Protein AF-A0A815ULE3-F1 (afdb_monomer_lite)

Secondary structure (DSSP, 8-state):
-----EEE-TTT--EEE---BPPPSS-TTTTTPEEP-----GGG--SEEE-GGGSPPPPB-TTSS-HHHHHHHHHHHHHHHHHHS----B-HHHHHHHHHHHHHHHH---TTTTT--B-HHHHHHHHHHT---BGGGS---GGGTTSPPPHHHHHHHGGG-EEEEEEPPS-HHHHHHHHHTT--EEEEEE--GGGG--TTSB-PPPPTTPPPPSSEEEEEEEEEEGGGTEEEEE-SB-TTSTBTTEEEEEHHHHH-TTTEEEEEEEEEETTEE----GGGGS---TTS------HHHHHHHHH----PPP------SSHHHHHHHHHHHHHHHHHHHHS-PPPPP------PPP--------------PPP---THHHHHHHHHHHHHHHHHHHHHHHHHHHHHHHHTTSS-HHHHHHHHHHHHHHHHHHHHHHHHHHHHS---S-----------HHHHHHHHHTSPPPP-

Sequence (472 aa):
MTLGGLLINRRTKRQYRLDGCRRSRKNPLLNLARPFLSLITNSQLPNIIDLRSFLSPIEEQYTAGSCVGNALASILEYFYFYTTGQIKIFSRLFIYYNARMMEDKISQRNATEIDSGADIQYAIISLIEYGCCEEQDWPFYEHLINIQPNYKAYKNGQLYCLNEFSRLSNNINQLRQCLIQGYPFIMAIKIFSSFGSNHHGYISMPKKYEKSSQYRHAIVCVGYIHSKRIFIIRNSHGIDWGDHGYGYLPYEYVTDKILTKDLWAIKSIKNMRIISNEEHIRWNDFSILSKSWSQQDMIDDQSQCDIEYSNDEQEESELTNEHRQYQRCYSQEFERERSASPIQLEENHFIQPSFINHHSTAHIPSQITFMNAPLTLWSRITHICALNFCSQIEQHYNEFTNISLIFSSQKHHRFIIVFIIIIGIHVMIVCLLALYILCKSPVPYRHRIQLDYIIDPQLAKQAALKLAPEPV

InterPro domains:
  IPR000668 Peptidase C1A, papain C-terminal [PF00112] (46-248)
  IPR000668 Peptidase C1A, papain C-terminal [SM00645] (45-255)
  IPR038765 Papain-like cysteine peptidase superfamily [SSF54001] (27-259)

pLDDT: mean 70.48, std 26.5, range [22.45, 98.75]

Radius of gyration: 31.22 Å; chains: 1; bounding box: 76×69×96 Å

Structure (mmCIF, N/CA/C/O backbone):
data_AF-A0A815ULE3-F1
#
_entry.id   AF-A0A815ULE3-F1
#
loop_
_atom_site.group_PDB
_atom_site.id
_atom_site.type_symbol
_atom_site.label_atom_id
_atom_site.label_alt_id
_atom_site.label_comp_id
_atom_site.label_asym_id
_atom_site.label_entity_id
_atom_site.label_seq_id
_atom_site.pdbx_PDB_ins_code
_atom_site.Cartn_x
_atom_site.Cartn_y
_atom_site.Cartn_z
_atom_site.occupancy
_atom_site.B_iso_or_equiv
_atom_site.auth_seq_id
_atom_site.auth_comp_id
_atom_site.auth_asym_id
_atom_site.auth_atom_id
_atom_site.pdbx_PDB_model_num
ATOM 1 N N . MET A 1 1 ? 18.037 -14.808 17.653 1.00 24.70 1 MET A N 1
ATOM 2 C CA . MET A 1 1 ? 18.242 -13.396 17.226 1.00 24.70 1 MET A CA 1
ATOM 3 C C . MET A 1 1 ? 17.571 -13.226 15.871 1.00 24.70 1 MET A 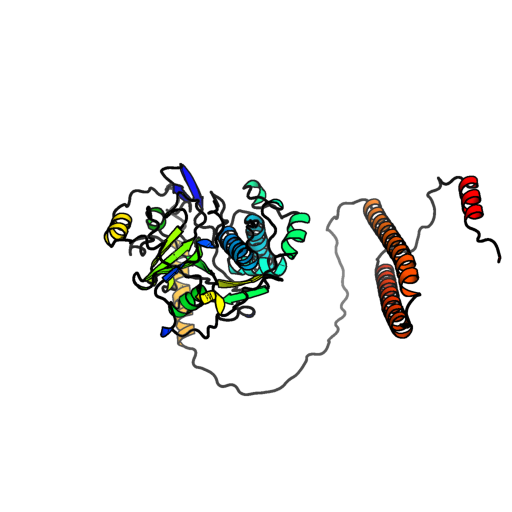C 1
ATOM 5 O O . MET A 1 1 ? 17.423 -14.219 15.184 1.00 24.70 1 MET A O 1
ATOM 9 N N . THR A 1 2 ? 17.097 -12.034 15.495 1.00 29.41 2 THR A N 1
ATOM 10 C CA . TH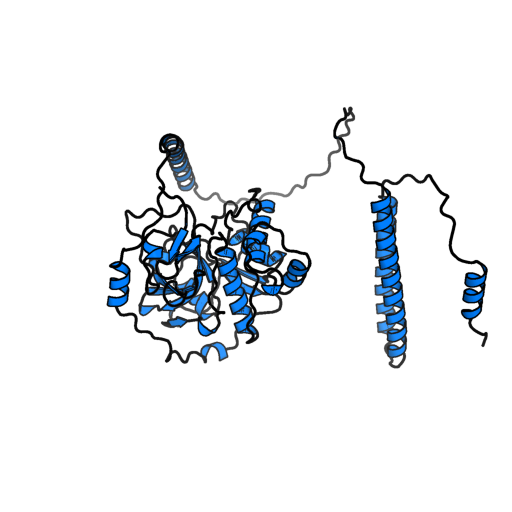R A 1 2 ? 16.353 -11.813 14.236 1.00 29.41 2 THR A CA 1
ATOM 11 C C . THR A 1 2 ? 17.193 -12.145 12.995 1.00 29.41 2 THR A C 1
ATOM 13 O O . THR A 1 2 ? 17.894 -11.275 12.489 1.00 29.41 2 THR A O 1
ATOM 16 N N . LEU A 1 3 ? 17.076 -13.378 12.505 1.00 32.91 3 LEU A N 1
ATOM 17 C CA . LEU A 1 3 ? 17.608 -13.898 11.242 1.00 32.91 3 LEU A CA 1
ATOM 18 C C . LEU A 1 3 ? 16.556 -14.892 10.711 1.00 32.91 3 LEU A C 1
ATOM 20 O O . LEU A 1 3 ? 16.443 -15.993 11.215 1.00 32.91 3 LEU A O 1
ATOM 24 N N . GLY A 1 4 ? 15.668 -14.561 9.781 1.00 51.88 4 GLY A N 1
ATOM 25 C CA . GLY A 1 4 ? 15.532 -13.326 9.039 1.00 51.88 4 GLY A CA 1
ATOM 26 C C . GLY A 1 4 ? 14.118 -13.187 8.500 1.00 51.88 4 GLY A C 1
ATOM 27 O O . GLY A 1 4 ? 13.751 -13.890 7.573 1.00 51.88 4 GLY A O 1
ATOM 28 N N . GLY A 1 5 ? 13.345 -12.268 9.088 1.00 69.12 5 GLY A N 1
ATOM 29 C CA . GLY A 1 5 ? 12.210 -11.573 8.462 1.00 69.12 5 GLY A CA 1
ATOM 30 C C . GLY A 1 5 ? 11.092 -12.395 7.810 1.00 69.12 5 GLY A C 1
ATOM 31 O O . GLY A 1 5 ? 10.196 -11.779 7.251 1.00 69.12 5 GLY A O 1
ATOM 32 N N . LEU A 1 6 ? 11.102 -13.725 7.853 1.00 81.75 6 LEU A N 1
ATOM 33 C CA . LEU A 1 6 ? 10.191 -14.578 7.100 1.00 81.75 6 LEU A CA 1
ATOM 34 C C . LEU A 1 6 ? 9.038 -15.073 7.977 1.00 81.75 6 LEU A C 1
ATOM 36 O O . LEU A 1 6 ? 9.222 -15.472 9.126 1.00 81.75 6 LEU A O 1
ATOM 40 N N . LEU A 1 7 ? 7.842 -15.077 7.401 1.00 81.50 7 LEU A N 1
ATOM 41 C CA . LEU A 1 7 ? 6.657 -15.757 7.900 1.00 81.50 7 LEU A CA 1
ATOM 42 C C . LEU A 1 7 ? 6.446 -17.027 7.087 1.00 81.50 7 LEU A C 1
ATOM 44 O O . LEU A 1 7 ? 6.363 -16.961 5.863 1.00 81.50 7 LEU A O 1
ATOM 48 N N . ILE A 1 8 ? 6.301 -18.168 7.755 1.00 82.62 8 ILE A N 1
ATOM 49 C CA . ILE A 1 8 ? 6.025 -19.444 7.091 1.00 82.62 8 ILE A CA 1
ATOM 50 C C . ILE A 1 8 ? 4.569 -19.826 7.340 1.00 82.62 8 ILE A C 1
ATOM 52 O O . ILE A 1 8 ? 4.158 -20.046 8.480 1.00 82.62 8 ILE A O 1
ATOM 56 N N . ASN A 1 9 ? 3.783 -19.954 6.272 1.00 79.62 9 ASN A N 1
ATOM 57 C CA . ASN A 1 9 ? 2.446 -20.522 6.371 1.00 79.62 9 ASN A CA 1
ATOM 58 C C . ASN A 1 9 ? 2.569 -22.037 6.602 1.00 79.62 9 ASN A C 1
ATOM 60 O O . ASN A 1 9 ? 3.029 -22.780 5.735 1.00 79.62 9 ASN A O 1
ATOM 64 N N . ARG A 1 10 ? 2.154 -22.522 7.777 1.00 74.56 10 ARG A N 1
ATOM 65 C CA . ARG A 1 10 ? 2.308 -23.938 8.158 1.00 74.56 10 ARG A CA 1
ATOM 66 C C . ARG A 1 10 ? 1.556 -24.906 7.242 1.00 74.56 10 ARG A C 1
ATOM 68 O O . ARG A 1 10 ? 2.038 -26.029 7.058 1.00 74.56 10 ARG A O 1
ATOM 75 N N . ARG A 1 11 ? 0.415 -24.478 6.685 1.00 77.31 11 ARG A N 1
ATOM 76 C CA . ARG A 1 11 ? -0.468 -25.287 5.833 1.00 77.31 11 ARG A CA 1
ATOM 77 C C . ARG A 1 11 ? 0.059 -25.372 4.406 1.00 77.31 11 ARG A C 1
ATOM 79 O O . ARG A 1 11 ? 0.158 -26.467 3.867 1.00 77.31 11 ARG A O 1
ATOM 86 N N . THR A 1 12 ? 0.416 -24.237 3.812 1.00 81.44 12 THR A N 1
ATOM 87 C CA . THR A 1 12 ? 0.853 -24.178 2.406 1.00 81.44 12 THR A CA 1
ATOM 88 C C . THR A 1 12 ? 2.362 -24.307 2.232 1.00 81.44 12 THR A C 1
ATOM 90 O O . THR A 1 12 ? 2.833 -24.475 1.112 1.00 81.44 12 THR A O 1
ATOM 93 N N . LYS A 1 13 ? 3.127 -24.211 3.328 1.00 83.75 13 LYS A N 1
ATOM 94 C CA . LYS A 1 13 ? 4.598 -24.126 3.362 1.00 83.75 13 LYS A CA 1
ATOM 95 C C . LYS A 1 13 ? 5.181 -22.908 2.635 1.00 83.75 13 LYS A C 1
ATOM 97 O O . LYS A 1 13 ? 6.399 -22.808 2.512 1.00 83.75 13 LYS A O 1
ATOM 102 N N . ARG A 1 14 ? 4.340 -21.963 2.197 1.00 84.56 14 ARG A N 1
ATOM 103 C CA . ARG A 1 14 ? 4.787 -20.715 1.569 1.00 84.56 14 ARG A CA 1
ATOM 104 C C . ARG A 1 14 ? 5.495 -19.821 2.579 1.00 84.56 14 ARG A C 1
ATOM 106 O O . ARG A 1 14 ? 5.128 -19.791 3.755 1.00 84.56 14 ARG A O 1
ATOM 113 N N . GLN A 1 15 ? 6.494 -19.093 2.096 1.00 88.44 15 GLN A N 1
ATOM 114 C CA . GLN A 1 15 ? 7.307 -18.180 2.889 1.00 88.44 15 GLN A CA 1
ATOM 115 C C . GLN A 1 15 ? 7.084 -16.744 2.421 1.00 88.44 15 GLN A C 1
ATOM 117 O O . GLN A 1 15 ? 7.054 -16.483 1.218 1.00 88.44 15 GLN A O 1
ATOM 122 N N . TYR A 1 16 ? 6.948 -15.823 3.373 1.00 87.69 16 TYR A N 1
ATOM 123 C CA . TYR A 1 16 ? 6.676 -14.415 3.110 1.00 87.69 16 TYR A CA 1
ATOM 124 C C . TYR A 1 16 ? 7.647 -13.509 3.843 1.00 87.69 16 TYR A C 1
ATOM 126 O O . TYR A 1 16 ? 7.794 -13.613 5.058 1.00 87.69 16 TYR A O 1
ATOM 134 N N . ARG A 1 17 ? 8.281 -12.585 3.125 1.00 89.50 17 ARG A N 1
ATOM 135 C CA . ARG A 1 17 ? 9.225 -11.634 3.714 1.00 89.50 17 ARG A CA 1
ATOM 136 C C . ARG A 1 17 ? 8.508 -10.421 4.312 1.00 89.50 17 ARG A C 1
ATOM 138 O O . ARG A 1 17 ? 7.791 -9.704 3.624 1.00 89.50 17 ARG A O 1
ATOM 145 N N . LEU A 1 18 ? 8.725 -10.163 5.595 1.00 84.06 18 LEU A N 1
ATOM 146 C CA . LEU A 1 18 ? 8.002 -9.158 6.375 1.00 84.06 18 LEU A CA 1
ATOM 147 C C . LEU A 1 18 ? 8.763 -7.831 6.552 1.00 84.06 18 LEU A C 1
ATOM 149 O O . LEU A 1 18 ? 8.196 -6.847 7.018 1.00 84.06 18 LEU A O 1
ATOM 153 N N . ASP A 1 19 ? 10.053 -7.786 6.221 1.00 81.44 19 ASP A N 1
ATOM 154 C CA . ASP A 1 19 ? 10.955 -6.647 6.440 1.00 81.44 19 ASP A CA 1
ATOM 155 C C . ASP A 1 19 ? 11.118 -5.722 5.217 1.00 81.44 19 ASP A C 1
ATOM 157 O O . ASP A 1 19 ? 12.027 -4.895 5.163 1.00 81.44 19 ASP A O 1
ATOM 161 N N . GLY A 1 20 ? 10.214 -5.822 4.240 1.00 89.69 20 GLY A N 1
ATOM 162 C CA . GLY A 1 20 ? 10.299 -5.092 2.972 1.00 89.69 20 GLY A CA 1
ATOM 163 C C . GLY A 1 20 ? 10.022 -3.582 3.040 1.00 89.69 20 GLY A C 1
ATOM 164 O O . GLY A 1 20 ? 10.324 -2.877 2.080 1.00 89.69 20 GLY A O 1
ATOM 165 N N . CYS A 1 21 ? 9.462 -3.042 4.133 1.00 93.94 21 CYS A N 1
ATOM 166 C CA . CYS A 1 21 ? 9.186 -1.605 4.243 1.00 93.94 21 CYS A CA 1
ATOM 167 C C . CYS A 1 21 ? 10.289 -0.893 5.033 1.00 93.94 21 CYS A C 1
ATOM 169 O O . CYS A 1 21 ? 10.423 -1.021 6.258 1.00 93.94 21 CYS A O 1
ATOM 171 N N . ARG A 1 22 ? 11.061 -0.073 4.321 1.00 90.81 22 ARG A N 1
ATOM 172 C CA . ARG A 1 22 ? 12.138 0.751 4.874 1.00 90.81 22 ARG A CA 1
ATOM 173 C C . ARG A 1 22 ? 11.581 2.039 5.473 1.00 90.81 22 ARG A C 1
ATOM 175 O O . ARG A 1 22 ? 10.521 2.527 5.094 1.00 90.81 22 ARG A O 1
ATOM 182 N N . ARG A 1 23 ? 12.333 2.609 6.417 1.00 84.25 23 ARG A N 1
ATOM 183 C CA . ARG A 1 23 ? 12.036 3.913 7.023 1.00 84.25 23 ARG A CA 1
ATOM 184 C C . ARG A 1 23 ? 12.634 5.049 6.194 1.00 84.25 23 ARG A C 1
ATOM 186 O O . ARG A 1 23 ? 13.826 5.014 5.883 1.00 84.25 23 ARG A O 1
ATOM 193 N N . SER A 1 24 ? 11.863 6.118 6.026 1.00 78.50 24 SER A N 1
ATOM 194 C CA . SER A 1 24 ? 12.341 7.355 5.412 1.00 78.50 24 SER A CA 1
ATOM 195 C C . SER A 1 24 ? 13.402 8.065 6.239 1.00 78.50 24 SER A C 1
ATOM 197 O O . SER A 1 24 ? 13.211 8.356 7.421 1.00 78.50 24 SER A O 1
ATOM 199 N N . ARG A 1 25 ? 14.540 8.356 5.594 1.00 71.12 25 ARG A N 1
ATOM 200 C CA . ARG A 1 25 ? 15.659 9.118 6.177 1.00 71.12 25 ARG A CA 1
ATOM 201 C C . ARG A 1 25 ? 15.590 10.616 5.865 1.00 71.12 25 ARG A C 1
ATOM 203 O O . ARG A 1 25 ? 15.849 11.413 6.754 1.00 71.12 25 ARG A O 1
ATOM 210 N N . LYS A 1 26 ? 15.218 10.998 4.635 1.00 75.75 26 LYS A N 1
ATOM 211 C CA . LYS A 1 26 ? 15.182 12.406 4.179 1.00 75.75 26 LYS A CA 1
ATOM 212 C C . LYS A 1 26 ? 13.778 13.022 4.086 1.00 75.75 26 LYS A C 1
ATOM 214 O O . LYS A 1 26 ? 13.674 14.197 3.767 1.00 75.75 26 LYS A O 1
ATOM 219 N N . ASN A 1 27 ? 12.715 12.253 4.360 1.00 80.81 27 ASN A N 1
ATOM 220 C CA . ASN A 1 27 ? 11.310 12.677 4.212 1.00 80.81 27 ASN A CA 1
ATOM 221 C C . ASN A 1 27 ? 11.057 13.462 2.908 1.00 80.81 27 ASN A C 1
ATOM 223 O O . ASN A 1 27 ? 10.644 14.622 2.959 1.00 80.81 27 ASN A O 1
ATOM 227 N N . PRO A 1 28 ? 11.333 12.868 1.735 1.00 82.56 28 PRO A N 1
ATOM 228 C CA . PRO A 1 28 ? 11.373 13.597 0.465 1.00 82.56 28 PRO A CA 1
ATOM 229 C C . PRO A 1 28 ? 10.021 14.216 0.069 1.00 82.56 28 PRO A C 1
ATOM 231 O O . PRO A 1 28 ? 9.979 15.134 -0.744 1.00 82.56 28 PRO A O 1
ATOM 234 N N . LEU A 1 29 ? 8.917 13.761 0.669 1.00 86.81 29 LEU A N 1
ATOM 235 C CA . LEU A 1 29 ? 7.585 14.313 0.436 1.00 86.81 29 LEU A CA 1
ATOM 236 C C . LEU A 1 29 ? 7.209 15.470 1.367 1.00 86.81 29 LEU A C 1
ATOM 238 O O . LEU A 1 29 ? 6.123 16.019 1.203 1.00 86.81 29 LEU A O 1
ATOM 242 N N . LEU A 1 30 ? 8.058 15.865 2.325 1.00 80.00 30 LEU A N 1
ATOM 243 C CA . LEU A 1 30 ? 7.709 16.866 3.345 1.00 80.00 30 LEU A CA 1
ATOM 244 C C . LEU A 1 30 ? 7.192 18.187 2.746 1.00 80.00 30 LEU A C 1
ATOM 246 O O . LEU A 1 30 ? 6.250 18.761 3.284 1.00 80.00 30 LEU A O 1
ATOM 250 N N . ASN A 1 31 ? 7.759 18.622 1.616 1.00 78.06 31 ASN A N 1
ATOM 251 C CA . ASN A 1 31 ? 7.400 19.882 0.953 1.00 78.06 31 ASN A CA 1
ATOM 252 C C . ASN A 1 31 ? 6.355 19.725 -0.165 1.00 78.06 31 ASN A C 1
ATOM 254 O O . ASN A 1 31 ? 5.806 20.721 -0.630 1.00 78.06 31 ASN A O 1
ATOM 258 N N . LEU A 1 32 ? 6.090 18.494 -0.610 1.00 82.50 32 LEU A N 1
ATOM 259 C CA . LEU A 1 32 ? 5.148 18.209 -1.698 1.00 82.50 32 LEU A CA 1
ATOM 260 C C . LEU A 1 32 ? 3.773 17.791 -1.163 1.00 82.50 32 LEU A C 1
ATOM 262 O O . LEU A 1 32 ? 2.737 18.104 -1.747 1.00 82.50 32 LEU A O 1
ATOM 266 N N . ALA A 1 33 ? 3.761 17.085 -0.036 1.00 87.19 33 ALA A N 1
ATOM 267 C CA . ALA A 1 33 ? 2.566 16.513 0.548 1.00 87.19 33 ALA A CA 1
ATOM 268 C C . ALA A 1 33 ? 1.670 17.561 1.207 1.00 87.19 33 ALA A C 1
ATOM 270 O O . ALA A 1 33 ? 2.101 18.339 2.059 1.00 87.19 33 ALA A O 1
ATOM 271 N N . ARG A 1 34 ? 0.374 17.498 0.898 1.00 90.31 34 ARG A N 1
ATOM 272 C CA . ARG A 1 34 ? -0.663 18.215 1.647 1.00 90.31 34 ARG A CA 1
ATOM 273 C C . ARG A 1 34 ? -1.299 17.293 2.694 1.00 90.31 34 ARG A C 1
ATOM 275 O O . ARG A 1 34 ? -1.372 16.080 2.467 1.00 90.31 34 ARG A O 1
ATOM 282 N N . PRO A 1 35 ? -1.736 17.829 3.849 1.00 91.94 35 PRO A N 1
ATOM 283 C CA . PRO A 1 35 ? -2.526 17.053 4.794 1.00 91.94 35 PRO A CA 1
ATOM 284 C C . PRO A 1 35 ? -3.858 16.656 4.155 1.00 91.94 35 PRO A C 1
ATOM 286 O O . PRO A 1 35 ? -4.421 17.404 3.356 1.00 91.94 35 PRO A O 1
ATOM 289 N N . PHE A 1 36 ? -4.381 15.493 4.529 1.00 93.44 36 PHE A N 1
ATOM 290 C CA . PHE A 1 36 ? -5.726 15.103 4.128 1.00 93.44 36 PHE A CA 1
ATOM 291 C C . PHE A 1 36 ? -6.766 15.988 4.828 1.00 93.44 36 PHE A C 1
ATOM 293 O O . PHE A 1 36 ? -6.796 16.063 6.059 1.00 93.44 36 PHE A O 1
ATOM 300 N N . LEU A 1 37 ? -7.625 16.640 4.048 1.00 91.06 37 LEU A N 1
ATOM 301 C CA . LEU A 1 37 ? -8.704 17.490 4.546 1.00 91.06 37 LEU A CA 1
ATOM 302 C C . LEU A 1 37 ? -10.053 16.890 4.156 1.00 91.06 37 LEU A C 1
ATOM 304 O O . LEU A 1 37 ? -10.236 16.442 3.024 1.00 91.06 37 LEU A O 1
ATOM 308 N N . SER A 1 38 ? -10.996 16.914 5.095 1.00 89.25 38 SER A N 1
ATOM 309 C CA . SER A 1 38 ? -12.364 16.446 4.899 1.00 89.25 38 SER A CA 1
ATOM 310 C C . SER A 1 38 ? -13.349 17.454 5.469 1.00 89.25 38 SER A C 1
ATOM 312 O O . SER A 1 38 ? -13.115 18.010 6.541 1.00 89.25 38 SER A O 1
ATOM 314 N N . LEU A 1 39 ? -14.457 17.660 4.758 1.00 88.88 39 LEU A N 1
ATOM 315 C CA . LEU A 1 39 ? -15.607 18.422 5.252 1.00 88.88 39 LEU A CA 1
ATOM 316 C C . LEU A 1 39 ? -16.596 17.536 6.028 1.00 88.88 39 LEU A C 1
ATOM 318 O O . LEU A 1 39 ? -17.530 18.050 6.636 1.00 88.88 39 LEU A O 1
ATOM 322 N N . ILE A 1 40 ? -16.401 16.211 6.014 1.00 89.62 40 ILE A N 1
ATOM 323 C CA . ILE A 1 40 ? -17.275 15.258 6.699 1.00 89.62 40 ILE A CA 1
ATOM 324 C C . ILE A 1 40 ? -17.021 15.350 8.199 1.00 89.62 40 ILE A C 1
ATOM 326 O O . ILE A 1 40 ? -15.912 15.123 8.678 1.00 89.62 40 ILE A O 1
ATOM 330 N N . THR A 1 41 ? -18.059 15.659 8.959 1.00 91.62 41 THR A N 1
ATOM 331 C CA . THR A 1 41 ? -17.988 15.769 10.418 1.00 91.62 41 THR A CA 1
ATOM 332 C C . THR A 1 41 ? -18.091 14.400 11.097 1.00 91.62 41 THR A C 1
ATOM 334 O O . THR A 1 41 ? -18.560 13.426 10.510 1.00 91.62 41 THR A O 1
ATOM 337 N N . ASN A 1 42 ? -17.677 14.307 12.365 1.00 88.62 42 ASN A N 1
ATOM 338 C CA . ASN A 1 42 ? -17.676 13.036 13.102 1.00 88.62 42 ASN A CA 1
ATOM 339 C C . ASN A 1 42 ? -19.072 12.407 13.242 1.00 88.62 42 ASN A C 1
ATOM 341 O O . ASN A 1 42 ? -19.175 11.184 13.279 1.00 88.62 42 ASN A O 1
ATOM 345 N N . SER A 1 43 ? -20.129 13.222 13.314 1.00 89.81 43 SER A N 1
ATOM 346 C CA . SER A 1 43 ? -21.519 12.754 13.407 1.00 89.81 43 SER A CA 1
ATOM 347 C C . SER A 1 43 ? -22.032 12.137 12.105 1.00 89.81 43 SER A C 1
ATOM 349 O O . SER A 1 43 ? -22.993 11.378 12.137 1.00 89.81 43 SER A O 1
ATOM 351 N N . GLN A 1 44 ? -21.390 12.433 10.971 1.00 90.31 44 GLN A N 1
ATOM 352 C CA . GLN A 1 44 ? -21.726 11.873 9.660 1.00 90.31 44 GLN A CA 1
ATOM 353 C C . GLN A 1 44 ? -20.972 10.570 9.362 1.00 90.31 44 GLN A C 1
ATOM 355 O O . GLN A 1 44 ? -21.225 9.934 8.341 1.00 90.31 44 GLN A O 1
ATOM 360 N N . LEU A 1 45 ? -20.026 10.167 10.218 1.00 91.88 45 LEU A N 1
ATOM 361 C CA . LEU A 1 45 ? -19.254 8.951 9.997 1.00 91.88 45 LEU A CA 1
ATOM 362 C C . LEU A 1 45 ? -20.091 7.719 10.371 1.00 91.88 45 LEU A C 1
ATOM 364 O O . LEU A 1 45 ? -20.460 7.579 11.542 1.00 91.88 45 LEU A O 1
ATOM 368 N N . PRO A 1 46 ? -20.341 6.786 9.434 1.00 94.06 46 PRO A N 1
ATOM 369 C CA . PRO A 1 46 ? -21.066 5.567 9.737 1.00 94.06 46 PRO A CA 1
ATOM 370 C C . PRO A 1 46 ? -20.262 4.684 10.694 1.00 94.06 46 PRO A C 1
ATOM 372 O O . PRO A 1 46 ? -19.070 4.893 10.958 1.00 94.06 46 PRO A O 1
ATOM 375 N N . ASN A 1 47 ? -20.934 3.668 11.232 1.00 94.44 47 ASN A N 1
ATOM 376 C CA . ASN A 1 47 ? -20.282 2.694 12.096 1.00 94.44 47 ASN A CA 1
ATOM 377 C C . ASN A 1 47 ? -19.369 1.740 11.306 1.00 94.44 47 ASN A C 1
ATOM 379 O O . ASN A 1 47 ? -18.401 1.231 11.863 1.00 94.44 47 ASN A O 1
ATOM 383 N N . ILE A 1 48 ? -19.661 1.491 10.027 1.00 96.19 48 ILE A N 1
ATOM 384 C CA . ILE A 1 48 ? -18.925 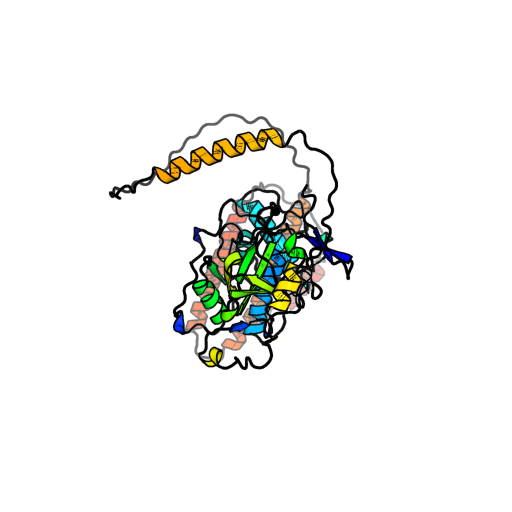0.547 9.181 1.00 96.19 48 ILE A CA 1
ATOM 385 C C . ILE A 1 48 ? -18.666 1.190 7.818 1.00 96.19 48 ILE A C 1
ATOM 387 O O . ILE A 1 48 ? -19.560 1.809 7.246 1.00 96.19 48 ILE A O 1
ATOM 391 N N . ILE A 1 49 ? -17.443 1.026 7.317 1.00 96.50 49 ILE A N 1
ATOM 392 C CA . ILE A 1 49 ? -17.077 1.219 5.911 1.00 96.50 49 ILE A CA 1
ATOM 393 C C . ILE A 1 49 ? -16.275 -0.002 5.486 1.00 96.50 49 ILE A C 1
ATOM 395 O O . ILE A 1 49 ? -15.368 -0.417 6.206 1.00 96.50 49 ILE A O 1
ATOM 399 N N . ASP A 1 50 ? -16.584 -0.544 4.316 1.00 95.94 50 ASP A N 1
ATOM 400 C CA . ASP A 1 50 ? -15.896 -1.699 3.755 1.00 95.94 50 ASP A CA 1
ATOM 401 C C . ASP A 1 50 ? -15.743 -1.524 2.242 1.00 95.94 50 ASP A C 1
ATOM 403 O O . ASP A 1 50 ? -16.729 -1.518 1.511 1.00 95.94 50 ASP A O 1
ATOM 407 N N . LEU A 1 51 ? -14.506 -1.341 1.780 1.00 95.44 51 LEU A N 1
ATOM 408 C CA . LEU A 1 51 ? -14.178 -1.129 0.369 1.00 95.44 51 LEU A CA 1
ATOM 409 C C . LEU A 1 51 ? -13.765 -2.430 -0.341 1.00 95.44 51 LEU A C 1
ATOM 411 O O . LEU A 1 51 ? -13.301 -2.384 -1.480 1.00 95.44 51 LEU A O 1
ATOM 415 N N . ARG A 1 52 ? -13.892 -3.597 0.312 1.00 94.88 52 ARG A N 1
ATOM 416 C CA . ARG A 1 52 ? -13.361 -4.867 -0.213 1.00 94.88 52 ARG A CA 1
ATOM 417 C C . ARG A 1 52 ? -13.957 -5.297 -1.546 1.00 94.88 52 ARG A C 1
ATOM 419 O O . ARG A 1 52 ? -13.237 -5.876 -2.351 1.00 94.88 52 ARG A O 1
ATOM 426 N N . SER A 1 53 ? -15.222 -4.975 -1.802 1.00 90.19 53 SER A N 1
ATOM 427 C CA . SER A 1 53 ? -15.919 -5.295 -3.057 1.00 90.19 53 SER A CA 1
ATOM 428 C C . SER A 1 53 ? -15.306 -4.638 -4.298 1.00 90.19 53 SER A C 1
ATOM 430 O O . SER A 1 53 ? -15.605 -5.057 -5.412 1.00 90.19 53 SER A O 1
ATOM 432 N N . PHE A 1 54 ? -14.454 -3.627 -4.118 1.00 89.75 54 PHE A N 1
ATOM 433 C CA . PHE A 1 54 ? -13.802 -2.891 -5.201 1.00 89.75 54 PHE A CA 1
ATOM 434 C C . PHE A 1 54 ? -12.318 -3.246 -5.371 1.00 89.75 54 PHE A C 1
ATOM 436 O O . PHE A 1 54 ? -11.617 -2.599 -6.146 1.00 89.75 54 PHE A O 1
ATOM 443 N N . LEU A 1 55 ? -11.809 -4.222 -4.614 1.00 90.50 55 LEU A N 1
ATOM 444 C CA . LEU A 1 55 ? -10.408 -4.631 -4.670 1.00 90.50 55 LEU A CA 1
ATOM 445 C C . LEU A 1 55 ? -10.221 -5.827 -5.603 1.00 90.50 55 LEU A C 1
ATOM 447 O O . LEU A 1 55 ? -11.068 -6.714 -5.691 1.00 90.50 55 LEU A O 1
ATOM 451 N N . SER A 1 56 ? -9.060 -5.868 -6.249 1.00 91.38 56 SER A N 1
ATOM 452 C CA . SER A 1 56 ? -8.571 -7.017 -7.010 1.00 91.38 56 SER A CA 1
ATOM 453 C C . SER A 1 56 ? -8.379 -8.262 -6.119 1.00 91.38 56 SER A C 1
ATOM 455 O O . SER A 1 56 ? -8.341 -8.158 -4.884 1.00 91.38 56 SER A O 1
ATOM 457 N N . PRO A 1 57 ? -8.217 -9.464 -6.703 1.00 92.81 57 PRO A N 1
ATOM 458 C CA . PRO A 1 57 ? -7.792 -10.658 -5.965 1.00 92.81 57 PRO A CA 1
ATOM 459 C C . PRO A 1 57 ? -6.519 -10.423 -5.139 1.00 92.81 57 PRO A C 1
ATOM 461 O O . PRO A 1 57 ? -5.706 -9.577 -5.494 1.00 92.81 57 PRO A O 1
ATOM 464 N N . ILE A 1 58 ? -6.357 -11.120 -4.011 1.00 94.81 58 ILE A N 1
ATOM 465 C CA . ILE A 1 58 ? -5.195 -10.938 -3.123 1.00 94.81 58 ILE A CA 1
ATOM 466 C C . ILE A 1 58 ? -3.913 -11.412 -3.806 1.00 94.81 58 ILE A C 1
ATOM 468 O O . ILE A 1 58 ? -3.840 -12.536 -4.295 1.00 94.81 58 ILE A O 1
ATOM 472 N N . GLU A 1 59 ? -2.896 -10.558 -3.751 1.00 93.75 59 GLU A N 1
ATOM 473 C CA . GLU A 1 59 ? -1.572 -10.823 -4.301 1.00 93.75 59 GLU A CA 1
ATOM 474 C C . GLU A 1 59 ? -0.669 -11.591 -3.328 1.00 93.75 59 GLU A C 1
ATOM 476 O O . GLU A 1 59 ? -0.857 -11.581 -2.106 1.00 93.75 59 GLU A O 1
ATOM 481 N N . GLU A 1 60 ? 0.366 -12.217 -3.888 1.00 93.75 60 GLU A N 1
ATOM 482 C CA . GLU A 1 60 ? 1.425 -12.897 -3.140 1.00 93.75 60 GLU A CA 1
ATOM 483 C C . GLU A 1 60 ? 2.786 -12.274 -3.445 1.00 93.75 60 GLU A C 1
ATOM 485 O O . GLU A 1 60 ? 3.249 -12.311 -4.586 1.00 93.75 60 GLU A O 1
ATOM 490 N N . GLN A 1 61 ? 3.435 -11.710 -2.421 1.00 93.19 61 GLN A N 1
ATOM 491 C CA . GLN A 1 61 ? 4.791 -11.159 -2.539 1.00 93.19 61 GLN A CA 1
ATOM 492 C C . GLN A 1 61 ? 5.899 -12.210 -2.369 1.00 93.19 61 GLN A C 1
ATOM 494 O O . GLN A 1 61 ? 7.053 -11.935 -2.696 1.00 93.19 61 GLN A O 1
ATOM 499 N N . TYR A 1 62 ? 5.562 -13.379 -1.812 1.00 92.44 62 TYR A N 1
ATOM 500 C CA . TYR A 1 62 ? 6.509 -14.438 -1.455 1.00 92.44 62 TYR A CA 1
ATOM 501 C C . TYR A 1 62 ? 7.711 -13.901 -0.649 1.00 92.44 62 TYR A C 1
ATOM 503 O O . TYR A 1 62 ? 7.557 -13.081 0.262 1.00 92.44 62 TYR A O 1
ATOM 511 N N . THR A 1 63 ? 8.921 -14.349 -0.965 1.00 92.75 63 THR A N 1
ATOM 512 C CA . THR A 1 63 ? 10.160 -13.993 -0.263 1.00 92.75 63 THR A CA 1
ATOM 513 C C . THR A 1 63 ? 10.734 -12.636 -0.688 1.00 92.75 63 THR A C 1
ATOM 515 O O . THR A 1 63 ? 11.697 -12.172 -0.080 1.00 92.75 63 THR A O 1
ATOM 518 N N . ALA A 1 64 ? 10.136 -11.954 -1.671 1.00 94.31 64 ALA A N 1
ATOM 519 C CA . ALA A 1 64 ? 10.581 -10.632 -2.098 1.00 94.31 64 ALA A CA 1
ATOM 520 C C . ALA A 1 64 ? 10.226 -9.561 -1.055 1.00 94.31 64 ALA A C 1
ATOM 522 O O . ALA A 1 64 ? 9.097 -9.515 -0.560 1.00 94.31 64 ALA A O 1
ATOM 523 N N . GLY A 1 65 ? 11.133 -8.615 -0.798 1.00 95.06 65 GLY A N 1
ATOM 524 C CA . GLY A 1 65 ? 10.933 -7.446 0.075 1.00 95.06 65 GLY A CA 1
ATOM 525 C C . GLY A 1 65 ? 9.975 -6.384 -0.488 1.00 95.06 65 GLY A C 1
ATOM 526 O O . GLY A 1 65 ? 10.140 -5.193 -0.245 1.00 95.06 65 GLY A O 1
ATOM 527 N N . SER A 1 66 ? 8.975 -6.791 -1.267 1.00 97.00 66 SER A N 1
ATOM 528 C CA . SER A 1 66 ? 8.194 -5.934 -2.163 1.00 97.00 66 SER A CA 1
ATOM 529 C C . SER A 1 66 ? 6.850 -5.459 -1.591 1.00 97.00 66 SER A C 1
ATOM 531 O O . SER A 1 66 ? 6.001 -4.982 -2.349 1.00 97.00 66 SER A O 1
ATOM 533 N N . CYS A 1 67 ? 6.627 -5.547 -0.274 1.00 97.31 67 CYS A N 1
ATOM 534 C CA . CYS A 1 67 ? 5.340 -5.211 0.356 1.00 97.31 67 CYS A CA 1
ATOM 535 C C . CYS A 1 67 ? 4.830 -3.799 0.002 1.00 97.31 67 CYS A C 1
ATOM 537 O O . CYS A 1 67 ? 3.641 -3.613 -0.246 1.00 97.31 67 CYS A O 1
ATOM 539 N N . VAL A 1 68 ? 5.725 -2.812 -0.130 1.00 98.25 68 VAL A N 1
ATOM 540 C CA . VAL A 1 68 ? 5.370 -1.449 -0.575 1.00 98.25 68 VAL A CA 1
ATOM 541 C C . VAL A 1 68 ? 4.828 -1.435 -2.009 1.00 98.25 68 VAL A C 1
ATOM 543 O O . VAL A 1 68 ? 3.823 -0.776 -2.276 1.00 98.25 68 VAL A O 1
ATOM 546 N N . GLY A 1 69 ? 5.468 -2.171 -2.924 1.00 98.25 69 GLY A N 1
ATOM 547 C CA . GLY A 1 69 ? 5.019 -2.293 -4.313 1.00 98.25 69 GLY A CA 1
ATOM 548 C C . GLY A 1 69 ? 3.661 -2.987 -4.415 1.00 98.25 69 GLY A C 1
ATOM 549 O O . GLY A 1 69 ? 2.785 -2.502 -5.124 1.00 98.25 69 GLY A O 1
ATOM 550 N N . ASN A 1 70 ? 3.453 -4.056 -3.640 1.00 98.44 70 ASN A N 1
ATOM 551 C CA . ASN A 1 70 ? 2.175 -4.774 -3.566 1.00 98.44 70 ASN A CA 1
ATOM 552 C C . ASN A 1 70 ? 1.043 -3.878 -3.040 1.00 98.44 70 ASN A C 1
ATOM 554 O O . ASN A 1 70 ? -0.027 -3.805 -3.643 1.00 98.44 70 ASN A O 1
ATOM 558 N N . ALA A 1 71 ? 1.285 -3.169 -1.935 1.00 98.44 71 ALA A N 1
ATOM 559 C CA . ALA A 1 71 ? 0.287 -2.304 -1.315 1.00 98.44 71 ALA A CA 1
ATOM 560 C C . ALA A 1 71 ? -0.129 -1.145 -2.238 1.00 98.44 71 ALA A C 1
ATOM 562 O O . ALA A 1 71 ? -1.319 -0.865 -2.385 1.00 98.44 71 ALA A O 1
ATOM 563 N N . LEU A 1 72 ? 0.833 -0.489 -2.897 1.00 98.50 72 LEU A N 1
ATOM 564 C CA . LEU A 1 72 ? 0.526 0.592 -3.835 1.00 98.50 72 LEU A CA 1
ATOM 565 C C . LEU A 1 72 ? -0.144 0.082 -5.113 1.00 98.50 72 LEU A C 1
ATOM 567 O O . LEU A 1 72 ? -1.097 0.720 -5.552 1.00 98.50 72 LEU A O 1
ATOM 571 N N . ALA A 1 73 ? 0.274 -1.063 -5.667 1.00 98.00 73 ALA A N 1
ATOM 572 C CA . ALA A 1 73 ? -0.425 -1.684 -6.793 1.00 98.00 73 ALA A CA 1
ATOM 573 C C . ALA A 1 73 ? -1.898 -1.937 -6.438 1.00 98.00 73 ALA A C 1
ATOM 575 O O . ALA A 1 73 ? -2.767 -1.406 -7.116 1.00 98.00 73 ALA A O 1
ATOM 576 N N . SER A 1 74 ? -2.188 -2.582 -5.298 1.00 97.25 74 SER A N 1
ATOM 577 C CA . SER A 1 74 ? -3.571 -2.822 -4.840 1.00 97.25 74 SER A CA 1
ATOM 578 C C . SER A 1 74 ? -4.423 -1.546 -4.765 1.00 97.25 74 SER A C 1
ATOM 580 O O . SER A 1 74 ? -5.608 -1.570 -5.093 1.00 97.25 74 SER A O 1
ATOM 582 N N . ILE A 1 75 ? -3.842 -0.417 -4.344 1.00 97.12 75 ILE A N 1
ATOM 583 C CA . ILE A 1 75 ? -4.551 0.870 -4.317 1.00 97.12 75 ILE A CA 1
ATOM 584 C C . ILE A 1 75 ? -4.826 1.379 -5.741 1.00 97.12 75 ILE A C 1
ATOM 586 O O . ILE A 1 75 ? -5.929 1.845 -6.019 1.00 97.12 75 ILE A O 1
ATOM 590 N N . LEU A 1 76 ? -3.855 1.292 -6.652 1.00 95.81 76 LEU A N 1
ATOM 591 C CA . LEU A 1 76 ? -4.034 1.698 -8.051 1.00 95.81 76 LEU A CA 1
ATOM 592 C C . LEU A 1 76 ? -5.093 0.848 -8.767 1.00 95.81 76 LEU A C 1
ATOM 594 O O . LEU A 1 76 ? -5.918 1.389 -9.500 1.00 95.81 76 LEU A O 1
ATOM 598 N N . GLU A 1 77 ? -5.101 -0.459 -8.514 1.00 95.38 77 GLU A N 1
ATOM 599 C CA . GLU A 1 77 ? -6.087 -1.406 -9.046 1.00 95.38 77 GLU A CA 1
ATOM 600 C C . GLU A 1 77 ? -7.491 -1.072 -8.540 1.00 95.38 77 GLU A C 1
ATOM 602 O O . GLU A 1 77 ? -8.425 -1.006 -9.339 1.00 95.38 77 GLU A O 1
ATOM 607 N N . TYR A 1 78 ? -7.625 -0.757 -7.244 1.00 94.12 78 TYR A N 1
ATOM 608 C CA . TYR A 1 78 ? -8.868 -0.237 -6.672 1.00 94.12 78 TYR A CA 1
ATOM 609 C C . TYR A 1 78 ? -9.342 1.019 -7.404 1.00 94.12 78 TYR A C 1
ATOM 611 O O . TYR A 1 78 ? -10.495 1.081 -7.812 1.00 94.12 78 TYR A O 1
ATOM 619 N N . PHE A 1 79 ? -8.475 2.017 -7.610 1.00 90.50 79 PHE A N 1
ATOM 620 C CA . PHE A 1 79 ? -8.880 3.247 -8.301 1.00 90.50 79 PHE A CA 1
ATOM 621 C C . PHE A 1 79 ? -9.323 2.980 -9.730 1.00 90.50 79 PHE A C 1
ATOM 623 O O . PHE A 1 79 ? -10.324 3.542 -10.178 1.00 90.50 79 PHE A O 1
ATOM 630 N N . TYR A 1 80 ? -8.593 2.130 -10.446 1.00 90.12 80 TYR A N 1
ATOM 631 C CA . TYR A 1 80 ? -8.940 1.783 -11.813 1.00 90.12 80 TYR A CA 1
ATOM 632 C C . TYR A 1 80 ? -10.299 1.079 -11.863 1.00 90.12 80 TYR A C 1
ATOM 634 O O . TYR A 1 80 ? -11.180 1.515 -12.603 1.00 90.12 80 TYR A O 1
ATOM 642 N N . PHE A 1 81 ? -10.519 0.068 -11.020 1.00 89.94 81 PHE A N 1
ATOM 643 C CA . PHE A 1 81 ? -11.795 -0.642 -10.952 1.00 89.94 81 PHE A CA 1
ATOM 644 C C . PHE A 1 81 ? -12.942 0.273 -10.524 1.00 89.94 81 PHE A C 1
ATOM 646 O O . PHE A 1 81 ? -13.975 0.318 -11.185 1.00 89.94 81 PHE A O 1
ATOM 653 N N . TYR A 1 82 ? -12.744 1.063 -9.472 1.00 86.00 82 TYR A N 1
ATOM 654 C CA . TYR A 1 82 ? -13.755 1.978 -8.951 1.00 86.00 82 TYR A CA 1
ATOM 655 C C . TYR A 1 82 ? -14.195 3.018 -9.991 1.00 86.00 82 TYR A C 1
ATOM 657 O O . TYR A 1 82 ? -15.361 3.398 -10.039 1.00 86.00 82 TYR A O 1
ATOM 665 N N . THR A 1 83 ? -13.271 3.489 -10.833 1.00 84.06 83 THR A N 1
ATOM 666 C CA . THR A 1 83 ? -13.561 4.530 -11.834 1.00 84.06 83 THR A CA 1
ATOM 667 C C . THR A 1 83 ? -14.059 3.982 -13.169 1.00 84.06 83 THR A C 1
ATOM 669 O O . THR A 1 83 ? -14.823 4.664 -13.847 1.00 84.06 83 THR A O 1
ATOM 672 N N . THR A 1 84 ? -13.642 2.777 -13.565 1.00 85.75 84 THR A N 1
ATOM 673 C CA . THR A 1 84 ? -13.904 2.233 -14.913 1.00 85.75 84 THR A CA 1
ATOM 674 C C . THR A 1 84 ? -14.840 1.023 -14.918 1.00 85.75 84 THR A C 1
ATOM 676 O O . THR A 1 84 ? -15.343 0.646 -15.974 1.00 85.75 84 THR A O 1
ATOM 679 N N . GLY A 1 85 ? -15.043 0.377 -13.766 1.00 85.69 85 GLY A N 1
ATOM 680 C CA . GLY A 1 85 ? -15.701 -0.926 -13.645 1.00 85.69 85 GLY A CA 1
ATOM 681 C C . GLY A 1 85 ? -14.883 -2.101 -14.195 1.00 85.69 85 GLY A C 1
ATOM 682 O O . GLY A 1 85 ? -15.374 -3.228 -14.215 1.00 85.69 85 GLY A O 1
ATOM 683 N N . GLN A 1 86 ? -13.652 -1.869 -14.661 1.00 87.56 86 GLN A N 1
ATOM 684 C CA . GLN A 1 86 ? -12.795 -2.889 -15.263 1.00 87.56 86 GLN A CA 1
ATOM 685 C C . GLN A 1 86 ? -11.664 -3.279 -14.320 1.00 87.56 86 GLN A C 1
ATOM 687 O O . GLN A 1 86 ? -11.078 -2.439 -13.643 1.00 87.56 86 GLN A O 1
ATOM 692 N N . ILE A 1 87 ? -11.324 -4.566 -14.292 1.00 88.88 87 ILE A N 1
ATOM 693 C CA . ILE A 1 87 ? -10.163 -5.044 -13.542 1.00 88.88 87 ILE A CA 1
ATOM 694 C C . ILE A 1 87 ? -8.909 -4.778 -14.373 1.00 88.88 87 ILE A C 1
ATOM 696 O O . ILE A 1 87 ? -8.829 -5.143 -15.546 1.00 88.88 87 ILE A O 1
ATOM 700 N N . LYS A 1 88 ? -7.910 -4.175 -13.737 1.00 92.50 88 LYS A N 1
ATOM 701 C CA . LYS A 1 88 ? -6.555 -4.036 -14.265 1.00 92.50 88 LYS A CA 1
ATOM 702 C C . LYS A 1 88 ? -5.582 -4.409 -13.165 1.00 92.50 88 LYS A C 1
ATOM 704 O O . LYS A 1 88 ? -5.807 -4.008 -12.032 1.00 92.50 88 LYS A O 1
ATOM 709 N N . ILE A 1 89 ? -4.550 -5.172 -13.518 1.00 96.19 89 ILE A N 1
ATOM 710 C CA . ILE A 1 89 ? -3.505 -5.618 -12.594 1.00 96.19 89 ILE A CA 1
ATOM 711 C C . ILE A 1 89 ? -2.228 -4.841 -12.902 1.00 96.19 89 ILE A C 1
ATOM 713 O O . ILE A 1 89 ? -1.777 -4.793 -14.054 1.00 96.19 89 ILE A O 1
ATOM 717 N N . PHE A 1 90 ? -1.674 -4.198 -11.881 1.00 97.56 90 PHE A N 1
ATOM 718 C CA . PHE A 1 90 ? -0.542 -3.290 -12.011 1.00 97.56 90 PHE A CA 1
ATOM 719 C C . PHE A 1 90 ? 0.754 -3.946 -11.549 1.00 97.56 90 PHE A C 1
ATOM 721 O O . PHE A 1 90 ? 0.794 -4.633 -10.535 1.00 97.56 90 PHE A O 1
ATOM 728 N N . SER A 1 91 ? 1.839 -3.668 -12.271 1.00 98.44 91 SER A N 1
ATOM 729 C CA . SER A 1 91 ? 3.141 -4.273 -12.026 1.00 98.44 91 SER A CA 1
ATOM 730 C C . SER A 1 91 ? 3.714 -3.867 -10.666 1.00 98.44 91 SER A C 1
ATOM 732 O O . SER A 1 91 ? 4.296 -2.784 -10.498 1.00 98.44 91 SER A O 1
ATOM 734 N N . ARG A 1 92 ? 3.706 -4.808 -9.727 1.00 98.12 92 ARG A N 1
ATOM 735 C CA . ARG A 1 92 ? 4.267 -4.622 -8.379 1.00 98.12 92 ARG A CA 1
ATOM 736 C C . ARG A 1 92 ? 5.782 -4.422 -8.401 1.00 98.12 92 ARG A C 1
ATOM 738 O O . ARG A 1 92 ? 6.304 -3.583 -7.662 1.00 98.12 92 ARG A O 1
ATOM 745 N N . LEU A 1 93 ? 6.495 -5.146 -9.273 1.00 98.31 93 LEU A N 1
ATOM 746 C CA . LEU A 1 93 ? 7.953 -5.024 -9.405 1.00 98.31 93 LEU A CA 1
ATOM 747 C C . LEU A 1 93 ? 8.378 -3.701 -10.045 1.00 98.31 93 LEU A C 1
ATOM 749 O O . LEU A 1 93 ? 9.393 -3.142 -9.645 1.00 98.31 93 LEU A O 1
ATOM 753 N N . PHE A 1 94 ? 7.590 -3.156 -10.972 1.00 98.75 94 PHE A N 1
ATOM 754 C CA . PHE A 1 94 ? 7.830 -1.821 -11.532 1.00 98.75 94 PHE A CA 1
ATOM 755 C C . PHE A 1 94 ? 7.785 -0.741 -10.447 1.00 98.75 94 PHE A C 1
ATOM 757 O O . PHE A 1 94 ? 8.712 0.065 -10.353 1.00 98.75 94 PHE A O 1
ATOM 764 N N . ILE A 1 95 ? 6.760 -0.744 -9.583 1.00 98.69 95 ILE A N 1
ATOM 765 C CA . ILE A 1 95 ? 6.699 0.183 -8.439 1.00 98.69 95 ILE A CA 1
ATOM 766 C C . ILE A 1 95 ? 7.907 -0.047 -7.527 1.00 98.69 95 ILE A C 1
ATOM 768 O O . ILE A 1 95 ? 8.604 0.900 -7.158 1.00 98.69 95 ILE A O 1
ATOM 772 N N . TYR A 1 96 ? 8.180 -1.311 -7.194 1.00 98.56 96 TYR A N 1
ATOM 773 C CA . TYR A 1 96 ? 9.220 -1.691 -6.245 1.00 98.56 96 TYR A CA 1
ATOM 774 C C . TYR A 1 96 ? 10.639 -1.318 -6.700 1.00 98.56 96 TYR A C 1
ATOM 776 O O . TYR A 1 96 ? 11.412 -0.750 -5.926 1.00 98.56 96 TYR A O 1
ATOM 784 N N . TYR A 1 97 ? 10.990 -1.605 -7.954 1.00 98.56 97 TYR A N 1
ATOM 785 C CA . TYR A 1 97 ? 12.275 -1.228 -8.536 1.00 98.56 97 TYR A CA 1
ATOM 786 C C . TYR A 1 97 ? 12.419 0.293 -8.588 1.00 98.56 97 TYR A C 1
ATOM 788 O O . TYR A 1 97 ? 13.404 0.843 -8.096 1.00 98.56 97 TYR A O 1
ATOM 796 N N . ASN A 1 98 ? 11.415 0.996 -9.125 1.00 98.62 98 ASN A N 1
ATOM 797 C CA . ASN A 1 98 ? 11.512 2.443 -9.283 1.00 98.62 98 ASN A CA 1
ATOM 798 C C . ASN A 1 98 ? 11.543 3.179 -7.935 1.00 98.62 98 ASN A C 1
ATOM 800 O O . ASN A 1 98 ? 12.210 4.203 -7.831 1.00 98.62 98 ASN A O 1
ATOM 804 N N . ALA A 1 99 ? 10.901 2.653 -6.887 1.00 97.75 99 ALA A N 1
ATOM 805 C CA . ALA A 1 99 ? 11.030 3.187 -5.531 1.00 97.75 99 ALA A CA 1
ATOM 806 C C . ALA A 1 99 ? 12.487 3.145 -5.037 1.00 97.75 99 ALA A C 1
ATOM 808 O O . ALA A 1 99 ? 13.006 4.145 -4.541 1.00 97.75 99 ALA A O 1
ATOM 809 N N . ARG A 1 100 ? 13.173 2.010 -5.219 1.00 97.38 100 ARG A N 1
ATOM 810 C CA . ARG A 1 100 ? 14.587 1.846 -4.840 1.00 97.38 100 ARG A CA 1
ATOM 811 C C . ARG A 1 100 ? 15.510 2.697 -5.710 1.00 97.38 100 ARG A C 1
ATOM 813 O O . ARG A 1 100 ? 16.410 3.343 -5.185 1.00 97.38 100 ARG A O 1
ATOM 820 N N . MET A 1 101 ? 15.220 2.816 -7.005 1.00 97.12 101 MET A N 1
ATOM 821 C CA . MET A 1 101 ? 15.937 3.734 -7.895 1.00 97.12 101 MET A CA 1
ATOM 822 C C . MET A 1 101 ? 15.792 5.200 -7.446 1.00 97.12 101 MET A C 1
ATOM 824 O O . MET A 1 101 ? 16.759 5.960 -7.499 1.00 97.12 101 MET A O 1
ATOM 828 N N . MET A 1 102 ? 14.608 5.622 -6.987 1.00 95.62 102 MET A N 1
ATOM 829 C CA . MET A 1 102 ? 14.416 6.970 -6.438 1.00 95.62 102 MET A CA 1
ATOM 830 C C . MET A 1 102 ? 15.173 7.170 -5.120 1.00 95.62 102 MET A C 1
ATOM 832 O O . MET A 1 102 ? 15.741 8.243 -4.905 1.00 95.62 102 MET A O 1
ATOM 836 N N . GLU A 1 103 ? 15.235 6.146 -4.264 1.00 93.62 103 GLU A N 1
ATOM 837 C CA . GLU A 1 103 ? 16.072 6.171 -3.060 1.00 93.62 103 GLU A CA 1
ATOM 838 C C . GLU A 1 103 ? 17.558 6.342 -3.418 1.00 93.62 103 GLU A C 1
ATOM 840 O O . GLU A 1 103 ? 18.242 7.154 -2.792 1.00 93.62 103 GLU A O 1
ATOM 845 N N . ASP A 1 104 ? 18.041 5.669 -4.463 1.00 93.88 104 ASP A N 1
ATOM 846 C CA . ASP A 1 104 ? 19.424 5.794 -4.940 1.00 93.88 104 ASP A CA 1
ATOM 847 C C . ASP A 1 104 ? 19.728 7.194 -5.459 1.00 93.88 104 ASP A C 1
ATOM 849 O O . ASP A 1 104 ? 20.701 7.815 -5.030 1.00 93.88 104 ASP A O 1
ATOM 853 N N . LYS A 1 105 ? 18.843 7.747 -6.292 1.00 92.31 105 LYS A N 1
ATOM 854 C CA . LYS A 1 105 ? 19.000 9.101 -6.839 1.00 92.31 105 LYS A CA 1
ATOM 855 C C . LYS A 1 105 ? 18.982 10.188 -5.758 1.00 92.31 105 LYS A C 1
ATOM 857 O O . LYS A 1 105 ? 19.759 11.135 -5.832 1.00 92.31 105 LYS A O 1
ATOM 862 N N . ILE A 1 106 ? 18.099 10.082 -4.762 1.00 88.50 106 ILE A N 1
ATOM 863 C CA . ILE A 1 106 ? 17.854 11.157 -3.779 1.00 88.50 106 ILE A CA 1
ATOM 864 C C . ILE A 1 106 ? 18.704 10.989 -2.507 1.00 88.50 106 ILE A C 1
ATOM 866 O O . ILE A 1 106 ? 19.098 11.970 -1.862 1.00 88.50 106 ILE A O 1
ATOM 870 N N . SER A 1 107 ? 18.974 9.748 -2.104 1.00 85.19 107 SER A N 1
ATOM 871 C CA . SER A 1 107 ? 19.623 9.412 -0.831 1.00 85.19 107 SER A CA 1
ATOM 872 C C . SER A 1 107 ? 20.882 8.558 -0.939 1.00 85.19 107 SER A C 1
ATOM 874 O O . SER A 1 107 ? 21.514 8.390 0.100 1.00 85.19 107 SER A O 1
ATOM 876 N N . GLN A 1 108 ? 21.272 8.089 -2.133 1.00 81.31 108 GLN A N 1
ATOM 877 C CA . GLN A 1 108 ? 22.544 7.395 -2.394 1.00 81.31 108 GLN A CA 1
ATOM 878 C C . GLN A 1 108 ? 22.752 6.160 -1.498 1.00 81.31 108 GLN A C 1
ATOM 880 O O . GLN A 1 108 ? 23.650 6.131 -0.658 1.00 81.31 108 GLN A O 1
ATOM 885 N N . ARG A 1 109 ? 21.877 5.150 -1.620 1.00 79.81 109 ARG A N 1
ATOM 886 C CA . ARG A 1 109 ? 21.875 3.964 -0.737 1.00 79.81 109 ARG A CA 1
ATOM 887 C C . ARG A 1 109 ? 22.050 2.622 -1.443 1.00 79.81 109 ARG A C 1
ATOM 889 O O . ARG A 1 109 ? 21.914 1.602 -0.767 1.00 79.81 109 ARG A O 1
ATOM 896 N N . ASN A 1 110 ? 22.327 2.624 -2.744 1.00 88.94 110 ASN A N 1
ATOM 897 C CA . ASN A 1 110 ? 22.471 1.431 -3.581 1.00 88.94 110 ASN A CA 1
ATOM 898 C C . ASN A 1 110 ? 21.355 0.385 -3.358 1.00 88.94 110 ASN A C 1
ATOM 900 O O . ASN A 1 110 ? 21.569 -0.824 -3.347 1.00 88.94 110 ASN A O 1
ATOM 904 N N . ALA A 1 111 ? 20.133 0.856 -3.129 1.00 92.12 111 ALA A N 1
ATOM 905 C CA . ALA A 1 111 ? 18.945 0.074 -2.857 1.00 92.12 111 ALA A CA 1
ATOM 906 C C . ALA A 1 111 ? 18.582 -0.860 -4.019 1.00 92.12 111 ALA A C 1
ATOM 908 O O . ALA A 1 111 ? 17.958 -1.892 -3.778 1.00 92.12 111 ALA A O 1
ATOM 909 N N . THR A 1 112 ? 18.959 -0.525 -5.255 1.00 95.06 112 THR A N 1
ATOM 910 C CA . THR A 1 112 ? 18.717 -1.363 -6.441 1.00 95.06 112 THR A CA 1
ATOM 911 C C . THR A 1 112 ? 19.688 -2.539 -6.598 1.00 95.06 112 THR A C 1
ATOM 913 O O . THR A 1 112 ? 19.370 -3.464 -7.341 1.00 95.06 112 THR A O 1
ATOM 916 N N . GLU A 1 113 ? 20.820 -2.561 -5.884 1.00 92.94 113 GLU A N 1
ATOM 917 C CA . GLU A 1 113 ? 21.827 -3.634 -6.001 1.00 92.94 113 GLU A CA 1
ATOM 918 C C . GLU A 1 113 ? 21.367 -4.954 -5.362 1.00 92.94 113 GLU A C 1
ATOM 920 O O . GLU A 1 113 ? 21.774 -6.035 -5.788 1.00 92.94 113 GLU A O 1
ATOM 925 N N . ILE A 1 114 ? 20.497 -4.876 -4.353 1.00 92.19 114 ILE A N 1
ATOM 926 C CA . ILE A 1 114 ? 19.968 -6.026 -3.612 1.00 92.19 114 ILE A CA 1
ATOM 927 C C . ILE A 1 114 ? 18.463 -5.872 -3.369 1.00 92.19 114 ILE A C 1
ATOM 929 O O . ILE A 1 114 ? 17.909 -4.774 -3.462 1.00 92.19 114 ILE A O 1
ATOM 933 N N . ASP A 1 115 ? 17.798 -6.958 -2.966 1.00 93.81 115 ASP A N 1
ATOM 934 C CA . ASP A 1 115 ? 16.421 -6.906 -2.463 1.00 93.81 115 ASP A CA 1
ATOM 935 C C . ASP A 1 115 ? 16.380 -6.219 -1.080 1.00 93.81 115 ASP A C 1
ATOM 937 O O . ASP A 1 115 ? 16.343 -6.859 -0.029 1.00 93.81 115 ASP A O 1
ATOM 941 N N . SER A 1 116 ? 16.485 -4.889 -1.071 1.00 92.38 116 SER A N 1
ATOM 942 C CA . SER A 1 116 ? 16.709 -4.073 0.133 1.00 92.38 116 SER A CA 1
ATOM 943 C C . SER A 1 116 ? 15.432 -3.620 0.849 1.00 92.38 116 SER A C 1
ATOM 945 O O . SER A 1 116 ? 15.515 -2.924 1.868 1.00 92.38 116 SER A O 1
ATOM 947 N N . GLY A 1 117 ? 14.261 -3.982 0.322 1.00 94.69 117 GLY A N 1
ATOM 948 C CA . GLY A 1 117 ? 12.993 -3.346 0.658 1.00 94.69 117 GLY A CA 1
ATOM 949 C C . GLY A 1 117 ? 12.835 -1.982 -0.020 1.00 94.69 117 GLY A C 1
ATOM 950 O O . GLY A 1 117 ? 13.735 -1.481 -0.690 1.00 94.69 117 GLY A O 1
ATOM 951 N N . ALA A 1 118 ? 11.685 -1.344 0.159 1.00 95.62 118 ALA A N 1
ATOM 952 C CA . ALA A 1 118 ? 11.407 -0.017 -0.380 1.00 95.62 118 ALA A CA 1
ATOM 953 C C . ALA A 1 118 ? 10.798 0.903 0.675 1.00 95.62 118 ALA A C 1
ATOM 955 O O . ALA A 1 118 ? 10.236 0.473 1.679 1.00 95.62 118 ALA A O 1
ATOM 956 N N . ASP A 1 119 ? 10.922 2.199 0.431 1.00 95.19 119 ASP A N 1
ATOM 957 C CA . ASP A 1 119 ? 10.297 3.255 1.214 1.00 95.19 119 ASP A CA 1
ATOM 958 C C . ASP A 1 119 ? 9.005 3.711 0.524 1.00 95.19 119 ASP A C 1
ATOM 960 O O . ASP A 1 119 ? 9.008 3.986 -0.680 1.00 95.19 119 ASP A O 1
ATOM 964 N N . ILE A 1 120 ? 7.916 3.843 1.285 1.00 97.25 120 ILE A N 1
ATOM 965 C CA . ILE A 1 120 ? 6.621 4.304 0.766 1.00 97.25 120 ILE A CA 1
ATOM 966 C C . ILE A 1 120 ? 6.735 5.686 0.108 1.00 97.25 120 ILE A C 1
ATOM 968 O O . ILE A 1 120 ? 6.138 5.913 -0.940 1.00 97.25 120 ILE A O 1
ATOM 972 N N . GLN A 1 121 ? 7.510 6.613 0.676 1.00 96.38 121 GLN A N 1
ATOM 973 C CA . GLN A 1 121 ? 7.644 7.964 0.131 1.00 96.38 121 GLN A CA 1
ATOM 974 C C . GLN A 1 121 ? 8.381 7.963 -1.212 1.00 96.38 121 GLN A C 1
ATOM 976 O O . GLN A 1 121 ? 7.951 8.648 -2.138 1.00 96.38 121 GLN A O 1
ATOM 981 N N . TYR A 1 122 ? 9.453 7.174 -1.356 1.00 96.81 122 TYR A N 1
ATOM 982 C CA . TYR A 1 122 ? 10.138 7.038 -2.648 1.00 96.81 122 TYR A CA 1
ATOM 983 C C . TYR A 1 122 ? 9.286 6.301 -3.679 1.00 96.81 122 TYR A C 1
ATOM 985 O O . TYR A 1 122 ? 9.349 6.640 -4.857 1.00 96.81 122 TYR A O 1
ATOM 993 N N . ALA A 1 123 ? 8.454 5.353 -3.245 1.00 97.81 123 ALA A N 1
ATOM 994 C CA . ALA A 1 123 ? 7.490 4.696 -4.118 1.00 97.81 123 ALA A CA 1
ATOM 995 C C . ALA A 1 123 ? 6.384 5.653 -4.595 1.00 97.81 123 ALA A C 1
ATOM 997 O O . ALA A 1 123 ? 6.015 5.647 -5.761 1.00 97.81 123 ALA A O 1
ATOM 998 N N . ILE A 1 124 ? 5.888 6.544 -3.735 1.00 97.56 124 ILE A N 1
ATOM 999 C CA . ILE A 1 124 ? 4.955 7.601 -4.151 1.00 97.56 124 ILE A CA 1
ATOM 1000 C C . ILE A 1 124 ? 5.623 8.536 -5.167 1.00 97.56 124 ILE A C 1
ATOM 1002 O O . ILE A 1 124 ? 5.018 8.858 -6.184 1.00 97.56 124 ILE A O 1
ATOM 1006 N N . ILE A 1 125 ? 6.879 8.936 -4.941 1.00 96.31 125 ILE A N 1
ATOM 1007 C CA . ILE A 1 125 ? 7.624 9.774 -5.896 1.00 96.31 125 ILE A CA 1
ATOM 1008 C C . ILE A 1 125 ? 7.818 9.050 -7.230 1.00 96.31 125 ILE A C 1
ATOM 1010 O O . ILE A 1 125 ? 7.638 9.662 -8.281 1.00 96.31 125 ILE A O 1
ATOM 1014 N N . SER A 1 126 ? 8.142 7.755 -7.212 1.00 97.50 126 SER A N 1
ATOM 1015 C CA . SER A 1 126 ? 8.292 6.991 -8.449 1.00 97.50 126 SER A CA 1
ATOM 1016 C C . SER A 1 126 ? 6.979 6.864 -9.219 1.00 97.50 126 SER A C 1
ATOM 1018 O O . SER A 1 126 ? 7.006 6.924 -10.444 1.00 97.50 126 SER A O 1
ATOM 1020 N N . LEU A 1 127 ? 5.835 6.772 -8.536 1.00 98.00 127 LEU A N 1
ATOM 1021 C CA . LEU A 1 127 ? 4.520 6.799 -9.181 1.00 98.00 127 LEU A CA 1
ATOM 1022 C C . LEU A 1 127 ? 4.185 8.163 -9.800 1.00 98.00 127 LEU A C 1
ATOM 1024 O O . LEU A 1 127 ? 3.466 8.212 -10.795 1.00 98.00 127 LEU A O 1
ATOM 1028 N N . ILE A 1 128 ? 4.677 9.271 -9.240 1.00 96.25 128 ILE A N 1
ATOM 1029 C CA . ILE A 1 128 ? 4.512 10.606 -9.846 1.00 96.25 128 ILE A CA 1
ATOM 1030 C C . ILE A 1 128 ? 5.340 10.693 -11.133 1.00 96.25 128 ILE A C 1
ATOM 1032 O O . ILE A 1 128 ? 4.831 11.107 -12.171 1.00 96.25 128 ILE A O 1
ATOM 1036 N N . GLU A 1 129 ? 6.603 10.271 -11.063 1.00 96.50 129 GLU A N 1
ATOM 1037 C CA . GLU A 1 129 ? 7.577 10.415 -12.150 1.00 96.50 129 GLU A CA 1
ATOM 1038 C C . GLU A 1 129 ? 7.352 9.409 -13.295 1.00 96.50 129 GLU A C 1
ATOM 1040 O O . GLU A 1 129 ? 7.382 9.760 -14.475 1.00 96.50 129 GLU A O 1
ATOM 1045 N N . TYR A 1 130 ? 7.123 8.140 -12.955 1.00 97.81 130 TYR A N 1
ATOM 1046 C CA . TYR A 1 130 ? 7.099 7.021 -13.904 1.00 97.81 130 TYR A CA 1
ATOM 1047 C C . TYR A 1 130 ? 5.735 6.337 -14.023 1.00 97.81 130 TYR A C 1
ATOM 1049 O O . TYR A 1 130 ? 5.544 5.538 -14.941 1.00 97.81 130 TYR A O 1
ATOM 1057 N N . GLY A 1 131 ? 4.807 6.626 -13.107 1.00 97.25 131 GLY A N 1
ATOM 1058 C CA . GLY A 1 131 ? 3.543 5.908 -12.983 1.00 97.25 131 GLY A CA 1
ATOM 1059 C C . GLY A 1 131 ? 3.731 4.440 -12.637 1.00 97.25 131 GLY A C 1
ATOM 1060 O O . GLY A 1 131 ? 4.669 4.069 -11.931 1.00 97.25 131 GLY A O 1
ATOM 1061 N N . CYS A 1 132 ? 2.815 3.601 -13.108 1.00 97.31 132 CYS A N 1
ATOM 1062 C CA . CYS A 1 132 ? 2.879 2.160 -12.917 1.00 97.31 132 CYS A CA 1
ATOM 1063 C C . CYS A 1 132 ? 2.398 1.454 -14.175 1.00 97.31 132 CYS A C 1
ATOM 1065 O O . CYS A 1 132 ? 1.304 1.739 -14.653 1.00 97.31 132 CYS A O 1
ATOM 1067 N N . CYS A 1 133 ? 3.214 0.561 -14.729 1.00 97.94 133 CYS A N 1
ATOM 1068 C CA . CYS A 1 133 ? 2.793 -0.215 -15.884 1.00 97.94 133 CYS A CA 1
ATOM 1069 C C . CYS A 1 133 ? 1.871 -1.368 -15.482 1.00 97.94 133 CYS A C 1
ATOM 1071 O O . CYS A 1 133 ? 1.789 -1.750 -14.316 1.00 97.94 133 CYS A O 1
ATOM 1073 N N . GLU A 1 134 ? 1.210 -1.969 -16.458 1.00 97.62 134 GLU A N 1
ATOM 1074 C CA . GLU A 1 134 ? 0.468 -3.211 -16.263 1.00 97.62 134 GLU A CA 1
ATOM 1075 C C . GLU A 1 134 ? 1.417 -4.373 -15.937 1.00 97.62 134 GLU A C 1
ATOM 1077 O O . GLU A 1 134 ? 2.549 -4.427 -16.423 1.00 97.62 134 GLU A O 1
ATOM 1082 N N . GLU A 1 135 ? 0.953 -5.323 -15.123 1.00 97.56 135 GLU A N 1
ATOM 1083 C CA . GLU A 1 135 ? 1.739 -6.490 -14.683 1.00 97.56 135 GLU A CA 1
ATOM 1084 C C . GLU A 1 135 ? 2.245 -7.329 -15.873 1.00 97.56 135 GLU A C 1
ATOM 1086 O O . GLU A 1 135 ? 3.361 -7.834 -15.850 1.00 97.56 135 GLU A O 1
ATOM 1091 N N . GLN A 1 136 ? 1.492 -7.390 -16.975 1.00 96.75 136 GLN A N 1
ATOM 1092 C CA . GLN A 1 136 ? 1.916 -8.075 -18.205 1.00 96.75 136 GLN A CA 1
ATOM 1093 C C . GLN A 1 136 ? 3.149 -7.457 -18.890 1.00 96.75 136 GLN A C 1
ATOM 1095 O O . GLN A 1 136 ? 3.851 -8.148 -19.628 1.00 96.75 136 GLN A O 1
ATOM 1100 N N . ASP A 1 137 ? 3.415 -6.163 -18.679 1.00 97.69 137 ASP A N 1
ATOM 1101 C CA . ASP A 1 137 ? 4.577 -5.481 -19.260 1.00 97.69 137 ASP A CA 1
ATOM 1102 C C . ASP A 1 137 ? 5.828 -5.613 -18.377 1.00 97.69 137 ASP A C 1
ATOM 1104 O O . ASP A 1 137 ? 6.950 -5.481 -18.880 1.00 97.69 137 ASP A O 1
ATOM 1108 N N . TRP A 1 138 ? 5.644 -5.896 -17.083 1.00 98.31 138 TRP A N 1
ATOM 1109 C CA . TRP A 1 138 ? 6.721 -6.188 -16.140 1.00 98.31 138 TRP A CA 1
ATOM 1110 C C . TRP A 1 138 ? 6.257 -7.168 -15.039 1.00 98.31 138 TRP A C 1
ATOM 1112 O O . TRP A 1 138 ? 5.847 -6.743 -13.959 1.00 98.31 138 TRP A O 1
ATOM 1122 N N . PRO A 1 139 ? 6.290 -8.483 -15.312 1.00 97.50 139 PRO A N 1
ATOM 1123 C CA . PRO A 1 139 ? 5.679 -9.493 -14.448 1.00 97.50 139 PRO A CA 1
ATOM 1124 C C . PRO A 1 139 ? 6.462 -9.738 -13.156 1.00 97.50 139 PRO A C 1
ATOM 1126 O O . PRO A 1 139 ? 7.682 -9.565 -13.099 1.00 97.50 139 PRO A O 1
ATOM 1129 N N . PHE A 1 140 ? 5.767 -10.215 -12.123 1.00 97.00 140 PHE A N 1
ATOM 1130 C CA . PHE A 1 140 ? 6.351 -10.599 -10.843 1.00 97.00 140 PHE A CA 1
ATOM 1131 C C . PHE A 1 140 ? 7.141 -11.905 -10.943 1.00 97.00 140 PHE A C 1
ATOM 1133 O O . PHE A 1 140 ? 6.665 -12.989 -10.606 1.00 97.00 140 PHE A O 1
ATOM 1140 N N . TYR A 1 141 ? 8.389 -11.786 -11.383 1.00 96.25 141 TYR A N 1
ATOM 1141 C CA . TYR A 1 141 ? 9.379 -12.849 -11.302 1.00 96.25 141 TYR A CA 1
ATOM 1142 C C . TYR A 1 141 ? 10.542 -12.419 -10.414 1.00 96.25 141 TYR A C 1
ATOM 1144 O O . TYR A 1 141 ? 11.102 -11.341 -10.600 1.00 96.25 141 TYR A O 1
ATOM 1152 N N . GLU A 1 142 ? 10.948 -13.271 -9.470 1.00 91.88 142 GLU A N 1
ATOM 1153 C CA . GLU A 1 142 ? 11.982 -12.928 -8.481 1.00 91.88 142 GLU A CA 1
ATOM 1154 C C . GLU A 1 142 ? 13.309 -12.496 -9.127 1.00 91.88 142 GLU A C 1
ATOM 1156 O O . GLU A 1 142 ? 13.939 -11.536 -8.687 1.00 91.88 142 GLU A O 1
ATOM 1161 N N . HIS A 1 143 ? 13.699 -13.124 -10.240 1.00 94.62 143 HIS A N 1
ATOM 1162 C CA . HIS A 1 143 ? 14.914 -12.758 -10.975 1.00 94.62 143 HIS A CA 1
ATOM 1163 C C . HIS A 1 143 ? 14.859 -11.355 -11.614 1.00 94.62 143 HIS A C 1
ATOM 1165 O O . HIS A 1 143 ? 15.895 -10.835 -12.020 1.00 94.62 143 HIS A O 1
ATOM 1171 N N . LEU A 1 144 ? 13.680 -10.726 -11.698 1.00 97.25 144 LEU A N 1
ATOM 1172 C CA . LEU A 1 144 ? 13.502 -9.357 -12.190 1.00 97.25 144 LEU A CA 1
ATOM 1173 C C . LEU A 1 144 ? 13.556 -8.305 -11.079 1.00 97.25 144 LEU A C 1
ATOM 1175 O O . LEU A 1 144 ? 13.560 -7.117 -11.392 1.00 97.25 144 LEU A O 1
ATOM 1179 N N . ILE A 1 145 ? 13.620 -8.701 -9.800 1.00 96.75 145 ILE A N 1
ATOM 1180 C CA . ILE A 1 145 ? 13.573 -7.765 -8.669 1.00 96.75 145 ILE A CA 1
ATOM 1181 C C . ILE A 1 145 ? 14.627 -6.665 -8.827 1.00 96.75 145 ILE A C 1
ATOM 1183 O O . ILE A 1 145 ? 14.291 -5.492 -8.723 1.00 96.75 145 ILE A O 1
ATOM 1187 N N . ASN A 1 146 ? 15.881 -7.004 -9.118 1.00 96.81 146 ASN A N 1
ATOM 1188 C CA . ASN A 1 146 ? 16.969 -6.020 -9.234 1.00 96.81 146 ASN A CA 1
ATOM 1189 C C . ASN A 1 146 ? 17.229 -5.562 -10.677 1.00 96.81 146 ASN A C 1
ATOM 1191 O O . ASN A 1 146 ? 18.204 -4.861 -10.938 1.00 96.81 146 ASN A O 1
ATOM 1195 N N . ILE A 1 147 ? 16.368 -5.943 -11.622 1.00 97.94 147 ILE A N 1
ATOM 1196 C CA . ILE A 1 147 ? 16.524 -5.600 -13.033 1.00 97.94 147 ILE A CA 1
ATOM 1197 C C . ILE A 1 147 ? 15.670 -4.379 -13.353 1.00 97.94 147 ILE A C 1
ATOM 1199 O O . ILE A 1 147 ? 14.490 -4.318 -13.010 1.00 97.94 147 ILE A O 1
ATOM 1203 N N . GLN A 1 148 ? 16.270 -3.407 -14.040 1.00 98.25 148 GLN A N 1
ATOM 1204 C CA . GLN A 1 148 ? 15.545 -2.230 -14.493 1.00 98.25 148 GLN A CA 1
ATOM 1205 C C . GLN A 1 148 ? 14.434 -2.624 -15.480 1.00 98.25 148 GLN A C 1
ATOM 1207 O O . GLN A 1 148 ? 14.724 -3.329 -16.453 1.00 98.25 148 GLN A O 1
ATOM 1212 N N . PRO A 1 149 ? 13.194 -2.130 -15.293 1.00 98.56 149 PRO A N 1
ATOM 1213 C CA . PRO A 1 149 ? 12.132 -2.316 -16.264 1.00 98.56 149 PRO A CA 1
ATOM 1214 C C . PRO A 1 149 ? 12.524 -1.859 -17.665 1.00 98.56 149 PRO A C 1
ATOM 1216 O O . PRO A 1 149 ? 13.221 -0.862 -17.857 1.00 98.56 149 PRO A O 1
ATOM 1219 N N . ASN A 1 150 ? 12.055 -2.586 -18.673 1.00 98.19 150 ASN A N 1
ATOM 1220 C CA . ASN A 1 150 ? 12.345 -2.244 -20.060 1.00 98.19 150 ASN A CA 1
ATOM 1221 C C . ASN A 1 150 ? 11.587 -0.975 -20.511 1.00 98.19 150 ASN A C 1
ATOM 1223 O O . ASN A 1 150 ? 10.655 -0.491 -19.864 1.00 98.19 150 ASN A O 1
ATOM 1227 N N . TYR A 1 151 ? 11.966 -0.441 -21.675 1.00 97.88 151 TYR A N 1
ATOM 1228 C CA . TYR A 1 151 ? 11.349 0.764 -22.241 1.00 97.88 151 TYR A CA 1
ATOM 1229 C C . TYR A 1 151 ? 9.825 0.644 -22.431 1.00 97.88 151 TYR A C 1
ATOM 1231 O O . TYR A 1 151 ? 9.102 1.616 -22.212 1.00 97.88 151 TYR A O 1
ATOM 1239 N N . LYS A 1 152 ? 9.322 -0.541 -22.808 1.00 97.88 152 LYS A N 1
ATOM 1240 C CA . LYS A 1 152 ? 7.883 -0.781 -22.998 1.00 97.88 152 LYS A CA 1
ATOM 1241 C C . LYS A 1 152 ? 7.124 -0.584 -21.682 1.00 97.88 152 LYS A C 1
ATOM 1243 O O . LYS A 1 152 ? 6.119 0.123 -21.681 1.00 97.88 152 LYS A O 1
ATOM 1248 N N . ALA A 1 153 ? 7.649 -1.123 -20.580 1.00 98.50 153 ALA A N 1
ATOM 1249 C CA . ALA A 1 153 ? 7.088 -0.942 -19.246 1.00 98.50 153 ALA A CA 1
ATOM 1250 C C . ALA A 1 153 ? 7.046 0.543 -18.854 1.00 98.50 153 ALA A C 1
ATOM 1252 O O . ALA A 1 153 ? 5.990 1.048 -18.492 1.00 98.50 153 ALA A O 1
ATOM 1253 N N . TYR A 1 154 ? 8.141 1.293 -19.026 1.00 98.62 154 TYR A N 1
ATOM 1254 C CA . TYR A 1 154 ? 8.130 2.735 -18.738 1.00 98.62 154 TYR A CA 1
ATOM 1255 C C . TYR A 1 154 ? 7.137 3.516 -19.605 1.00 98.62 154 TYR A C 1
ATOM 1257 O O . TYR A 1 154 ? 6.447 4.400 -19.101 1.00 98.62 154 TYR A O 1
ATOM 1265 N N . LYS A 1 155 ? 7.022 3.182 -20.896 1.00 97.94 155 LYS A N 1
ATOM 1266 C CA . LYS A 1 155 ? 6.055 3.820 -21.796 1.00 97.94 155 LYS A CA 1
ATOM 1267 C C . LYS A 1 155 ? 4.610 3.548 -21.365 1.00 97.94 155 LYS A C 1
ATOM 1269 O O . LYS A 1 155 ? 3.800 4.470 -21.393 1.00 97.94 155 LYS A O 1
ATOM 1274 N N . ASN A 1 156 ? 4.292 2.315 -20.965 1.00 97.31 156 ASN A N 1
ATOM 1275 C CA . ASN A 1 156 ? 2.977 1.966 -20.426 1.00 97.31 156 ASN A CA 1
ATOM 1276 C C . ASN A 1 156 ? 2.724 2.661 -19.072 1.00 97.31 156 ASN A C 1
ATOM 1278 O O . ASN A 1 156 ? 1.652 3.223 -18.871 1.00 97.31 156 ASN A O 1
ATOM 1282 N N . GLY A 1 157 ? 3.731 2.725 -18.194 1.00 97.25 157 GLY A N 1
ATOM 1283 C CA . GLY A 1 157 ? 3.624 3.347 -16.871 1.00 97.25 157 GLY A CA 1
ATOM 1284 C C . GLY A 1 157 ? 3.195 4.814 -16.896 1.00 97.25 157 GLY A C 1
ATOM 1285 O O . GLY A 1 157 ? 2.376 5.224 -16.075 1.00 97.25 157 GLY A O 1
ATOM 1286 N N . GLN A 1 158 ? 3.632 5.576 -17.905 1.00 96.56 158 GLN A N 1
ATOM 1287 C CA . GLN A 1 158 ? 3.251 6.984 -18.101 1.00 96.56 158 GLN A CA 1
ATOM 1288 C C . GLN A 1 158 ? 1.740 7.218 -18.292 1.00 96.56 158 GLN A C 1
ATOM 1290 O O . GLN A 1 158 ? 1.261 8.349 -18.158 1.00 96.56 158 GLN A O 1
ATOM 1295 N N . LEU A 1 159 ? 0.970 6.172 -18.606 1.00 94.25 159 LEU A N 1
ATOM 1296 C CA . LEU A 1 159 ? -0.490 6.248 -18.698 1.00 94.25 159 LEU A CA 1
ATOM 1297 C C . LEU A 1 159 ? -1.156 6.338 -17.317 1.00 94.25 159 LEU A C 1
ATOM 1299 O O . LEU A 1 159 ? -2.267 6.855 -17.216 1.00 94.25 159 LEU A O 1
ATOM 1303 N N . TYR A 1 160 ? -0.471 5.890 -16.263 1.00 95.12 160 TYR A N 1
ATOM 1304 C CA . TYR A 1 160 ? -1.025 5.697 -14.922 1.00 95.12 160 TYR A CA 1
ATOM 1305 C C . TYR A 1 160 ? -0.202 6.427 -13.846 1.00 95.12 160 TYR A C 1
ATOM 1307 O O . TYR A 1 160 ? 0.023 5.911 -12.750 1.00 95.12 160 TYR A O 1
ATOM 1315 N N . CYS A 1 161 ? 0.272 7.639 -14.154 1.00 95.75 161 CYS A N 1
ATOM 1316 C CA . CYS A 1 161 ? 0.994 8.476 -13.192 1.00 95.75 161 CYS A CA 1
ATOM 1317 C C . CYS A 1 161 ? 0.103 8.920 -12.031 1.00 95.75 161 CYS A C 1
ATOM 1319 O O . CYS A 1 161 ? -1.059 9.288 -12.221 1.00 95.75 161 CYS A O 1
ATOM 1321 N N . LEU A 1 162 ? 0.672 8.956 -10.830 1.00 94.62 162 LEU A N 1
ATOM 1322 C CA . LEU A 1 162 ? 0.020 9.518 -9.656 1.00 94.62 162 LEU A CA 1
ATOM 1323 C C . LEU A 1 162 ? -0.155 11.031 -9.826 1.00 94.62 162 LEU A C 1
ATOM 1325 O O . LEU A 1 162 ? 0.806 11.743 -10.107 1.00 94.62 162 LEU A O 1
ATOM 1329 N N . ASN A 1 163 ? -1.380 11.521 -9.631 1.00 90.38 163 ASN A N 1
ATOM 1330 C CA . ASN A 1 163 ? -1.705 12.939 -9.773 1.00 90.38 163 ASN A CA 1
ATOM 1331 C C . ASN A 1 163 ? -1.925 13.624 -8.417 1.00 90.38 163 ASN A C 1
ATOM 1333 O O . ASN A 1 163 ? -1.434 14.726 -8.193 1.00 90.38 163 ASN A O 1
ATOM 1337 N N . GLU A 1 164 ? -2.663 12.991 -7.503 1.00 91.81 164 GLU A N 1
ATOM 1338 C CA . GLU A 1 164 ? -2.950 13.572 -6.190 1.00 91.81 164 GLU A CA 1
ATOM 1339 C C . GLU A 1 164 ? -2.807 12.530 -5.086 1.00 91.81 164 GLU A C 1
ATOM 1341 O O . GLU A 1 164 ? -3.290 11.402 -5.199 1.00 91.81 164 GLU A O 1
ATOM 1346 N N . PHE A 1 165 ? -2.178 12.941 -3.991 1.00 94.88 165 PHE A N 1
ATOM 1347 C CA . PHE A 1 165 ? -2.003 12.158 -2.779 1.00 94.88 165 PHE A CA 1
ATOM 1348 C C . PHE A 1 165 ? -2.040 13.085 -1.563 1.00 94.88 165 PHE A C 1
ATOM 1350 O O . PHE A 1 165 ? -1.937 14.310 -1.672 1.00 94.88 165 PHE A O 1
ATOM 1357 N N . SER A 1 166 ? -2.217 12.520 -0.377 1.00 95.69 166 SER A N 1
ATOM 1358 C CA . SER A 1 166 ? -2.259 13.287 0.863 1.00 95.69 166 SER A CA 1
ATOM 1359 C C . SER A 1 166 ? -1.646 12.511 2.010 1.00 95.69 166 SER A C 1
ATOM 1361 O O . SER A 1 166 ? -1.798 11.293 2.121 1.00 95.69 166 SER A O 1
ATOM 1363 N N . ARG A 1 167 ? -0.972 13.240 2.896 1.00 96.12 167 ARG A N 1
ATOM 1364 C CA . ARG A 1 167 ? -0.463 12.682 4.141 1.00 96.12 167 ARG A CA 1
ATOM 1365 C C . ARG A 1 167 ? -1.602 12.564 5.143 1.00 96.12 167 ARG A C 1
ATOM 1367 O O . ARG A 1 167 ? -2.341 13.527 5.367 1.00 96.12 167 ARG A O 1
ATOM 1374 N N . LEU A 1 168 ? -1.698 11.408 5.782 1.00 96.94 168 LEU A N 1
ATOM 1375 C CA . LEU A 1 168 ? -2.619 11.171 6.883 1.00 96.94 168 LEU A CA 1
ATOM 1376 C C . LEU A 1 168 ? -1.873 11.265 8.216 1.00 96.94 168 LEU A C 1
ATOM 1378 O O . LEU A 1 168 ? -0.691 10.935 8.330 1.00 96.94 168 LEU A O 1
ATOM 1382 N N . SER A 1 169 ? -2.580 11.724 9.241 1.00 96.25 169 SER A N 1
ATOM 1383 C CA . SER A 1 169 ? -2.158 11.596 10.631 1.00 96.25 169 SER A CA 1
ATOM 1384 C C . SER A 1 169 ? -2.742 10.319 11.231 1.00 96.25 169 SER A C 1
ATOM 1386 O O . SER A 1 169 ? -3.745 9.794 10.753 1.00 96.25 169 SER A O 1
ATOM 1388 N N . ASN A 1 170 ? -2.169 9.849 12.335 1.00 97.12 170 ASN A N 1
ATOM 1389 C CA . ASN A 1 170 ? -2.702 8.729 13.115 1.00 97.12 170 ASN A CA 1
ATOM 1390 C C . ASN A 1 170 ? -3.994 9.102 13.892 1.00 97.12 170 ASN A C 1
ATOM 1392 O O . ASN A 1 170 ? -4.236 8.589 14.981 1.00 97.12 170 ASN A O 1
ATOM 1396 N N . ASN A 1 171 ? -4.804 10.039 13.388 1.00 97.31 171 ASN A N 1
ATOM 1397 C CA . ASN A 1 171 ? -6.073 10.442 13.985 1.00 97.31 171 ASN A CA 1
ATOM 1398 C C . ASN A 1 171 ? -7.208 9.568 13.439 1.00 97.31 171 ASN A C 1
ATOM 1400 O O . ASN A 1 171 ? -7.506 9.607 12.248 1.00 97.31 171 ASN A O 1
ATOM 1404 N N . ILE A 1 172 ? -7.885 8.828 14.319 1.00 97.50 172 ILE A N 1
ATOM 1405 C CA . ILE A 1 172 ? -8.953 7.884 13.947 1.00 97.50 172 ILE A CA 1
ATOM 1406 C C . ILE A 1 172 ? -10.026 8.535 13.066 1.00 97.50 172 ILE A C 1
ATOM 1408 O O . ILE A 1 172 ? -10.446 7.938 12.079 1.00 97.50 172 ILE A O 1
ATOM 1412 N N . ASN A 1 173 ? -10.467 9.750 13.396 1.00 96.56 173 ASN A N 1
ATOM 1413 C CA . ASN A 1 173 ? -11.534 10.406 12.645 1.00 96.56 173 ASN A CA 1
ATOM 1414 C C . ASN A 1 173 ? -11.063 10.812 11.248 1.00 96.56 173 ASN A C 1
ATOM 1416 O O . ASN A 1 173 ? -11.786 10.561 10.292 1.00 96.56 173 ASN A O 1
ATOM 1420 N N . GLN A 1 174 ? -9.835 11.323 11.107 1.00 97.19 174 GLN A N 1
ATOM 1421 C CA . GLN A 1 174 ? -9.261 11.621 9.790 1.00 97.19 174 GLN A CA 1
ATOM 1422 C C . GLN A 1 174 ? -9.128 10.361 8.925 1.00 97.19 174 GLN A C 1
ATOM 1424 O O . GLN A 1 174 ? -9.443 10.384 7.738 1.00 97.19 174 GLN A O 1
ATOM 1429 N N . LEU A 1 175 ? -8.705 9.240 9.513 1.00 98.25 175 LEU A N 1
ATOM 1430 C CA . LEU A 1 175 ? -8.596 7.966 8.797 1.00 98.25 175 LEU A CA 1
ATOM 1431 C C . LEU A 1 175 ? -9.972 7.426 8.373 1.00 98.25 175 LEU A C 1
ATOM 1433 O O . LEU A 1 175 ? -10.131 6.938 7.256 1.00 98.25 175 LEU A O 1
ATOM 1437 N N . ARG A 1 176 ? -10.993 7.561 9.227 1.00 97.94 176 ARG A N 1
ATOM 1438 C CA . ARG A 1 176 ? -12.382 7.204 8.892 1.00 97.94 176 ARG A CA 1
ATOM 1439 C C . ARG A 1 176 ? -12.969 8.111 7.809 1.00 97.94 176 ARG A C 1
ATOM 1441 O O . ARG A 1 176 ? -13.638 7.602 6.915 1.00 97.94 176 ARG A O 1
ATOM 1448 N N . GLN A 1 177 ? -12.697 9.417 7.872 1.00 96.75 177 GLN A N 1
ATOM 1449 C CA . GLN A 1 177 ? -13.057 10.406 6.847 1.00 96.75 177 GLN A CA 1
ATOM 1450 C C . GLN A 1 177 ? -12.414 10.068 5.493 1.00 96.75 177 GLN A C 1
ATOM 1452 O O . GLN A 1 177 ? -13.072 10.138 4.462 1.00 96.75 177 GLN A O 1
ATOM 1457 N N . CYS A 1 178 ? -11.152 9.633 5.495 1.00 96.69 178 CYS A N 1
ATOM 1458 C CA . CYS A 1 178 ? -10.464 9.168 4.292 1.00 96.69 178 CYS A CA 1
ATOM 1459 C C . CYS A 1 178 ? -11.204 7.993 3.632 1.00 96.69 178 CYS A C 1
ATOM 1461 O O . CYS A 1 178 ? -11.494 8.030 2.438 1.00 96.69 178 CYS A O 1
ATOM 1463 N N . LEU A 1 179 ? -11.585 6.991 4.428 1.00 96.88 179 LEU A N 1
ATOM 1464 C CA . LEU A 1 179 ? -12.231 5.773 3.932 1.00 96.88 179 LEU A CA 1
ATOM 1465 C C . LEU A 1 179 ? -13.672 5.995 3.457 1.00 96.88 179 LEU A C 1
ATOM 1467 O O . LEU A 1 179 ? -14.039 5.467 2.414 1.00 96.88 179 LEU A O 1
ATOM 1471 N N . ILE A 1 180 ? -14.486 6.788 4.167 1.00 94.69 180 ILE A N 1
ATOM 1472 C CA . ILE A 1 180 ? -15.853 7.115 3.705 1.00 94.69 180 ILE A CA 1
ATOM 1473 C C . ILE A 1 180 ? -15.838 7.917 2.396 1.00 94.69 180 ILE A C 1
ATOM 1475 O O . ILE A 1 180 ? -16.756 7.797 1.594 1.00 94.69 180 ILE A O 1
ATOM 1479 N N . GLN A 1 181 ? -14.782 8.696 2.143 1.00 92.88 181 GLN A N 1
ATOM 1480 C CA . GLN A 1 181 ? -14.583 9.380 0.862 1.00 92.88 181 GLN A CA 1
ATOM 1481 C C . GLN A 1 181 ? -14.061 8.448 -0.246 1.00 92.88 181 GLN A C 1
ATOM 1483 O O . GLN A 1 181 ? -13.745 8.920 -1.335 1.00 92.88 181 GLN A O 1
ATOM 1488 N N . GLY A 1 182 ? -13.966 7.141 0.019 1.00 93.69 182 GLY A N 1
ATOM 1489 C CA . GLY A 1 182 ? -13.559 6.136 -0.956 1.00 93.69 182 GLY A CA 1
ATOM 1490 C C . GLY A 1 182 ? -12.052 6.056 -1.178 1.00 93.69 182 GLY A C 1
ATOM 1491 O O . GLY A 1 182 ? -11.635 5.509 -2.193 1.00 93.69 182 GLY A O 1
ATOM 1492 N N . TYR A 1 183 ? -11.229 6.588 -0.268 1.00 96.00 183 TYR A N 1
ATOM 1493 C CA . TYR A 1 183 ? -9.772 6.564 -0.395 1.00 96.00 183 TYR A CA 1
ATOM 1494 C C . TYR A 1 183 ? -9.155 5.504 0.536 1.00 96.00 183 TYR A C 1
ATOM 1496 O O . TYR A 1 183 ? -8.945 5.788 1.724 1.00 96.00 183 TYR A O 1
ATOM 1504 N N . PRO A 1 184 ? -8.837 4.290 0.040 1.00 97.38 184 PRO A N 1
ATOM 1505 C CA . PRO A 1 184 ? -7.967 3.377 0.766 1.00 97.38 184 PRO A CA 1
ATOM 1506 C C . PRO A 1 184 ? -6.571 3.993 0.893 1.00 97.38 184 PRO A C 1
ATOM 1508 O O . PRO A 1 184 ? -6.122 4.764 0.040 1.00 97.38 184 PRO A O 1
ATOM 1511 N N . PHE A 1 185 ? -5.873 3.664 1.975 1.00 98.25 185 PHE A N 1
ATOM 1512 C CA . PHE A 1 185 ? -4.578 4.271 2.272 1.00 98.25 185 PHE A CA 1
ATOM 1513 C C . PHE A 1 185 ? -3.539 3.232 2.662 1.00 98.25 185 PHE A C 1
ATOM 1515 O O . PHE A 1 185 ? -3.839 2.250 3.338 1.00 98.25 185 PHE A O 1
ATOM 1522 N N . ILE A 1 186 ? -2.297 3.471 2.254 1.00 98.56 186 ILE A N 1
ATOM 1523 C CA . ILE A 1 186 ? -1.151 2.654 2.649 1.00 98.56 186 ILE A CA 1
ATOM 1524 C C . ILE A 1 186 ? -0.627 3.125 4.008 1.00 98.56 186 ILE A C 1
ATOM 1526 O O . ILE A 1 186 ? -0.679 4.317 4.322 1.00 98.56 186 ILE A O 1
ATOM 1530 N N . MET A 1 187 ? -0.107 2.198 4.810 1.00 97.94 187 MET A N 1
ATOM 1531 C CA . MET A 1 187 ? 0.623 2.506 6.040 1.00 97.94 187 MET A CA 1
ATOM 1532 C C . MET A 1 187 ? 1.774 1.527 6.278 1.00 97.94 187 MET A C 1
ATOM 1534 O O . MET A 1 187 ? 1.714 0.374 5.848 1.00 97.94 187 MET A O 1
ATOM 1538 N N . ALA A 1 188 ? 2.791 1.972 7.019 1.00 96.88 188 ALA A N 1
ATOM 1539 C CA . ALA A 1 188 ? 3.897 1.139 7.476 1.00 96.88 188 ALA A CA 1
ATOM 1540 C C . ALA A 1 188 ? 3.733 0.764 8.956 1.00 96.88 188 ALA A C 1
ATOM 1542 O O . ALA A 1 188 ? 3.926 1.595 9.856 1.00 96.88 188 ALA A O 1
ATOM 1543 N N . ILE A 1 189 ? 3.462 -0.508 9.229 1.00 95.44 189 ILE A N 1
ATOM 1544 C CA . ILE A 1 189 ? 3.339 -1.035 10.589 1.00 95.44 189 ILE A CA 1
ATOM 1545 C C . ILE A 1 189 ? 4.640 -1.691 11.045 1.00 95.44 189 ILE A C 1
ATOM 1547 O O . ILE A 1 189 ? 5.357 -2.322 10.270 1.00 95.44 189 ILE A O 1
ATOM 1551 N N . LYS A 1 190 ? 4.966 -1.556 12.330 1.00 92.56 190 LYS A N 1
ATOM 1552 C CA . LYS A 1 190 ? 5.877 -2.497 12.979 1.00 92.56 190 LYS A CA 1
ATOM 1553 C C . LYS A 1 190 ? 5.199 -3.854 13.031 1.00 92.56 190 LYS A C 1
ATOM 1555 O O . LYS A 1 190 ? 3.987 -3.925 13.192 1.00 92.56 190 LYS A O 1
ATOM 1560 N N . ILE A 1 191 ? 5.997 -4.898 12.939 1.00 89.19 191 ILE A N 1
ATOM 1561 C CA . ILE A 1 191 ? 5.563 -6.284 13.053 1.00 89.19 191 ILE A CA 1
ATOM 1562 C C . ILE A 1 191 ? 6.248 -6.921 14.253 1.00 89.19 191 ILE A C 1
ATOM 1564 O O . ILE A 1 191 ? 7.364 -6.543 14.633 1.00 89.19 191 ILE A O 1
ATOM 1568 N N . PHE A 1 192 ? 5.563 -7.894 14.826 1.00 88.38 192 PHE A N 1
ATOM 1569 C CA . PHE A 1 192 ? 6.020 -8.667 15.963 1.00 88.38 192 PHE A CA 1
ATOM 1570 C C . PHE A 1 192 ? 5.722 -10.144 15.713 1.00 88.38 192 PHE A C 1
ATOM 1572 O O . PHE A 1 192 ? 5.052 -10.480 14.734 1.00 88.38 192 PHE A O 1
ATOM 1579 N N . SER A 1 193 ? 6.216 -11.021 16.583 1.00 81.25 193 SER A N 1
ATOM 1580 C CA . SER A 1 193 ? 5.996 -12.465 16.467 1.00 81.25 193 SER A CA 1
ATOM 1581 C C . SER A 1 193 ? 4.517 -12.888 16.399 1.00 81.25 193 SER A C 1
ATOM 1583 O O . SER A 1 193 ? 4.152 -13.840 15.719 1.00 81.25 193 SER A O 1
ATOM 1585 N N . SER A 1 194 ? 3.640 -12.134 17.048 1.00 82.25 194 SER A N 1
ATOM 1586 C CA . SER A 1 194 ? 2.193 -12.319 17.092 1.00 82.25 194 SER A CA 1
ATOM 1587 C C . SER A 1 194 ? 1.503 -11.997 15.768 1.00 82.25 194 SER A C 1
ATOM 1589 O O . SER A 1 194 ? 0.358 -12.392 15.568 1.00 82.25 194 SER A O 1
ATOM 1591 N N . PHE A 1 195 ? 2.188 -11.329 14.831 1.00 83.81 195 PHE A N 1
ATOM 1592 C CA . PHE A 1 195 ? 1.629 -11.013 13.515 1.00 83.81 195 PHE A CA 1
ATOM 1593 C C . PHE A 1 195 ? 1.350 -12.268 12.680 1.00 83.81 195 PHE A C 1
ATOM 1595 O O . PHE A 1 195 ? 0.475 -12.245 11.821 1.00 83.81 195 PHE A O 1
ATOM 1602 N N . GLY A 1 196 ? 2.095 -13.354 12.904 1.00 73.81 196 GLY A N 1
ATOM 1603 C CA . GLY A 1 196 ? 1.862 -14.620 12.211 1.00 73.81 196 GLY A CA 1
ATOM 1604 C C . GLY A 1 196 ? 0.684 -15.424 12.764 1.00 73.81 196 GLY A C 1
ATOM 1605 O O . GLY A 1 196 ? 0.141 -16.258 12.048 1.00 73.81 196 GLY A O 1
ATOM 1606 N N . SER A 1 197 ? 0.286 -15.184 14.015 1.00 71.88 197 SER A N 1
ATOM 1607 C CA . SER A 1 197 ? -0.665 -16.016 14.772 1.00 71.88 197 SER A CA 1
ATOM 1608 C C . SER A 1 197 ? -2.134 -15.614 14.566 1.00 71.88 197 SER A C 1
ATOM 1610 O O . SER A 1 197 ? -2.974 -15.864 15.420 1.00 71.88 197 SER A O 1
ATOM 1612 N N . ASN A 1 198 ? -2.455 -14.954 13.451 1.00 71.50 198 ASN A N 1
ATOM 1613 C CA . ASN A 1 198 ? -3.768 -14.366 13.186 1.00 71.50 198 ASN A CA 1
ATOM 1614 C C . ASN A 1 198 ? -4.613 -15.240 12.253 1.00 71.50 198 ASN A C 1
ATOM 1616 O O . ASN A 1 198 ? -4.900 -14.857 11.122 1.00 71.50 198 ASN A O 1
ATOM 1620 N N . HIS A 1 199 ? -5.024 -16.421 12.710 1.00 69.88 199 HIS A N 1
ATOM 1621 C CA . HIS A 1 199 ? -5.756 -17.382 11.876 1.00 69.88 199 HIS A CA 1
ATOM 1622 C C . HIS A 1 199 ? -7.054 -16.826 11.287 1.00 69.88 199 HIS A C 1
ATOM 1624 O O . HIS A 1 199 ? -7.399 -17.158 10.156 1.00 69.88 199 HIS A O 1
ATOM 1630 N N . HIS A 1 200 ? -7.722 -15.925 12.002 1.00 82.75 200 HIS A N 1
ATOM 1631 C CA . HIS A 1 200 ? -8.903 -15.222 11.515 1.00 82.75 200 HIS A CA 1
ATOM 1632 C C . HIS A 1 200 ? -8.574 -13.768 11.115 1.00 82.75 200 HIS A C 1
ATOM 1634 O O . HIS A 1 200 ? -9.437 -12.925 10.906 1.00 82.75 200 HIS A O 1
ATOM 1640 N N . GLY A 1 201 ? -7.297 -13.433 10.969 1.00 88.81 201 GLY A N 1
ATOM 1641 C CA . GLY A 1 201 ? -6.835 -12.119 10.539 1.00 88.81 201 GLY A CA 1
ATOM 1642 C C . GLY A 1 201 ? -6.836 -11.059 11.639 1.00 88.81 201 GLY A C 1
ATOM 1643 O O . GLY A 1 201 ? -6.413 -9.936 11.363 1.00 88.81 201 GLY A O 1
ATOM 1644 N N . TYR A 1 202 ? -7.250 -11.357 12.877 1.00 92.56 202 TYR A N 1
ATOM 1645 C CA . TYR A 1 202 ? -7.154 -10.378 13.960 1.00 92.56 202 TYR A CA 1
ATOM 1646 C C . TYR A 1 202 ? -5.697 -10.183 14.390 1.00 92.56 202 TYR A C 1
ATOM 1648 O O . TYR A 1 202 ? -5.012 -11.114 14.804 1.00 92.56 202 TYR A O 1
ATOM 1656 N N . ILE A 1 203 ? -5.208 -8.946 14.309 1.00 92.06 203 ILE A N 1
ATOM 1657 C CA . ILE A 1 203 ? -3.841 -8.598 14.698 1.00 92.06 203 ILE A CA 1
ATOM 1658 C C . ILE A 1 203 ? -3.877 -8.067 16.129 1.00 92.06 203 ILE A C 1
ATOM 1660 O O . ILE A 1 203 ? -4.378 -6.974 16.389 1.00 92.06 203 ILE A O 1
ATOM 1664 N N . SER A 1 204 ? -3.340 -8.839 17.071 1.00 90.44 204 SER A N 1
ATOM 1665 C CA . SER A 1 204 ? -3.280 -8.424 18.473 1.00 90.44 204 SER A CA 1
ATOM 1666 C C . SER A 1 204 ? -2.298 -7.265 18.696 1.00 90.44 204 SER A C 1
ATOM 1668 O O . SER A 1 204 ? -1.357 -7.041 17.932 1.00 90.44 204 SER A O 1
ATOM 1670 N N . MET A 1 205 ? -2.527 -6.496 19.765 1.00 92.38 205 MET A N 1
ATOM 1671 C CA . MET A 1 205 ? -1.537 -5.524 20.230 1.00 92.38 205 MET A CA 1
ATOM 1672 C C . MET A 1 205 ? -0.271 -6.260 20.689 1.00 92.38 205 MET A C 1
ATOM 1674 O O . MET A 1 205 ? -0.388 -7.305 21.337 1.00 92.38 205 MET A O 1
ATOM 1678 N N . PRO A 1 206 ? 0.929 -5.716 20.417 1.00 90.19 206 PRO A N 1
ATOM 1679 C CA . PRO A 1 206 ? 2.171 -6.377 20.787 1.00 90.19 206 PRO A CA 1
ATOM 1680 C C . PRO A 1 206 ? 2.286 -6.543 22.300 1.00 90.19 206 PRO A C 1
ATOM 1682 O O . PRO A 1 206 ? 1.941 -5.645 23.080 1.00 90.19 206 PRO A O 1
ATOM 1685 N N . LYS A 1 207 ? 2.814 -7.690 22.729 1.00 86.81 207 LYS A N 1
ATOM 1686 C CA . LYS A 1 207 ? 3.043 -7.961 24.154 1.00 86.81 207 LYS A CA 1
ATOM 1687 C C . LYS A 1 207 ? 4.273 -7.176 24.632 1.00 86.81 207 LYS A C 1
ATOM 1689 O O . LYS A 1 207 ? 5.212 -6.952 23.877 1.00 86.81 207 LYS A O 1
ATOM 1694 N N . LYS A 1 208 ? 4.318 -6.778 25.912 1.00 83.75 208 LYS A N 1
ATOM 1695 C CA . LYS A 1 208 ? 5.408 -5.929 26.460 1.00 83.75 208 LYS A CA 1
ATOM 1696 C C . LYS A 1 208 ? 6.821 -6.502 26.268 1.00 83.75 208 LYS A C 1
ATOM 1698 O O . LYS A 1 208 ? 7.772 -5.739 26.170 1.00 83.75 208 LYS A O 1
ATOM 1703 N N . TYR A 1 209 ? 6.953 -7.826 26.263 1.00 82.75 209 TYR A N 1
ATOM 1704 C CA . TYR A 1 209 ? 8.227 -8.539 26.116 1.00 82.75 209 TYR A CA 1
ATOM 1705 C C . TYR A 1 209 ? 8.567 -8.877 24.658 1.00 82.75 209 TYR A C 1
ATOM 1707 O O . TYR A 1 209 ? 9.607 -9.470 24.377 1.00 82.75 209 TYR A O 1
ATOM 1715 N N . GLU A 1 210 ? 7.677 -8.546 23.729 1.00 82.12 210 GLU A N 1
ATOM 1716 C CA . GLU A 1 210 ? 7.795 -8.950 22.344 1.00 82.12 210 GLU A CA 1
ATOM 1717 C C . GLU A 1 210 ? 8.798 -8.067 21.602 1.00 82.12 210 GLU A C 1
ATOM 1719 O O . GLU A 1 210 ? 8.708 -6.836 21.606 1.00 82.12 210 GLU A O 1
ATOM 1724 N N . LYS A 1 211 ? 9.774 -8.695 20.943 1.00 79.50 211 LYS A N 1
ATOM 1725 C CA . LYS A 1 211 ? 10.763 -7.967 20.148 1.00 79.50 211 LYS A CA 1
ATOM 1726 C C . LYS A 1 211 ? 10.150 -7.604 18.798 1.00 79.50 211 LYS A C 1
ATOM 1728 O O . LYS A 1 211 ? 9.750 -8.479 18.036 1.00 79.50 211 LYS A O 1
ATOM 1733 N N . SER A 1 212 ? 10.094 -6.309 18.494 1.00 76.88 212 SER A N 1
ATOM 1734 C CA . SER A 1 212 ? 9.699 -5.850 17.160 1.00 76.88 212 SER A CA 1
ATOM 1735 C C . SER A 1 212 ? 10.792 -6.154 16.141 1.00 76.88 212 SER A C 1
ATOM 1737 O O . SER A 1 212 ? 11.976 -6.028 16.465 1.00 76.88 212 SER A O 1
ATOM 1739 N N . SER A 1 213 ? 10.410 -6.409 14.889 1.00 73.81 213 SER A N 1
ATOM 1740 C CA . SER A 1 213 ? 11.363 -6.353 13.774 1.00 73.81 213 SER A CA 1
ATOM 1741 C C . SER A 1 213 ? 12.034 -4.973 13.696 1.00 73.81 213 SER A C 1
ATOM 1743 O O . SER A 1 213 ? 11.437 -3.949 14.047 1.00 73.81 213 SER A O 1
ATOM 1745 N N . GLN A 1 214 ? 13.285 -4.937 13.225 1.00 69.50 214 GLN A N 1
ATOM 1746 C CA . GLN A 1 214 ? 13.975 -3.681 12.902 1.00 69.50 214 GLN A CA 1
ATOM 1747 C C . GLN A 1 214 ? 13.294 -2.944 11.738 1.00 69.50 214 GLN A C 1
ATOM 1749 O O . GLN A 1 214 ? 13.361 -1.715 11.643 1.00 69.50 214 GLN A O 1
ATOM 1754 N N . TYR A 1 215 ? 12.608 -3.696 10.882 1.00 76.44 215 TYR A N 1
ATOM 1755 C CA . TYR A 1 215 ? 11.946 -3.217 9.681 1.00 76.44 215 TYR A CA 1
ATOM 1756 C C . TYR A 1 215 ? 10.428 -3.173 9.859 1.00 76.44 215 TYR A C 1
ATOM 1758 O O . TYR A 1 215 ? 9.869 -3.680 10.836 1.00 76.44 215 TYR A O 1
ATOM 1766 N N . ARG A 1 216 ? 9.756 -2.516 8.916 1.00 91.69 216 ARG A N 1
ATOM 1767 C CA . ARG A 1 216 ? 8.299 -2.393 8.894 1.00 91.69 216 ARG A CA 1
ATOM 1768 C C . ARG A 1 216 ? 7.717 -3.255 7.783 1.00 91.69 216 ARG A C 1
ATOM 1770 O O . ARG A 1 216 ? 8.422 -3.642 6.854 1.00 91.69 216 ARG A O 1
ATOM 1777 N N . HIS A 1 217 ? 6.409 -3.457 7.857 1.00 95.19 217 HIS A N 1
ATOM 1778 C CA . HIS A 1 217 ? 5.607 -4.053 6.798 1.00 95.19 217 HIS A CA 1
ATOM 1779 C C . HIS A 1 217 ? 4.600 -3.035 6.268 1.00 95.19 217 HIS A C 1
ATOM 1781 O O . HIS A 1 217 ? 4.031 -2.266 7.048 1.00 95.19 217 HIS A O 1
ATOM 1787 N N . ALA A 1 218 ? 4.397 -3.012 4.953 1.00 97.56 218 ALA A N 1
ATOM 1788 C CA . ALA A 1 218 ? 3.440 -2.121 4.312 1.00 97.56 218 ALA A CA 1
ATOM 1789 C C . ALA A 1 218 ? 2.131 -2.862 4.026 1.00 97.56 218 ALA A C 1
ATOM 1791 O O . ALA A 1 218 ? 2.140 -3.948 3.452 1.00 97.56 218 ALA A O 1
ATOM 1792 N N . ILE A 1 219 ? 1.012 -2.258 4.422 1.00 97.31 219 ILE A N 1
ATOM 1793 C CA . ILE A 1 219 ? -0.343 -2.803 4.257 1.00 97.31 219 ILE A CA 1
ATOM 1794 C C . ILE A 1 219 ? -1.303 -1.701 3.803 1.00 97.31 219 ILE A C 1
ATOM 1796 O O . ILE A 1 219 ? -1.014 -0.512 3.969 1.00 97.31 219 ILE A O 1
ATOM 1800 N N . VAL A 1 220 ? -2.459 -2.089 3.261 1.00 98.62 220 VAL A N 1
ATOM 1801 C CA . VAL A 1 220 ? -3.499 -1.149 2.813 1.00 98.62 220 VAL A CA 1
ATOM 1802 C C . VAL A 1 220 ? -4.681 -1.189 3.772 1.00 98.62 220 VAL A C 1
ATOM 1804 O O . VAL A 1 220 ? -5.205 -2.260 4.056 1.00 98.62 220 VAL A O 1
ATOM 1807 N N . CYS A 1 221 ? -5.141 -0.037 4.250 1.00 98.62 221 CYS A N 1
ATOM 1808 C CA . CYS A 1 221 ? -6.411 0.087 4.955 1.00 98.62 221 CYS A CA 1
ATOM 1809 C C . CYS A 1 221 ? -7.548 0.285 3.963 1.00 98.62 221 CYS A C 1
ATOM 1811 O O . CYS A 1 221 ? -7.489 1.187 3.126 1.00 98.62 221 CYS A O 1
ATOM 1813 N N . VAL A 1 222 ? -8.583 -0.538 4.083 1.00 98.44 222 VAL A N 1
ATOM 1814 C CA . VAL A 1 222 ? -9.691 -0.611 3.121 1.00 98.44 222 VAL A CA 1
ATOM 1815 C C . VAL A 1 222 ? -11.056 -0.519 3.795 1.00 98.44 222 VAL A C 1
ATOM 1817 O O . VAL A 1 222 ? -12.083 -0.703 3.157 1.00 98.44 222 VAL A O 1
ATOM 1820 N N . GLY A 1 223 ? -11.100 -0.239 5.093 1.00 98.25 223 GLY A N 1
ATOM 1821 C CA . GLY A 1 223 ? -12.357 -0.131 5.815 1.00 98.25 223 GLY A CA 1
ATOM 1822 C C . GLY A 1 223 ? -12.167 -0.045 7.318 1.00 98.25 223 GLY A C 1
ATOM 1823 O O . GLY A 1 223 ? -11.046 -0.034 7.828 1.00 98.25 223 GLY A O 1
ATOM 1824 N N . TYR A 1 224 ? -13.276 0.021 8.042 1.00 98.19 224 TYR A N 1
ATOM 1825 C CA . TYR A 1 224 ? -13.295 -0.011 9.496 1.00 98.19 224 TYR A CA 1
ATOM 1826 C C . TYR A 1 224 ? -14.623 -0.536 10.035 1.00 98.19 224 TYR A C 1
ATOM 1828 O O . TYR A 1 224 ? -15.671 -0.395 9.409 1.00 98.19 224 TYR A O 1
ATOM 1836 N N . ILE A 1 225 ? -14.571 -1.066 11.257 1.00 97.44 225 ILE A N 1
ATOM 1837 C CA . ILE A 1 225 ? -15.739 -1.419 12.067 1.00 97.44 225 ILE A CA 1
ATOM 1838 C C . ILE A 1 225 ? -15.604 -0.655 13.386 1.00 97.44 225 ILE A C 1
ATOM 1840 O O . ILE A 1 225 ? -14.864 -1.051 14.288 1.00 97.44 225 ILE A O 1
ATOM 1844 N N . HIS A 1 226 ? -16.285 0.486 13.481 1.00 96.12 226 HIS A N 1
ATOM 1845 C CA . HIS A 1 226 ? -16.091 1.463 14.549 1.00 96.12 226 HIS A CA 1
ATOM 1846 C C . HIS A 1 226 ? -16.536 0.937 15.915 1.00 96.12 226 HIS A C 1
ATOM 1848 O O . HIS A 1 226 ? -15.800 1.089 16.888 1.00 96.12 226 HIS A O 1
ATOM 1854 N N . SER A 1 227 ? -17.670 0.233 15.978 1.00 94.56 227 SER A N 1
ATOM 1855 C CA . SER A 1 227 ? -18.159 -0.412 17.205 1.00 94.56 227 SER A CA 1
ATOM 1856 C C . SER A 1 227 ? -17.175 -1.424 17.797 1.00 94.56 227 SER A C 1
ATOM 1858 O O . SER A 1 227 ? -17.199 -1.660 19.000 1.00 94.56 227 SER A O 1
ATOM 1860 N N . LYS A 1 228 ? -16.287 -1.992 16.971 1.00 95.06 228 LYS A N 1
ATOM 1861 C CA . LYS A 1 228 ? -15.221 -2.917 17.388 1.00 95.06 228 LYS A CA 1
ATOM 1862 C C . LYS A 1 228 ? -13.845 -2.255 17.473 1.00 95.06 228 LYS A C 1
ATOM 1864 O O . LYS A 1 228 ? -12.886 -2.917 17.842 1.00 95.06 228 LYS A O 1
ATOM 1869 N N . ARG A 1 229 ? -13.743 -0.962 17.140 1.00 97.44 229 ARG A N 1
ATOM 1870 C CA . ARG A 1 229 ? -12.495 -0.180 17.122 1.00 97.44 229 ARG A CA 1
ATOM 1871 C C . ARG A 1 229 ? -11.376 -0.832 16.300 1.00 97.44 229 ARG A C 1
ATOM 1873 O O . ARG A 1 229 ? -10.219 -0.832 16.707 1.00 97.44 229 ARG A O 1
ATOM 1880 N N . ILE A 1 230 ? -11.718 -1.366 15.131 1.00 97.94 230 ILE A N 1
ATOM 1881 C CA . ILE A 1 230 ? -10.769 -2.025 14.222 1.00 97.94 230 ILE A CA 1
ATOM 1882 C C . ILE A 1 230 ? -10.823 -1.415 12.823 1.00 97.94 230 ILE A C 1
ATOM 1884 O O . ILE A 1 230 ? -11.879 -0.999 12.338 1.00 97.94 230 ILE A O 1
ATOM 1888 N N . PHE A 1 231 ? -9.668 -1.383 12.171 1.00 98.56 231 PHE A N 1
ATOM 1889 C CA . PHE A 1 231 ? -9.519 -1.160 10.740 1.00 98.56 231 PHE A CA 1
ATOM 1890 C C . PHE A 1 231 ? -9.479 -2.497 10.004 1.00 98.56 231 PHE A C 1
ATOM 1892 O O . PHE A 1 231 ? -8.928 -3.471 10.512 1.00 98.56 231 PHE A O 1
ATOM 1899 N N . ILE A 1 232 ? -10.043 -2.527 8.800 1.00 98.44 232 ILE A N 1
ATOM 1900 C CA . ILE A 1 232 ? -9.945 -3.656 7.875 1.00 98.44 232 ILE A CA 1
ATOM 1901 C C . ILE A 1 232 ? -8.729 -3.391 6.996 1.00 98.44 232 ILE A C 1
ATOM 1903 O O . ILE A 1 232 ? -8.658 -2.353 6.330 1.00 98.44 232 ILE A O 1
ATOM 1907 N N . ILE A 1 233 ? -7.769 -4.308 7.008 1.00 98.12 233 ILE A N 1
ATOM 1908 C CA . ILE A 1 233 ? -6.529 -4.180 6.249 1.00 98.12 233 ILE A CA 1
ATOM 1909 C C . ILE A 1 233 ? -6.418 -5.291 5.217 1.00 98.12 233 ILE A C 1
ATOM 1911 O O . ILE A 1 233 ? -6.852 -6.416 5.441 1.00 98.12 233 ILE A O 1
ATOM 1915 N N . ARG A 1 234 ? -5.823 -4.961 4.080 1.00 98.00 234 ARG A N 1
ATOM 1916 C CA . ARG A 1 234 ? -5.455 -5.886 3.018 1.00 98.00 234 ARG A CA 1
ATOM 1917 C C . ARG A 1 234 ? -3.953 -6.124 3.072 1.00 98.00 234 ARG A C 1
ATOM 1919 O O . ARG A 1 234 ? -3.176 -5.165 3.132 1.00 98.00 234 ARG A O 1
ATOM 1926 N N . ASN A 1 235 ? -3.567 -7.393 3.047 1.00 96.00 235 ASN A N 1
ATOM 1927 C CA . ASN A 1 235 ? -2.177 -7.824 3.010 1.00 96.00 235 ASN A CA 1
ATOM 1928 C C . ASN A 1 235 ? -1.815 -8.396 1.622 1.00 96.00 235 ASN A C 1
ATOM 1930 O O . ASN A 1 235 ? -2.646 -8.415 0.717 1.00 96.00 235 ASN A O 1
ATOM 1934 N N . SER A 1 236 ? -0.567 -8.839 1.453 1.00 96.06 236 SER A N 1
ATOM 1935 C CA . SER A 1 236 ? -0.032 -9.412 0.205 1.00 96.06 236 SER A CA 1
ATOM 1936 C C . SER A 1 236 ? 0.621 -10.786 0.412 1.00 96.06 236 SER A C 1
ATOM 1938 O O . SER A 1 236 ? 1.621 -11.134 -0.214 1.00 96.06 236 SER A O 1
ATOM 1940 N N . HIS A 1 237 ? 0.068 -11.569 1.344 1.00 93.62 237 HIS A N 1
ATOM 1941 C CA . HIS A 1 237 ? 0.528 -12.924 1.681 1.00 93.62 237 HIS A CA 1
ATOM 1942 C C . HIS A 1 237 ? -0.450 -14.011 1.208 1.00 93.62 237 HIS A C 1
ATOM 1944 O O . HIS A 1 237 ? -0.533 -15.079 1.813 1.00 93.62 237 HIS A O 1
ATOM 1950 N N . GLY A 1 238 ? -1.211 -13.735 0.146 1.00 92.88 238 GLY A N 1
ATOM 1951 C CA . GLY A 1 238 ? -2.160 -14.694 -0.415 1.00 92.88 238 GLY A CA 1
ATOM 1952 C C . GLY A 1 238 ? -3.441 -14.852 0.397 1.00 92.88 238 GLY A C 1
ATOM 1953 O O . GLY A 1 238 ? -3.587 -14.333 1.505 1.00 92.88 238 GLY A O 1
ATOM 1954 N N . ILE A 1 239 ? -4.389 -15.586 -0.183 1.00 93.00 239 ILE A N 1
ATOM 1955 C CA . ILE A 1 239 ? -5.710 -15.822 0.415 1.00 93.00 239 ILE A CA 1
ATOM 1956 C C . ILE A 1 239 ? -5.657 -16.725 1.654 1.00 93.00 239 ILE A C 1
ATOM 1958 O O . ILE A 1 239 ? -6.580 -16.715 2.456 1.00 93.00 239 ILE A O 1
ATOM 1962 N N . ASP A 1 240 ? -4.585 -17.494 1.838 1.00 89.56 240 ASP A N 1
ATOM 1963 C CA . ASP A 1 240 ? -4.432 -18.395 2.987 1.00 89.56 240 ASP A CA 1
ATOM 1964 C C . ASP A 1 240 ? -3.935 -17.681 4.256 1.00 89.56 240 ASP A C 1
ATOM 1966 O O . ASP A 1 240 ? -3.766 -18.319 5.297 1.00 89.56 240 ASP A O 1
ATOM 1970 N N . TRP A 1 241 ? -3.634 -16.382 4.170 1.00 90.31 241 TRP A N 1
ATOM 1971 C CA . TRP A 1 241 ? -3.241 -15.562 5.311 1.00 90.31 241 TRP A CA 1
ATOM 1972 C C . TRP A 1 241 ? -4.446 -14.806 5.878 1.00 90.31 241 TRP A C 1
ATOM 1974 O O . TRP A 1 241 ? -5.189 -14.174 5.128 1.00 90.31 241 TRP A O 1
ATOM 1984 N N . GLY A 1 242 ? -4.603 -14.809 7.203 1.00 91.81 242 GLY A N 1
ATOM 1985 C CA . GLY A 1 242 ? -5.686 -14.094 7.875 1.00 91.81 242 GLY A CA 1
ATOM 1986 C C . GLY A 1 242 ? -7.080 -14.530 7.415 1.00 91.81 242 GLY A C 1
ATOM 1987 O O . GLY A 1 242 ? -7.336 -15.701 7.149 1.00 91.81 242 GLY A O 1
ATOM 1988 N N . ASP A 1 243 ? -7.985 -13.564 7.284 1.00 93.19 243 ASP A N 1
ATOM 1989 C CA . ASP A 1 243 ? -9.312 -13.767 6.706 1.00 93.19 243 ASP A CA 1
ATOM 1990 C C . ASP A 1 243 ? -9.261 -13.532 5.194 1.00 93.19 243 ASP A C 1
ATOM 1992 O O . ASP A 1 243 ? -9.499 -12.424 4.710 1.00 93.19 243 ASP A O 1
ATOM 1996 N N . HIS A 1 244 ? -8.911 -14.575 4.438 1.00 93.12 244 HIS A N 1
ATOM 1997 C CA . HIS A 1 244 ? -8.866 -14.540 2.972 1.00 93.12 244 HIS A CA 1
ATOM 1998 C C . HIS A 1 244 ? -7.939 -13.444 2.411 1.00 93.12 244 HIS A C 1
ATOM 2000 O O . HIS A 1 244 ? -8.285 -12.761 1.449 1.00 93.12 244 HIS A O 1
ATOM 2006 N N . GLY A 1 245 ? -6.775 -13.239 3.035 1.00 94.25 245 GLY A N 1
ATOM 2007 C CA . GLY A 1 245 ? -5.797 -12.195 2.704 1.00 94.25 245 GLY A CA 1
ATOM 2008 C C . GLY A 1 245 ? -6.037 -10.844 3.390 1.00 94.25 245 GLY A C 1
ATOM 2009 O O . GLY A 1 245 ? -5.229 -9.917 3.247 1.00 94.25 245 GLY A O 1
ATOM 2010 N N . TYR A 1 246 ? -7.118 -10.726 4.161 1.00 97.00 246 TYR A N 1
ATOM 2011 C CA . TYR A 1 246 ? -7.438 -9.548 4.958 1.00 97.00 246 TYR A CA 1
ATOM 2012 C C . TYR A 1 246 ? -7.146 -9.770 6.440 1.00 97.00 246 TYR A C 1
ATOM 2014 O O . TYR A 1 246 ? -7.066 -10.892 6.937 1.00 97.00 246 TYR A O 1
ATOM 2022 N N . GLY A 1 247 ? -6.990 -8.666 7.159 1.00 96.12 247 GLY A N 1
ATOM 2023 C CA . GLY A 1 247 ? -6.839 -8.663 8.603 1.00 96.12 247 GLY A CA 1
ATOM 2024 C C . GLY A 1 247 ? -7.606 -7.530 9.268 1.00 96.12 247 GLY A C 1
ATOM 2025 O O . GLY A 1 247 ? -8.145 -6.631 8.618 1.00 96.12 247 GLY A O 1
ATOM 2026 N N . TYR A 1 248 ? -7.612 -7.567 10.591 1.00 96.94 248 TYR A N 1
ATOM 2027 C CA . TYR A 1 248 ? -8.332 -6.648 11.453 1.00 96.94 248 TYR A CA 1
ATOM 2028 C C . TYR A 1 248 ? -7.347 -6.048 12.448 1.00 96.94 248 TYR A C 1
ATOM 2030 O O . TYR A 1 248 ? -6.824 -6.739 13.321 1.00 96.94 248 TYR A O 1
ATOM 2038 N N . LEU A 1 249 ? -7.063 -4.759 12.277 1.00 97.00 249 LEU A N 1
ATOM 2039 C CA . LEU A 1 249 ? -6.031 -4.044 13.017 1.00 97.00 249 LEU A CA 1
ATOM 2040 C C . LEU A 1 249 ? -6.674 -3.088 14.036 1.00 97.00 249 LEU A C 1
ATOM 2042 O O . LEU A 1 249 ? -7.419 -2.195 13.620 1.00 97.00 249 LEU A O 1
ATOM 2046 N N . PRO A 1 250 ? -6.401 -3.220 15.346 1.00 97.62 250 PRO A N 1
ATOM 2047 C CA . PRO A 1 250 ? -6.943 -2.329 16.368 1.00 97.62 250 PRO A CA 1
ATOM 2048 C C . PRO A 1 250 ? -6.608 -0.861 16.111 1.00 97.62 250 PRO A C 1
ATOM 2050 O O . PRO A 1 250 ? -5.510 -0.518 15.662 1.00 97.62 250 PRO A O 1
ATOM 2053 N N . TYR A 1 251 ? -7.540 0.029 16.446 1.00 98.25 251 TYR A N 1
ATOM 2054 C CA . TYR A 1 251 ? -7.330 1.473 16.367 1.00 98.25 251 TYR A CA 1
ATOM 2055 C C . TYR A 1 251 ? -6.111 1.905 17.175 1.00 98.25 251 TYR A C 1
ATOM 2057 O O . TYR A 1 251 ? -5.346 2.746 16.715 1.00 98.25 251 TYR A O 1
ATOM 2065 N N . GLU A 1 252 ? -5.899 1.297 18.338 1.00 97.62 252 GLU A N 1
ATOM 2066 C CA . GLU A 1 252 ? -4.776 1.549 19.235 1.00 97.62 252 GLU A CA 1
ATOM 2067 C C . GLU A 1 252 ? -3.438 1.318 18.521 1.00 97.62 252 GLU A C 1
ATOM 2069 O O . GLU A 1 252 ? -2.543 2.161 18.609 1.00 97.62 252 GLU A O 1
ATOM 2074 N N . TYR A 1 253 ? -3.344 0.248 17.722 1.00 96.88 253 TYR A N 1
ATOM 2075 C CA . TYR A 1 253 ? -2.167 -0.078 16.914 1.00 96.88 253 TYR A CA 1
ATOM 2076 C C . TYR A 1 253 ? -1.857 1.032 15.905 1.00 96.88 253 TYR A C 1
ATOM 2078 O O . TYR A 1 253 ? -0.704 1.422 15.708 1.00 96.88 253 TYR A O 1
ATOM 2086 N N . VAL A 1 254 ? -2.901 1.567 15.266 1.00 97.56 254 VAL A N 1
ATOM 2087 C CA . VAL A 1 254 ? -2.778 2.628 14.262 1.00 97.56 254 VAL A CA 1
ATOM 2088 C C . VAL A 1 254 ? -2.500 3.982 14.909 1.00 97.56 254 VAL A C 1
ATOM 2090 O O . VAL A 1 254 ? -1.712 4.754 14.372 1.00 97.56 254 VAL A O 1
ATOM 2093 N N . THR A 1 255 ? -3.099 4.291 16.061 1.00 96.56 255 THR A N 1
ATOM 2094 C CA . THR A 1 255 ? -2.891 5.571 16.761 1.00 96.56 255 THR A CA 1
ATOM 2095 C C . THR A 1 255 ? -1.512 5.698 17.401 1.00 96.56 255 THR A C 1
ATOM 2097 O O . THR A 1 255 ? -1.003 6.813 17.547 1.00 96.56 255 THR A O 1
ATOM 2100 N N . ASP A 1 256 ? -0.882 4.576 17.751 1.00 96.50 256 ASP A N 1
ATOM 2101 C CA . ASP A 1 256 ? 0.474 4.562 18.278 1.00 96.50 256 ASP A CA 1
ATOM 2102 C C . ASP A 1 256 ? 1.487 4.883 17.162 1.00 96.50 256 ASP A C 1
ATOM 2104 O O . ASP A 1 256 ? 1.739 4.096 16.248 1.00 96.50 256 ASP A O 1
ATOM 2108 N N . LYS A 1 257 ? 2.118 6.059 17.259 1.00 94.25 257 LYS A N 1
ATOM 2109 C CA . LYS A 1 257 ? 3.101 6.566 16.284 1.00 94.25 257 LYS A CA 1
ATOM 2110 C C . LYS A 1 257 ? 4.425 5.791 16.279 1.00 94.25 257 LYS A C 1
ATOM 2112 O O . LYS A 1 257 ? 5.251 5.979 15.380 1.00 94.25 257 LYS A O 1
ATOM 2117 N N . ILE A 1 258 ? 4.682 4.955 17.282 1.00 91.94 258 ILE A N 1
ATOM 2118 C CA . ILE A 1 258 ? 5.813 4.025 17.302 1.00 91.94 258 ILE A CA 1
ATOM 2119 C C . ILE A 1 258 ? 5.462 2.796 16.469 1.00 91.94 258 ILE A C 1
ATOM 2121 O O . ILE A 1 258 ? 6.302 2.341 15.683 1.00 91.94 258 ILE A O 1
ATOM 2125 N N . LEU A 1 259 ? 4.238 2.287 16.606 1.00 94.38 259 LEU A N 1
ATOM 2126 C CA . LEU A 1 259 ? 3.768 1.106 15.890 1.00 94.38 259 LEU A CA 1
ATOM 2127 C C . LEU A 1 259 ? 3.458 1.416 14.428 1.00 94.38 259 LEU A C 1
ATOM 2129 O O . LEU A 1 259 ? 3.961 0.711 13.558 1.00 94.38 259 LEU A O 1
ATOM 2133 N N . THR A 1 260 ? 2.776 2.519 14.131 1.00 96.19 260 THR A N 1
ATOM 2134 C CA . THR A 1 260 ? 2.311 2.842 12.774 1.00 96.19 260 THR A CA 1
ATOM 2135 C C . THR A 1 260 ? 2.852 4.184 12.291 1.00 96.19 260 THR A C 1
ATOM 2137 O O . THR A 1 260 ? 2.731 5.210 12.963 1.00 96.19 260 THR A O 1
ATOM 2140 N N . LYS A 1 261 ? 3.462 4.179 11.103 1.00 94.88 261 LYS A N 1
ATOM 2141 C CA . LYS A 1 261 ? 4.065 5.351 10.453 1.00 94.88 261 LYS A CA 1
ATOM 2142 C C . LYS A 1 261 ? 3.700 5.408 8.973 1.00 94.88 261 LYS A C 1
ATOM 2144 O O . LYS A 1 261 ? 3.130 4.464 8.439 1.00 94.88 261 LYS A O 1
ATOM 2149 N N . ASP A 1 262 ? 4.037 6.534 8.347 1.00 94.25 262 ASP A N 1
ATOM 2150 C CA . ASP A 1 262 ? 3.966 6.743 6.897 1.00 94.25 262 ASP A CA 1
ATOM 2151 C C . ASP A 1 262 ? 2.604 6.368 6.298 1.00 94.25 262 ASP A C 1
ATOM 2153 O O . ASP A 1 262 ? 2.496 5.490 5.448 1.00 94.25 262 ASP A O 1
ATOM 2157 N N . LEU A 1 263 ? 1.559 7.046 6.784 1.00 97.38 263 LEU A N 1
ATOM 2158 C CA . LEU A 1 263 ? 0.190 6.883 6.309 1.00 97.38 263 LEU A CA 1
ATOM 2159 C C . LEU A 1 263 ? -0.069 7.832 5.134 1.00 97.38 263 LEU A C 1
ATOM 2161 O O . LEU A 1 263 ? 0.041 9.057 5.281 1.00 97.38 263 LEU A O 1
ATOM 2165 N N . TRP A 1 264 ? -0.447 7.271 3.988 1.00 97.69 264 TRP A N 1
ATOM 2166 C CA . TRP A 1 264 ? -0.627 8.022 2.748 1.00 97.69 264 TRP A CA 1
ATOM 2167 C C . TRP A 1 264 ? -1.893 7.599 2.013 1.00 97.69 264 TRP A C 1
ATOM 2169 O O . TRP A 1 264 ? -2.074 6.430 1.677 1.00 97.69 264 TRP A O 1
ATOM 2179 N N . ALA A 1 265 ? -2.754 8.575 1.736 1.00 96.56 265 ALA A N 1
ATOM 2180 C CA . ALA A 1 265 ? -3.897 8.407 0.854 1.00 96.56 265 ALA A CA 1
ATOM 2181 C C . ALA A 1 265 ? -3.473 8.741 -0.575 1.00 96.56 265 ALA A C 1
ATOM 2183 O O . ALA A 1 265 ? -3.000 9.849 -0.841 1.00 96.56 265 ALA A O 1
ATOM 2184 N N . ILE A 1 266 ? -3.675 7.808 -1.496 1.00 92.62 266 ILE A N 1
ATOM 2185 C CA . ILE A 1 266 ? -3.683 8.111 -2.926 1.00 92.62 266 ILE A CA 1
ATOM 2186 C C . ILE A 1 266 ? -5.086 8.623 -3.252 1.00 92.62 266 ILE A C 1
ATOM 2188 O O . ILE A 1 266 ? -6.054 8.073 -2.742 1.00 92.62 266 ILE A O 1
ATOM 2192 N N . LYS A 1 267 ? -5.211 9.704 -4.026 1.00 89.00 267 LYS A N 1
ATOM 2193 C CA . LYS A 1 267 ? -6.509 10.341 -4.316 1.00 89.00 267 LYS A CA 1
ATOM 2194 C C . LYS A 1 267 ? -6.880 10.315 -5.791 1.00 89.00 267 LYS A C 1
ATOM 2196 O O . LYS A 1 267 ? -8.059 10.237 -6.122 1.00 89.00 267 LYS A O 1
ATOM 2201 N N . SER A 1 268 ? -5.898 10.413 -6.683 1.00 86.69 268 SER A N 1
ATOM 2202 C CA . SER A 1 268 ? -6.146 10.287 -8.118 1.00 86.69 268 SER A CA 1
ATOM 2203 C C . SER A 1 268 ? -4.906 9.865 -8.883 1.00 86.69 268 SER A C 1
ATOM 2205 O O . SER A 1 268 ? -3.787 10.257 -8.545 1.00 86.69 268 SER A O 1
ATOM 2207 N N . ILE A 1 269 ? -5.140 9.133 -9.965 1.00 87.19 269 ILE A N 1
ATOM 2208 C CA . ILE A 1 269 ? -4.163 8.908 -11.026 1.00 87.19 269 ILE A CA 1
ATOM 2209 C C . ILE A 1 269 ? -4.540 9.740 -12.247 1.00 87.19 269 ILE A C 1
ATOM 2211 O O . ILE A 1 269 ? -5.661 10.238 -12.369 1.00 87.19 269 ILE A O 1
ATOM 2215 N N . LYS A 1 270 ? -3.580 9.980 -13.134 1.00 82.75 270 LYS A N 1
ATOM 2216 C CA . LYS A 1 270 ? -3.774 10.810 -14.319 1.00 82.75 270 LYS A CA 1
ATOM 2217 C C . LYS A 1 270 ? -4.988 10.313 -15.108 1.00 82.75 270 LYS A C 1
ATOM 2219 O O . LYS A 1 270 ? -5.123 9.125 -15.374 1.00 82.75 270 LYS A O 1
ATOM 2224 N N . ASN A 1 271 ? -5.873 11.244 -15.463 1.00 67.69 271 ASN A N 1
ATOM 2225 C CA . ASN A 1 271 ? -7.131 10.984 -16.170 1.00 67.69 271 ASN A CA 1
ATOM 2226 C C . ASN A 1 271 ? -8.142 10.075 -15.435 1.00 67.69 271 ASN A C 1
ATOM 2228 O O . ASN A 1 271 ? -9.118 9.664 -16.054 1.00 67.69 271 ASN A O 1
ATOM 2232 N N . MET A 1 272 ? -7.967 9.793 -14.136 1.00 73.94 272 MET A N 1
ATOM 2233 C CA . MET A 1 272 ? -8.946 9.048 -13.330 1.00 73.94 272 MET A CA 1
ATOM 2234 C C . MET A 1 272 ? -9.101 9.684 -11.947 1.00 73.94 272 MET A C 1
ATOM 2236 O O . MET A 1 272 ? -8.173 9.728 -11.136 1.00 73.94 272 MET A O 1
ATOM 2240 N N . ARG A 1 273 ? -10.301 10.185 -11.663 1.00 65.06 273 ARG A N 1
ATOM 2241 C CA . ARG A 1 273 ? -10.676 10.721 -10.351 1.00 65.06 273 ARG A CA 1
ATOM 2242 C C . ARG A 1 273 ? -11.911 9.992 -9.853 1.00 65.06 273 ARG A C 1
ATOM 2244 O O . ARG A 1 273 ? -12.795 9.688 -10.647 1.00 65.06 273 ARG A O 1
ATOM 2251 N N . ILE A 1 274 ? -11.986 9.776 -8.541 1.00 63.56 274 ILE A N 1
ATOM 2252 C CA . ILE A 1 274 ? -13.256 9.450 -7.892 1.00 63.56 274 ILE A CA 1
ATOM 2253 C C . ILE A 1 274 ? -14.159 10.672 -8.075 1.00 63.56 274 ILE A C 1
ATOM 2255 O O . ILE A 1 274 ? -13.900 11.735 -7.509 1.00 63.56 274 ILE A O 1
ATOM 2259 N N . ILE A 1 275 ? -15.165 10.553 -8.940 1.00 56.72 275 ILE A N 1
ATOM 2260 C CA . ILE A 1 275 ? -16.155 11.607 -9.156 1.00 56.72 275 ILE A CA 1
ATOM 2261 C C . ILE A 1 275 ? -17.083 11.550 -7.956 1.00 56.72 275 ILE A C 1
ATOM 2263 O O . ILE A 1 275 ? -17.925 10.680 -7.919 1.00 56.72 275 ILE A O 1
ATOM 2267 N N . SER A 1 276 ? -16.955 12.431 -6.966 1.00 48.34 276 SER A N 1
ATOM 2268 C CA . SER A 1 276 ? -17.879 12.457 -5.827 1.00 48.34 276 SER A CA 1
ATOM 2269 C C . SER A 1 276 ? -19.267 12.970 -6.247 1.00 48.34 276 SER A C 1
ATOM 2271 O O . SER A 1 276 ? -19.618 14.107 -5.945 1.00 48.34 276 SER A O 1
ATOM 2273 N N . ASN A 1 277 ? -20.057 12.173 -6.964 1.00 40.19 277 ASN A N 1
ATOM 2274 C CA . ASN A 1 277 ? -21.481 12.444 -7.137 1.00 40.19 277 ASN A CA 1
ATOM 2275 C C . ASN A 1 277 ? -22.249 12.007 -5.882 1.00 40.19 277 ASN A C 1
ATOM 2277 O O . ASN A 1 277 ? -21.963 10.970 -5.287 1.00 40.19 277 ASN A O 1
ATOM 2281 N N . GLU A 1 278 ? -23.246 12.793 -5.482 1.00 41.72 278 GLU A N 1
ATOM 2282 C CA . GLU A 1 278 ? -24.097 12.576 -4.297 1.00 41.72 278 GLU A CA 1
ATOM 2283 C C . GLU A 1 278 ? -24.805 11.199 -4.273 1.00 41.72 278 GLU A C 1
ATOM 2285 O O . GLU A 1 278 ? -25.298 10.763 -3.234 1.00 41.72 278 GLU A O 1
ATOM 2290 N N . GLU A 1 279 ? -24.781 10.453 -5.382 1.00 40.84 279 GLU A N 1
ATOM 2291 C CA . GLU A 1 279 ? -25.223 9.056 -5.477 1.00 40.84 279 GLU A CA 1
ATOM 2292 C C . GLU A 1 279 ? -24.290 8.041 -4.784 1.00 40.84 279 GLU A C 1
ATOM 2294 O O . GLU A 1 279 ? -24.723 6.927 -4.481 1.00 40.84 279 GLU A O 1
ATOM 2299 N N . HIS A 1 280 ? -23.044 8.404 -4.447 1.00 47.25 280 HIS A N 1
ATOM 2300 C CA . HIS A 1 280 ? -22.084 7.506 -3.779 1.00 47.25 280 HIS A CA 1
ATOM 2301 C C . HIS A 1 280 ? -22.512 7.040 -2.384 1.00 47.25 280 HIS A C 1
ATOM 2303 O O . HIS A 1 280 ? -21.991 6.048 -1.880 1.00 47.25 280 HIS A O 1
ATOM 2309 N N . ILE A 1 281 ? -23.486 7.714 -1.771 1.00 44.78 281 ILE A N 1
ATOM 2310 C CA . ILE A 1 281 ? -24.026 7.348 -0.457 1.00 44.78 281 ILE A CA 1
ATOM 2311 C C . ILE A 1 281 ? -25.077 6.217 -0.570 1.00 44.78 281 ILE A C 1
ATOM 2313 O O . ILE A 1 281 ? -25.415 5.598 0.438 1.00 44.78 281 ILE A O 1
ATOM 2317 N N . ARG A 1 282 ? -25.571 5.878 -1.775 1.00 38.28 282 ARG A N 1
ATOM 2318 C CA . ARG A 1 282 ? -26.697 4.934 -1.954 1.00 38.28 282 ARG A CA 1
ATOM 2319 C C . ARG A 1 282 ? -26.345 3.468 -2.228 1.00 38.28 282 ARG A C 1
ATOM 2321 O O . ARG A 1 282 ? -27.260 2.654 -2.237 1.00 38.28 282 ARG A O 1
ATOM 2328 N N . TRP A 1 283 ? -25.075 3.092 -2.367 1.00 42.66 283 TRP A N 1
ATOM 2329 C CA . TRP A 1 283 ? -24.681 1.695 -2.654 1.00 42.66 283 TRP A CA 1
ATOM 2330 C C . TRP A 1 283 ? -24.275 0.878 -1.420 1.00 42.66 283 TRP A C 1
ATOM 2332 O O . TRP A 1 283 ? -23.603 -0.143 -1.524 1.00 42.66 283 TRP A O 1
ATOM 2342 N N . ASN A 1 284 ? -24.708 1.316 -0.240 1.00 41.94 284 ASN A N 1
ATOM 2343 C CA . ASN A 1 284 ? -24.480 0.627 1.023 1.00 41.94 284 ASN A CA 1
ATOM 2344 C C . ASN A 1 284 ? -25.680 -0.253 1.387 1.00 41.94 284 ASN A C 1
ATOM 2346 O O . ASN A 1 284 ? -26.350 -0.021 2.394 1.00 41.94 284 ASN A O 1
ATOM 2350 N N . ASP A 1 285 ? -25.936 -1.291 0.591 1.00 37.88 285 ASP A N 1
ATOM 2351 C CA . ASP A 1 285 ? -26.695 -2.436 1.093 1.00 37.88 285 ASP A CA 1
ATOM 2352 C C . ASP A 1 285 ? -25.737 -3.302 1.935 1.00 37.88 285 ASP A C 1
ATOM 2354 O O . ASP A 1 285 ? -25.183 -4.309 1.500 1.00 37.88 285 ASP A O 1
ATOM 2358 N N . PHE A 1 286 ? -25.445 -2.831 3.154 1.00 45.91 286 PHE A N 1
ATOM 2359 C CA . PHE A 1 286 ? -24.528 -3.468 4.114 1.00 45.91 286 PHE A CA 1
ATOM 2360 C C . PHE A 1 286 ? -25.078 -4.773 4.725 1.00 45.91 286 PHE A C 1
ATOM 2362 O O . PHE A 1 286 ? -24.556 -5.259 5.729 1.00 45.91 286 PHE A O 1
ATOM 2369 N N . SER A 1 287 ? -26.117 -5.367 4.141 1.00 36.03 287 SER A N 1
ATOM 2370 C CA . SER A 1 287 ? -26.772 -6.563 4.672 1.00 36.03 287 SER A CA 1
ATOM 2371 C C . SER A 1 287 ? -25.987 -7.867 4.447 1.00 36.03 287 SER A C 1
ATOM 2373 O O . SER A 1 287 ? -26.322 -8.877 5.060 1.00 36.03 287 SER A O 1
ATOM 2375 N N . ILE A 1 288 ? -24.912 -7.868 3.641 1.00 37.34 288 ILE A N 1
ATOM 2376 C CA . ILE A 1 288 ? -24.255 -9.119 3.201 1.00 37.34 288 ILE A CA 1
ATOM 2377 C C . ILE A 1 288 ? -22.879 -9.397 3.850 1.00 37.34 288 ILE A C 1
ATOM 2379 O O . ILE A 1 288 ? -22.384 -10.516 3.758 1.00 37.34 288 ILE A O 1
ATOM 2383 N N . LEU A 1 289 ? -22.254 -8.465 4.586 1.00 38.78 289 LEU A N 1
ATOM 2384 C CA . LEU A 1 289 ? -20.884 -8.683 5.110 1.00 38.78 289 LEU A CA 1
ATOM 2385 C C . LEU A 1 289 ? -20.676 -8.435 6.611 1.00 38.78 289 LEU A C 1
ATOM 2387 O O . LEU A 1 289 ? -19.536 -8.338 7.071 1.00 38.78 289 LEU A O 1
ATOM 2391 N N . SER A 1 290 ? -21.734 -8.436 7.428 1.00 38.12 290 SER A N 1
ATOM 2392 C CA . SER A 1 290 ? -21.559 -8.545 8.880 1.00 38.12 290 SER A CA 1
ATOM 2393 C C . SER A 1 290 ? -21.294 -9.999 9.285 1.00 38.12 290 SER A C 1
ATOM 2395 O O . SER A 1 290 ? -22.137 -10.648 9.905 1.00 38.12 290 SER A O 1
ATOM 2397 N N . LYS A 1 291 ? -20.103 -10.532 8.989 1.00 42.88 291 LYS A N 1
ATOM 2398 C CA . LYS A 1 291 ? -19.611 -11.668 9.776 1.00 42.88 291 LYS A CA 1
ATOM 2399 C C . LYS A 1 291 ? -19.509 -11.160 11.217 1.00 42.88 291 LYS A C 1
ATOM 2401 O O . LYS A 1 291 ? -18.757 -10.221 11.506 1.00 42.88 291 LYS A O 1
ATOM 2406 N N . SER A 1 292 ? -20.345 -11.675 12.117 1.00 38.84 292 SER A N 1
ATOM 2407 C CA . SER A 1 292 ? -20.325 -11.254 13.513 1.00 38.84 292 SER A CA 1
ATOM 2408 C C . SER A 1 292 ? -19.072 -11.827 14.168 1.00 38.84 292 SER A C 1
ATOM 2410 O O . SER A 1 292 ? -19.107 -12.930 14.691 1.00 38.84 292 SER A O 1
ATOM 2412 N N . TRP A 1 293 ? -17.959 -11.088 14.138 1.00 43.50 293 TRP A N 1
ATOM 2413 C CA . TRP A 1 293 ? -16.826 -11.400 15.016 1.00 43.50 293 TRP A CA 1
ATOM 2414 C C . TRP A 1 293 ? -17.331 -11.419 16.449 1.00 43.50 293 TRP A C 1
ATOM 2416 O O . TRP A 1 293 ? -17.770 -10.373 16.950 1.00 43.50 293 TRP A O 1
ATOM 2426 N N . SER A 1 294 ? -17.335 -12.596 17.053 1.00 50.66 294 SER A N 1
ATOM 2427 C CA . SER A 1 294 ? -17.627 -12.759 18.460 1.00 50.66 294 SER A CA 1
ATOM 2428 C C . SER A 1 294 ? -16.402 -12.328 19.262 1.00 50.66 294 SER A C 1
ATOM 2430 O O . SER A 1 294 ? -15.273 -12.297 18.769 1.00 50.66 294 SER A O 1
ATOM 2432 N N . GLN A 1 295 ? -16.612 -11.983 20.528 1.00 52.72 295 GLN A N 1
ATOM 2433 C CA . GLN A 1 295 ? -15.502 -11.754 21.450 1.00 52.72 295 GLN A CA 1
ATOM 2434 C C . GLN A 1 295 ? -14.633 -13.020 21.594 1.00 52.72 295 GLN A C 1
ATOM 2436 O O . GLN A 1 295 ? -13.450 -12.905 21.888 1.00 52.72 295 GLN A O 1
ATOM 2441 N N . GLN A 1 296 ? -15.205 -14.199 21.314 1.00 52.31 296 GLN A N 1
ATOM 2442 C CA . GLN A 1 296 ? -14.516 -15.484 21.326 1.00 52.31 296 GLN A CA 1
ATOM 2443 C C . GLN A 1 296 ? -13.511 -15.614 20.175 1.00 52.31 296 GLN A C 1
ATOM 2445 O O . GLN A 1 296 ? -12.371 -15.960 20.445 1.00 52.31 296 GLN A O 1
ATOM 2450 N N . ASP A 1 297 ? -13.855 -15.222 18.942 1.00 52.72 297 ASP A N 1
ATOM 2451 C CA . ASP A 1 297 ? -12.916 -15.279 17.801 1.00 52.72 297 ASP A CA 1
ATOM 2452 C C . ASP A 1 297 ? -11.652 -14.429 18.061 1.00 52.72 297 ASP A C 1
ATOM 2454 O O . ASP A 1 297 ? -10.537 -14.792 17.691 1.00 52.72 297 ASP A O 1
ATOM 2458 N N . MET A 1 298 ? -11.817 -13.297 18.761 1.00 55.41 298 MET A N 1
ATOM 2459 C CA . MET A 1 298 ? -10.708 -12.432 19.187 1.00 55.41 298 MET A CA 1
ATOM 2460 C C . MET A 1 298 ? -9.852 -13.055 20.300 1.00 55.41 298 MET A C 1
ATOM 2462 O O . MET A 1 298 ? -8.669 -12.733 20.405 1.00 55.41 298 MET A O 1
ATOM 2466 N N . ILE A 1 299 ? -10.452 -13.882 21.161 1.00 58.09 299 ILE A N 1
ATOM 2467 C CA . ILE A 1 299 ? -9.771 -14.611 22.241 1.00 58.09 299 ILE A CA 1
ATOM 2468 C C . ILE A 1 299 ? -9.039 -15.832 21.670 1.00 58.09 299 ILE A C 1
ATOM 2470 O O . ILE A 1 299 ? -7.907 -16.104 22.067 1.00 58.09 299 ILE A O 1
ATOM 2474 N N . ASP A 1 300 ? -9.635 -16.525 20.702 1.00 57.88 300 ASP A N 1
ATOM 2475 C CA . ASP A 1 300 ? -9.061 -17.707 20.061 1.00 57.88 300 ASP A CA 1
ATOM 2476 C C . ASP A 1 300 ? -7.766 -17.341 19.312 1.00 57.88 300 ASP A C 1
ATOM 2478 O O . ASP A 1 300 ? -6.724 -17.940 19.585 1.00 57.88 300 ASP A O 1
ATOM 2482 N N . ASP A 1 301 ? -7.770 -16.261 18.516 1.00 54.19 301 ASP A N 1
ATOM 2483 C CA . ASP A 1 301 ? -6.556 -15.718 17.871 1.00 54.19 301 ASP A CA 1
ATOM 2484 C C . ASP A 1 301 ? -5.523 -15.179 18.894 1.00 54.19 301 ASP A C 1
ATOM 2486 O O . ASP A 1 301 ? -4.327 -15.118 18.612 1.00 54.19 301 ASP A O 1
ATOM 2490 N N . GLN A 1 302 ? -5.940 -14.800 20.110 1.00 52.34 302 GLN A N 1
ATOM 2491 C CA . GLN A 1 302 ? -5.014 -14.416 21.191 1.00 52.34 302 GLN A CA 1
ATOM 2492 C C . GLN A 1 302 ? -4.412 -15.616 21.938 1.00 52.34 302 GLN A C 1
ATOM 2494 O O . GLN A 1 302 ? -3.363 -15.465 22.575 1.00 52.34 302 GLN A O 1
ATOM 2499 N N . SER A 1 303 ? -5.068 -16.779 21.890 1.00 43.78 303 SER A N 1
ATOM 2500 C CA . SER A 1 303 ? -4.709 -17.979 22.658 1.00 43.78 303 SER A CA 1
ATOM 2501 C C . SER A 1 303 ? -3.917 -19.017 21.854 1.00 43.78 303 SER A C 1
ATOM 2503 O O . SER A 1 303 ? -3.134 -19.759 22.446 1.00 43.78 303 SER A O 1
ATOM 2505 N N . GLN A 1 304 ? -4.028 -19.030 20.520 1.00 46.59 304 GLN A N 1
ATOM 2506 C CA . GLN A 1 304 ? -3.247 -19.909 19.641 1.00 46.59 304 GLN A CA 1
ATOM 2507 C C . GLN A 1 304 ? -1.869 -19.307 19.301 1.00 46.59 304 GLN A C 1
ATOM 2509 O O . GLN A 1 304 ? -1.654 -18.717 18.246 1.00 46.59 304 GLN A O 1
ATOM 2514 N N . CYS A 1 305 ? -0.895 -19.464 20.202 1.00 37.53 305 CYS A N 1
ATOM 2515 C CA . CYS A 1 305 ? 0.513 -19.118 19.961 1.00 37.53 305 CYS A CA 1
ATOM 2516 C C . CYS A 1 305 ? 1.337 -20.349 19.540 1.00 37.53 305 CYS A C 1
ATOM 2518 O O . CYS A 1 305 ? 2.293 -20.699 20.220 1.00 37.53 305 CYS A O 1
ATOM 2520 N N . ASP A 1 306 ? 1.020 -20.970 18.402 1.00 34.72 306 ASP A N 1
ATOM 2521 C CA . ASP A 1 306 ? 1.828 -22.070 17.860 1.00 34.72 306 ASP A CA 1
ATOM 2522 C C . ASP A 1 306 ? 2.324 -21.726 16.446 1.00 34.72 306 ASP A C 1
ATOM 2524 O O . ASP A 1 306 ? 1.787 -22.224 15.459 1.00 34.72 306 ASP A O 1
ATOM 2528 N N . ILE A 1 307 ? 3.351 -20.870 16.314 1.00 44.75 307 ILE A N 1
ATOM 2529 C CA . ILE A 1 307 ? 4.159 -20.702 15.084 1.00 44.75 307 ILE A CA 1
ATOM 2530 C C . ILE A 1 307 ? 5.629 -20.479 15.461 1.00 44.75 307 ILE A C 1
ATOM 2532 O O . ILE A 1 307 ? 5.937 -19.688 16.348 1.00 44.75 307 ILE A O 1
ATOM 2536 N N . GLU A 1 308 ? 6.536 -21.172 14.768 1.00 43.19 308 GLU A N 1
ATOM 2537 C CA . GLU A 1 308 ? 7.983 -21.048 14.958 1.00 43.19 308 GLU A CA 1
ATOM 2538 C C . GLU A 1 308 ? 8.559 -20.020 13.979 1.00 43.19 308 GLU A C 1
ATOM 2540 O O . GLU A 1 308 ? 8.352 -20.109 12.768 1.00 43.19 308 GLU A O 1
ATOM 2545 N N . TYR A 1 309 ? 9.294 -19.052 14.523 1.00 45.38 309 TYR A N 1
ATOM 2546 C CA . TYR A 1 309 ? 10.235 -18.220 13.779 1.00 45.38 309 TYR A CA 1
ATOM 2547 C C . TYR A 1 309 ? 11.549 -18.995 13.652 1.00 45.38 309 TYR A C 1
ATOM 2549 O O . TYR A 1 309 ? 12.050 -19.492 14.661 1.00 45.38 309 TYR A O 1
ATOM 2557 N N . SER A 1 310 ? 12.122 -19.094 12.450 1.00 40.81 310 SER A N 1
ATOM 2558 C CA . SER A 1 310 ? 13.452 -19.693 12.276 1.00 40.81 310 SER A CA 1
ATOM 2559 C C . SER A 1 310 ? 14.490 -18.873 13.059 1.00 40.81 310 SER A C 1
ATOM 2561 O O . SER A 1 310 ? 14.571 -17.661 12.866 1.00 40.81 310 SER A O 1
ATOM 2563 N N . ASN A 1 311 ? 15.255 -19.509 13.950 1.00 31.28 311 ASN A N 1
ATOM 2564 C CA . ASN A 1 311 ? 16.408 -18.921 14.636 1.00 31.28 311 ASN A CA 1
ATOM 2565 C C . ASN A 1 311 ? 17.638 -19.777 14.310 1.00 31.28 311 ASN A C 1
ATOM 2567 O O . ASN A 1 311 ? 17.651 -20.941 14.692 1.00 31.28 311 ASN A O 1
ATOM 2571 N N . ASP A 1 312 ? 18.664 -19.186 13.698 1.00 31.70 312 ASP A N 1
ATOM 2572 C CA . ASP A 1 312 ? 20.018 -19.749 13.678 1.00 31.70 312 ASP A CA 1
ATOM 2573 C C . ASP A 1 312 ? 20.911 -18.902 14.603 1.00 31.70 312 ASP A C 1
ATOM 2575 O O . ASP A 1 312 ? 20.909 -17.667 14.544 1.00 31.70 312 ASP A O 1
ATOM 2579 N N . GLU A 1 313 ? 21.606 -19.563 15.530 1.00 33.22 313 GLU A N 1
ATOM 2580 C CA . GLU A 1 313 ? 22.457 -18.960 16.561 1.00 33.22 313 GLU A CA 1
ATOM 2581 C C . GLU A 1 313 ? 23.929 -18.999 16.135 1.00 33.22 313 GLU A C 1
ATOM 2583 O O . GLU A 1 313 ? 24.491 -20.087 16.050 1.00 33.22 313 GLU A O 1
ATOM 2588 N N . GLN A 1 314 ? 24.561 -17.836 15.925 1.00 31.52 314 GLN A N 1
ATOM 2589 C CA . GLN A 1 314 ? 25.994 -17.588 16.164 1.00 31.52 314 GLN A CA 1
ATOM 2590 C C . GLN A 1 314 ? 26.330 -16.090 15.967 1.00 31.52 314 GLN A C 1
ATOM 2592 O O . GLN A 1 314 ? 25.762 -15.450 15.092 1.00 31.52 314 GLN A O 1
ATOM 2597 N N . GLU A 1 315 ? 27.258 -15.571 16.790 1.00 31.00 315 GLU A N 1
ATOM 2598 C CA . GLU A 1 315 ? 27.885 -14.220 16.810 1.00 31.00 315 GLU A CA 1
ATOM 2599 C C . GLU A 1 315 ? 27.297 -13.148 17.768 1.00 31.00 315 GLU A C 1
ATOM 2601 O O . GLU A 1 315 ? 26.518 -12.277 17.390 1.00 31.00 315 GLU A O 1
ATOM 2606 N N . GLU A 1 316 ? 27.749 -13.153 19.037 1.00 33.91 316 GLU A N 1
ATOM 2607 C CA . GLU A 1 316 ? 27.340 -12.212 20.108 1.00 33.91 316 GLU A CA 1
ATOM 2608 C C . GLU A 1 316 ? 28.515 -11.431 20.763 1.00 33.91 316 GLU A C 1
ATOM 2610 O O . GLU A 1 316 ? 28.465 -11.122 21.949 1.00 33.91 316 GLU A O 1
ATOM 2615 N N . SER A 1 317 ? 29.595 -11.065 20.054 1.00 30.70 317 SER A N 1
ATOM 2616 C CA . SER A 1 317 ? 30.717 -10.335 20.705 1.00 30.70 317 SER A CA 1
ATOM 2617 C C . SER A 1 317 ? 30.972 -8.889 20.264 1.00 30.70 317 SER A C 1
ATOM 2619 O O . SER A 1 317 ? 31.639 -8.168 21.002 1.00 30.70 317 SER A O 1
ATOM 2621 N N . GLU A 1 318 ? 30.423 -8.404 19.144 1.00 33.94 318 GLU A N 1
ATOM 2622 C CA . GLU A 1 318 ? 30.703 -7.029 18.662 1.00 33.94 318 GLU A CA 1
ATOM 2623 C C . GLU A 1 318 ? 29.544 -6.025 18.863 1.00 33.94 318 GLU A C 1
ATOM 2625 O O . GLU A 1 318 ? 29.758 -4.812 18.919 1.00 33.94 318 GLU A O 1
ATOM 2630 N N . LEU A 1 319 ? 28.318 -6.508 19.096 1.00 35.88 319 LEU A N 1
ATOM 2631 C CA . LEU A 1 319 ? 27.085 -5.699 19.177 1.00 35.88 319 LEU A CA 1
ATOM 2632 C C . LEU A 1 319 ? 26.942 -4.845 20.456 1.00 35.88 319 LEU A C 1
ATOM 2634 O O . LEU A 1 319 ? 26.121 -3.925 20.517 1.00 35.88 319 LEU A O 1
ATOM 2638 N N . THR A 1 320 ? 27.726 -5.118 21.498 1.00 36.38 320 THR A N 1
ATOM 2639 C CA . THR A 1 320 ? 27.585 -4.486 22.824 1.00 36.38 320 THR A CA 1
ATOM 2640 C C . THR A 1 320 ? 28.244 -3.106 22.933 1.00 36.38 320 THR A C 1
ATOM 2642 O O . THR A 1 320 ? 27.921 -2.349 23.856 1.00 36.38 320 THR A O 1
ATOM 2645 N N . ASN A 1 321 ? 29.135 -2.740 22.004 1.00 33.81 321 ASN A N 1
ATOM 2646 C CA . ASN A 1 321 ? 29.849 -1.457 22.048 1.00 33.81 321 ASN A CA 1
ATOM 2647 C C . ASN A 1 321 ? 29.131 -0.335 21.283 1.00 33.81 321 ASN A C 1
ATOM 2649 O O . ASN A 1 321 ? 29.019 0.773 21.814 1.00 33.81 321 ASN A O 1
ATOM 2653 N N . GLU A 1 322 ? 28.527 -0.615 20.124 1.00 38.69 322 GLU A N 1
ATOM 2654 C CA . GLU A 1 322 ? 27.723 0.382 19.393 1.00 38.69 322 GLU A CA 1
ATOM 2655 C C . GLU A 1 322 ? 2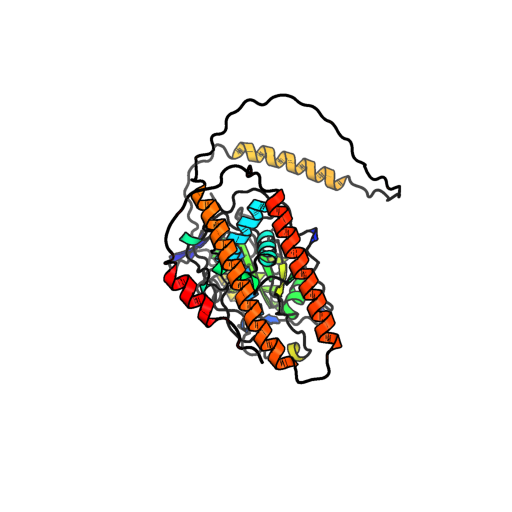6.448 0.780 20.160 1.00 38.69 322 GLU A C 1
ATOM 2657 O O . GLU A 1 322 ? 26.036 1.944 20.158 1.00 38.69 322 GLU A O 1
ATOM 2662 N N . HIS A 1 323 ? 25.861 -0.157 20.916 1.00 37.28 323 HIS A N 1
ATOM 2663 C CA . HIS A 1 323 ? 24.657 0.089 21.715 1.00 37.28 323 HIS A CA 1
ATOM 2664 C C . HIS A 1 323 ? 24.875 1.135 22.826 1.00 37.28 323 HIS A C 1
ATOM 2666 O O . HIS A 1 323 ? 23.987 1.942 23.116 1.00 37.28 323 HIS A O 1
ATOM 2672 N N . ARG A 1 324 ? 26.082 1.184 23.414 1.00 35.88 324 ARG A N 1
ATOM 2673 C CA . ARG A 1 324 ? 26.446 2.188 24.431 1.00 35.88 324 ARG A CA 1
ATOM 2674 C C . ARG A 1 324 ? 26.710 3.572 23.837 1.00 35.88 324 ARG A C 1
ATOM 2676 O O . ARG A 1 324 ? 26.470 4.574 24.510 1.00 35.88 324 ARG A O 1
ATOM 2683 N N . GLN A 1 325 ? 27.158 3.646 22.585 1.00 35.53 325 GLN A N 1
ATOM 2684 C CA . GLN A 1 325 ? 27.347 4.916 21.883 1.00 35.53 325 GLN A CA 1
ATOM 2685 C C . GLN A 1 325 ? 25.999 5.531 21.464 1.00 35.53 325 GLN A C 1
ATOM 2687 O O . GLN A 1 325 ? 25.805 6.740 21.599 1.00 35.53 325 GLN A O 1
ATOM 2692 N N . TYR A 1 326 ? 25.025 4.698 21.078 1.00 37.34 326 TYR A N 1
ATOM 2693 C CA . TYR A 1 326 ? 23.683 5.129 20.667 1.00 37.34 326 TYR A CA 1
ATOM 2694 C C . TYR A 1 326 ? 22.854 5.749 21.811 1.00 37.34 326 TYR A C 1
ATOM 2696 O O . TYR A 1 326 ? 22.179 6.760 21.614 1.00 37.34 326 TYR A O 1
ATOM 2704 N N . GLN A 1 327 ? 22.946 5.206 23.032 1.00 33.53 327 GLN A N 1
ATOM 2705 C CA . GLN A 1 327 ? 22.236 5.764 24.195 1.00 33.53 327 GLN A CA 1
ATOM 2706 C C . GLN A 1 327 ? 22.737 7.163 24.594 1.00 33.53 327 GLN A C 1
ATOM 2708 O O . GLN A 1 327 ? 21.947 7.970 25.077 1.00 33.53 327 GLN A O 1
ATOM 2713 N N . ARG A 1 328 ? 24.017 7.484 24.347 1.00 30.09 328 ARG A N 1
ATOM 2714 C CA . ARG A 1 328 ? 24.602 8.799 24.672 1.00 30.09 328 ARG A CA 1
ATOM 2715 C C . ARG A 1 328 ? 24.198 9.906 23.695 1.00 30.09 328 ARG A C 1
ATOM 2717 O O . ARG A 1 328 ? 23.986 11.037 24.129 1.00 30.09 328 ARG A O 1
ATOM 2724 N N . CYS A 1 329 ? 24.060 9.598 22.404 1.00 34.62 329 CYS A N 1
ATOM 2725 C CA . CYS A 1 329 ? 23.603 10.579 21.412 1.00 34.62 329 CYS A CA 1
ATOM 2726 C C . CYS A 1 329 ? 22.120 10.939 21.605 1.00 34.62 329 CYS A C 1
ATOM 2728 O O . CYS A 1 329 ? 21.756 12.108 21.504 1.00 34.62 329 CYS A O 1
ATOM 2730 N N . TYR A 1 330 ? 21.284 9.963 21.976 1.00 35.59 330 TYR A N 1
ATOM 2731 C CA . TYR A 1 330 ? 19.840 10.160 22.145 1.00 35.59 330 TYR A CA 1
ATOM 2732 C C . TYR A 1 330 ? 19.482 11.103 23.308 1.00 35.59 330 TYR A C 1
ATOM 2734 O O . TYR A 1 330 ? 18.561 11.910 23.201 1.00 35.59 330 TYR A O 1
ATOM 2742 N N . SER A 1 331 ? 20.240 11.059 24.408 1.00 32.47 331 SER A N 1
ATOM 2743 C CA . SER A 1 331 ? 20.049 11.977 25.538 1.00 32.47 331 SER A CA 1
ATOM 2744 C C . SER A 1 331 ? 20.415 13.431 25.208 1.00 32.47 331 SER A C 1
ATOM 2746 O O . SER A 1 331 ? 19.824 14.345 25.772 1.00 32.47 331 SER A O 1
ATOM 2748 N N . GLN A 1 332 ? 21.348 13.662 24.278 1.00 31.75 332 GLN A N 1
ATOM 2749 C CA . GLN A 1 332 ? 21.822 15.011 23.938 1.00 31.75 332 GLN A CA 1
ATOM 2750 C C . GLN A 1 332 ? 20.915 15.753 22.945 1.00 31.75 332 GLN A C 1
ATOM 2752 O O . GLN A 1 332 ? 20.869 16.982 22.970 1.00 31.75 332 GLN A O 1
ATOM 2757 N N . GLU A 1 333 ? 20.192 15.043 22.074 1.00 36.12 333 GLU A N 1
ATOM 2758 C CA . GLU A 1 333 ? 19.193 15.654 21.180 1.00 36.12 333 GLU A CA 1
ATOM 2759 C C . GLU A 1 333 ? 17.907 16.033 21.928 1.00 36.12 333 GLU A C 1
ATOM 2761 O O . GLU A 1 333 ? 17.349 17.104 21.689 1.00 36.12 333 GLU A O 1
ATOM 2766 N N . PHE A 1 334 ? 17.495 15.222 22.908 1.00 34.09 334 PHE A N 1
ATOM 2767 C CA . PHE A 1 334 ? 16.291 15.464 23.709 1.00 34.09 334 PHE A CA 1
ATOM 2768 C C . PHE A 1 334 ? 16.362 16.760 24.546 1.00 34.09 334 PHE A C 1
ATOM 2770 O O . PHE A 1 334 ? 15.348 17.428 24.747 1.00 34.09 334 PHE A O 1
ATOM 2777 N N . GLU A 1 335 ? 17.552 17.169 24.998 1.00 31.55 335 GLU A N 1
ATOM 2778 C CA . GLU A 1 335 ? 17.728 18.431 25.737 1.00 31.55 335 GLU A CA 1
ATOM 2779 C C . GLU A 1 335 ? 17.771 19.677 24.832 1.00 31.55 335 GLU A C 1
ATOM 2781 O O . GLU A 1 335 ? 17.376 20.768 25.260 1.00 31.55 335 GLU A O 1
ATOM 2786 N N . ARG A 1 336 ? 18.161 19.534 23.556 1.00 36.34 336 ARG A N 1
ATOM 2787 C CA . ARG A 1 336 ? 18.142 20.649 22.588 1.00 36.34 336 ARG A CA 1
ATOM 2788 C C . ARG A 1 336 ? 16.727 21.007 22.153 1.00 36.34 336 ARG A C 1
ATOM 2790 O O . ARG A 1 336 ? 16.412 22.183 22.015 1.00 36.34 336 ARG A O 1
ATOM 2797 N N . GLU A 1 337 ? 15.855 20.015 21.993 1.00 36.16 337 GLU A N 1
ATOM 2798 C CA . GLU A 1 337 ? 14.458 20.260 21.609 1.00 36.16 337 GLU A CA 1
ATOM 2799 C C . GLU A 1 337 ? 13.636 20.893 22.743 1.00 36.16 337 GLU A C 1
ATOM 2801 O O . GLU A 1 337 ? 12.651 21.582 22.486 1.00 36.16 337 GLU A O 1
ATOM 2806 N N . ARG A 1 338 ? 14.062 20.727 24.003 1.00 32.81 338 ARG A N 1
ATOM 2807 C CA . ARG A 1 338 ? 13.387 21.307 25.174 1.00 32.81 338 ARG A CA 1
ATOM 2808 C C . ARG A 1 338 ? 13.780 22.762 25.464 1.00 32.81 338 ARG A C 1
ATOM 2810 O O . ARG A 1 338 ? 13.067 23.434 26.203 1.00 32.81 338 ARG A O 1
ATOM 2817 N N . SER A 1 339 ? 14.893 23.246 24.908 1.00 30.75 339 SER A N 1
ATOM 2818 C CA . SER A 1 339 ? 15.464 24.573 25.205 1.00 30.75 339 SER A CA 1
ATOM 2819 C C . SER A 1 339 ? 15.172 25.655 24.152 1.00 30.75 339 SER A C 1
ATOM 2821 O O . SER A 1 339 ? 15.548 26.810 24.349 1.00 30.75 339 SER A O 1
ATOM 2823 N N . ALA A 1 340 ? 14.452 25.341 23.071 1.00 30.50 340 ALA A N 1
ATOM 2824 C CA . ALA A 1 340 ? 14.090 26.324 22.048 1.00 30.50 340 ALA A CA 1
ATOM 2825 C C . ALA A 1 340 ? 12.755 27.039 22.366 1.00 30.50 340 ALA A C 1
ATOM 2827 O O . ALA A 1 340 ? 11.671 26.514 22.121 1.00 30.50 340 ALA A O 1
ATOM 2828 N N . SER A 1 341 ? 12.845 28.261 22.900 1.00 28.39 341 SER A N 1
ATOM 2829 C CA . SER A 1 341 ? 11.748 29.246 22.992 1.00 28.39 341 SER A CA 1
ATOM 2830 C C . SER A 1 341 ? 11.598 30.019 21.665 1.00 28.39 341 SER A C 1
ATOM 2832 O O . SER A 1 341 ? 12.606 30.221 20.985 1.00 28.39 341 SER A O 1
ATOM 2834 N N . PRO A 1 342 ? 10.390 30.479 21.270 1.00 30.80 342 PRO A N 1
ATOM 2835 C CA . PRO A 1 342 ? 10.166 31.072 19.951 1.00 30.80 342 PRO A CA 1
ATOM 2836 C C . PRO A 1 342 ? 10.775 32.479 19.848 1.00 30.80 342 PRO A C 1
ATOM 2838 O O . PRO A 1 342 ? 10.471 33.355 20.654 1.00 30.80 342 PRO A O 1
ATOM 2841 N N . ILE A 1 343 ? 11.626 32.697 18.843 1.00 28.03 343 ILE A N 1
ATOM 2842 C CA . ILE A 1 343 ? 12.201 34.009 18.514 1.00 28.03 343 ILE A CA 1
ATOM 2843 C C . ILE A 1 343 ? 11.275 34.734 17.527 1.00 28.03 343 ILE A C 1
ATOM 2845 O O . ILE A 1 343 ? 10.796 34.145 16.557 1.00 28.03 343 ILE A O 1
ATOM 2849 N N . GLN A 1 344 ? 11.017 36.009 17.823 1.00 24.34 344 GLN A N 1
ATOM 2850 C CA . GLN A 1 344 ? 10.232 36.956 17.033 1.00 24.34 344 GLN A CA 1
ATOM 2851 C C . GLN A 1 344 ? 10.885 37.241 15.671 1.00 24.34 344 GLN A C 1
ATOM 2853 O O . GLN A 1 344 ? 12.103 37.351 15.560 1.00 24.34 344 GLN A O 1
ATOM 2858 N N . LEU A 1 345 ? 10.047 37.372 14.642 1.00 26.41 345 LEU A N 1
ATOM 2859 C CA . LEU A 1 345 ? 10.426 37.820 13.304 1.00 26.41 345 LEU A CA 1
ATOM 2860 C C . LEU A 1 345 ? 10.598 39.345 13.304 1.00 26.41 345 LEU A C 1
ATOM 2862 O O . LEU A 1 345 ? 9.628 40.058 13.547 1.00 26.41 345 LEU A O 1
ATOM 2866 N N . GLU A 1 346 ? 11.794 39.822 12.963 1.00 22.89 346 GLU A N 1
ATOM 2867 C CA . GLU A 1 346 ? 12.000 41.167 12.422 1.00 22.89 346 GLU A CA 1
ATOM 2868 C C . GLU A 1 346 ? 12.504 41.062 10.978 1.00 22.89 346 GLU A C 1
ATOM 2870 O O . GLU A 1 346 ? 13.375 40.255 10.643 1.00 22.89 346 GLU A O 1
ATOM 2875 N N . GLU A 1 347 ? 11.884 41.866 10.120 1.00 30.14 347 GLU A N 1
ATOM 2876 C CA . GLU A 1 347 ? 12.235 42.087 8.722 1.00 30.14 347 GLU A CA 1
ATOM 2877 C C . GLU A 1 347 ? 13.627 42.723 8.611 1.00 30.14 347 GLU A C 1
ATOM 2879 O O . GLU A 1 347 ? 13.935 43.629 9.379 1.00 30.14 347 GLU A O 1
ATOM 2884 N N . ASN A 1 348 ? 14.439 42.321 7.620 1.00 24.94 348 ASN A N 1
ATOM 2885 C CA . ASN A 1 348 ? 15.225 43.274 6.826 1.00 24.94 348 ASN A CA 1
ATOM 2886 C C . ASN A 1 348 ? 15.906 42.660 5.585 1.00 24.94 348 ASN A C 1
ATOM 2888 O O . ASN A 1 348 ? 16.645 41.684 5.652 1.00 24.94 348 ASN A O 1
ATOM 2892 N N . HIS A 1 349 ? 15.637 43.341 4.469 1.00 25.75 349 HIS A N 1
ATOM 2893 C CA . HIS A 1 349 ? 16.424 43.607 3.260 1.00 25.75 349 HIS A CA 1
ATOM 2894 C C . HIS A 1 349 ? 17.117 42.511 2.415 1.00 25.75 349 HIS A C 1
ATOM 2896 O O . HIS A 1 349 ? 18.110 41.889 2.774 1.00 25.75 349 HIS A O 1
ATOM 2902 N N . PHE A 1 350 ? 16.625 42.460 1.166 1.00 24.66 350 PHE A N 1
ATOM 2903 C CA . PHE A 1 350 ? 17.299 42.125 -0.094 1.00 24.66 350 PHE A CA 1
ATOM 2904 C C . PHE A 1 350 ? 18.782 42.525 -0.163 1.00 24.66 350 PHE A C 1
ATOM 2906 O O . PHE A 1 350 ? 19.085 43.681 0.100 1.00 24.66 350 PHE A O 1
ATOM 2913 N N . ILE A 1 351 ? 19.626 41.632 -0.706 1.00 23.38 351 ILE A N 1
ATOM 2914 C CA . ILE A 1 351 ? 20.745 41.911 -1.635 1.00 23.38 351 ILE A CA 1
ATOM 2915 C C . ILE A 1 351 ? 21.016 40.623 -2.450 1.00 23.38 351 ILE A C 1
ATOM 2917 O O . ILE A 1 351 ? 21.146 39.536 -1.891 1.00 23.38 351 ILE A O 1
ATOM 2921 N N . GLN A 1 352 ? 21.083 40.742 -3.781 1.00 26.62 352 GLN A N 1
ATOM 2922 C CA . GLN A 1 352 ? 21.573 39.695 -4.693 1.00 26.62 352 GLN A CA 1
ATOM 2923 C C . GLN A 1 352 ? 23.111 39.646 -4.716 1.00 26.62 352 GLN A C 1
ATOM 2925 O O . GLN A 1 352 ? 23.723 40.706 -4.593 1.00 26.62 352 GLN A O 1
ATOM 2930 N N . PRO A 1 353 ? 23.759 38.502 -5.017 1.00 25.45 353 PRO A N 1
ATOM 2931 C CA . PRO A 1 353 ? 25.168 38.495 -5.383 1.00 25.45 353 PRO A CA 1
ATOM 2932 C C . PRO A 1 353 ? 25.380 38.380 -6.898 1.00 25.45 353 PRO A C 1
ATOM 2934 O O . PRO A 1 353 ? 24.943 37.440 -7.562 1.00 25.45 353 PRO A O 1
ATOM 2937 N N . SER A 1 354 ? 26.118 39.364 -7.399 1.00 22.45 354 SER A N 1
ATOM 2938 C CA . SER A 1 354 ? 26.739 39.479 -8.711 1.00 22.45 354 SER A CA 1
ATOM 2939 C C . SER A 1 354 ? 27.984 38.596 -8.878 1.00 22.45 354 SER A C 1
ATOM 2941 O O . SER A 1 354 ? 28.687 38.277 -7.922 1.00 22.45 354 SER A O 1
ATOM 2943 N N . PHE A 1 355 ? 28.262 38.288 -10.146 1.00 24.62 355 PHE A N 1
ATOM 2944 C CA . PHE A 1 355 ? 29.460 37.671 -10.723 1.00 24.62 355 PHE A CA 1
ATOM 2945 C C . PHE A 1 355 ? 30.803 38.149 -10.147 1.00 24.62 355 PHE A C 1
ATOM 2947 O O . PHE A 1 355 ? 31.039 39.353 -10.060 1.00 24.62 355 PHE A O 1
ATOM 2954 N N . ILE A 1 356 ? 31.737 37.210 -9.937 1.00 24.69 356 ILE A N 1
ATOM 2955 C CA . ILE A 1 356 ? 33.185 37.475 -9.922 1.00 24.69 356 ILE A CA 1
ATOM 2956 C C . ILE A 1 356 ? 33.917 36.392 -10.731 1.00 24.69 356 ILE A C 1
ATOM 2958 O O . ILE A 1 356 ? 33.816 35.199 -10.453 1.00 24.69 356 ILE A O 1
ATOM 2962 N N . ASN A 1 357 ? 34.651 36.859 -11.744 1.00 24.58 357 ASN A N 1
ATOM 2963 C CA . ASN A 1 357 ? 35.633 36.129 -12.543 1.00 24.58 357 ASN A CA 1
ATOM 2964 C C . ASN A 1 357 ? 36.903 35.854 -11.728 1.00 24.58 357 ASN A C 1
ATOM 2966 O O . ASN A 1 357 ? 37.457 36.783 -11.148 1.00 24.58 357 ASN A O 1
ATOM 2970 N N . HIS A 1 358 ? 37.458 34.646 -11.835 1.00 26.11 358 HIS A N 1
ATOM 2971 C CA . HIS A 1 358 ? 38.898 34.444 -11.675 1.00 26.11 358 HIS A CA 1
ATOM 2972 C C . HIS A 1 358 ? 39.432 33.468 -12.726 1.00 26.11 358 HIS A C 1
ATOM 2974 O O . HIS A 1 358 ? 39.122 32.281 -12.729 1.00 26.11 358 HIS A O 1
ATOM 2980 N N . HIS A 1 359 ? 40.265 34.007 -13.619 1.00 25.33 359 HIS A N 1
ATOM 2981 C CA . HIS A 1 359 ? 41.244 33.252 -14.386 1.00 25.33 359 HIS A CA 1
ATOM 2982 C C . HIS A 1 359 ? 42.376 32.806 -13.453 1.00 25.33 359 HIS A C 1
ATOM 2984 O O . HIS A 1 359 ? 43.002 33.648 -12.811 1.00 25.33 359 HIS A O 1
ATOM 2990 N N . SER A 1 360 ? 42.717 31.518 -13.457 1.00 23.81 360 SER A N 1
ATOM 2991 C CA . SER A 1 360 ? 44.108 31.096 -13.301 1.00 23.81 360 SER A CA 1
ATOM 2992 C C . SER A 1 360 ? 44.364 29.811 -14.093 1.00 23.81 360 SER A C 1
ATOM 2994 O O . SER A 1 360 ? 43.598 28.850 -14.078 1.00 23.81 360 SER A O 1
ATOM 2996 N N . THR A 1 361 ? 45.427 29.862 -14.882 1.00 25.66 361 THR A N 1
ATOM 2997 C CA . THR A 1 361 ? 46.003 28.782 -15.677 1.00 25.66 361 THR A CA 1
ATOM 2998 C C . THR A 1 361 ? 47.060 28.058 -14.848 1.00 25.66 361 THR A C 1
ATOM 3000 O O . THR A 1 361 ? 47.985 28.726 -14.395 1.00 25.66 361 THR A O 1
ATOM 3003 N N . ALA A 1 362 ? 46.996 26.728 -14.726 1.00 23.95 362 ALA A N 1
ATOM 3004 C CA . ALA A 1 362 ? 48.185 25.873 -14.596 1.00 23.95 362 ALA A CA 1
ATOM 3005 C C . ALA A 1 362 ? 47.844 24.374 -14.721 1.00 23.95 362 ALA A C 1
ATOM 3007 O O . ALA A 1 362 ? 47.117 23.814 -13.911 1.00 23.95 362 ALA A O 1
ATOM 3008 N N . HIS A 1 363 ? 48.422 23.771 -15.761 1.00 25.16 363 HIS A N 1
ATOM 3009 C CA . HIS A 1 363 ? 48.949 22.408 -15.903 1.00 25.16 363 HIS A CA 1
ATOM 3010 C C . HIS A 1 363 ? 48.211 21.167 -15.355 1.00 25.16 363 HIS A C 1
ATOM 3012 O O . HIS A 1 363 ? 48.170 20.872 -14.166 1.00 25.16 363 HIS A O 1
ATOM 3018 N N . ILE A 1 364 ? 47.808 20.348 -16.331 1.00 24.38 364 ILE A N 1
ATOM 3019 C CA . ILE A 1 364 ? 47.495 18.913 -16.276 1.00 24.38 364 ILE A CA 1
ATOM 3020 C C . ILE A 1 364 ? 48.783 18.092 -16.044 1.00 24.38 364 ILE A C 1
ATOM 3022 O O . ILE A 1 364 ? 49.812 18.410 -16.647 1.00 24.38 364 ILE A O 1
ATOM 3026 N N . PRO A 1 365 ? 48.695 16.961 -15.316 1.00 25.55 365 PRO A N 1
ATOM 3027 C CA . PRO A 1 365 ? 49.195 15.700 -15.862 1.00 25.55 365 PRO A CA 1
ATOM 3028 C C . PRO A 1 365 ? 48.099 14.634 -15.979 1.00 25.55 365 PRO A C 1
ATOM 3030 O O . PRO A 1 365 ? 47.243 14.442 -15.121 1.00 25.55 365 PRO A O 1
ATOM 3033 N N . SER A 1 366 ? 48.181 13.957 -17.115 1.00 26.64 366 SER A N 1
ATOM 3034 C CA . SER A 1 366 ? 47.397 12.852 -17.648 1.00 26.64 366 SER A CA 1
ATOM 3035 C C . SER A 1 366 ? 47.412 11.578 -16.802 1.00 26.64 366 SER A C 1
ATOM 3037 O O . SER A 1 366 ? 48.492 11.148 -16.407 1.00 26.64 366 SER A O 1
ATOM 3039 N N . GLN A 1 367 ? 46.258 10.907 -16.699 1.00 26.84 367 GLN A N 1
ATOM 3040 C CA . GLN A 1 367 ? 46.048 9.501 -17.105 1.00 26.84 367 GLN A CA 1
ATOM 3041 C C . GLN A 1 367 ? 44.650 9.020 -16.677 1.00 26.84 367 GLN A C 1
ATOM 3043 O O . GLN A 1 367 ? 44.463 8.614 -15.538 1.00 26.84 367 GLN A O 1
ATOM 3048 N N . ILE A 1 368 ? 43.683 9.008 -17.603 1.00 25.17 368 ILE A N 1
ATOM 3049 C CA . ILE A 1 368 ? 42.588 8.023 -17.602 1.00 25.17 368 ILE A CA 1
ATOM 3050 C C . ILE A 1 368 ? 42.365 7.595 -19.054 1.00 25.17 368 ILE A C 1
ATOM 3052 O O . ILE A 1 368 ? 41.979 8.380 -19.918 1.00 25.17 368 ILE A O 1
ATOM 3056 N N . THR A 1 369 ? 42.675 6.333 -19.305 1.00 27.91 369 THR A N 1
ATOM 3057 C CA . THR A 1 369 ? 42.417 5.553 -20.510 1.00 27.91 369 THR A CA 1
ATOM 3058 C C . THR A 1 369 ? 40.911 5.423 -20.754 1.00 27.91 369 THR A C 1
ATOM 3060 O O . THR A 1 369 ? 40.216 4.775 -19.978 1.00 27.91 369 THR A O 1
ATOM 3063 N N . PHE A 1 370 ? 40.407 5.971 -21.864 1.00 28.12 370 PHE A N 1
ATOM 3064 C CA . PHE A 1 370 ? 39.134 5.537 -22.446 1.00 28.12 370 PHE A CA 1
ATOM 3065 C C . PHE A 1 370 ? 39.413 4.643 -23.651 1.00 28.12 370 PHE A C 1
ATOM 3067 O O . PHE A 1 370 ? 40.083 5.033 -24.605 1.00 28.12 370 PHE A O 1
ATOM 3074 N N . MET A 1 371 ? 38.917 3.411 -23.555 1.00 27.58 371 MET A N 1
ATOM 3075 C CA . MET A 1 371 ? 38.963 2.400 -24.600 1.00 27.58 371 MET A CA 1
ATOM 3076 C C . MET A 1 371 ? 38.258 2.895 -25.868 1.00 27.58 371 MET A C 1
ATOM 3078 O O . MET A 1 371 ? 37.159 3.447 -25.828 1.00 27.58 371 MET A O 1
ATOM 3082 N N . ASN A 1 372 ? 38.911 2.643 -26.999 1.00 32.03 372 ASN A N 1
ATOM 3083 C CA . ASN A 1 372 ? 38.429 2.879 -28.351 1.00 32.03 372 ASN A CA 1
ATOM 3084 C C . ASN A 1 372 ? 37.114 2.126 -28.628 1.00 32.03 372 ASN A C 1
ATOM 3086 O O . ASN A 1 372 ? 37.134 0.926 -28.893 1.00 32.03 372 ASN A O 1
ATOM 3090 N N . ALA A 1 373 ? 35.982 2.831 -28.658 1.00 31.17 373 ALA A N 1
ATOM 3091 C CA . ALA A 1 373 ? 34.839 2.419 -29.471 1.00 31.17 373 ALA A CA 1
ATOM 3092 C C . ALA A 1 373 ? 35.009 3.043 -30.870 1.00 31.17 373 ALA A C 1
ATOM 3094 O O . ALA A 1 373 ? 35.297 4.239 -30.962 1.00 31.17 373 ALA A O 1
ATOM 3095 N N . PRO A 1 374 ? 34.878 2.285 -31.973 1.00 35.75 374 PRO A N 1
ATOM 3096 C CA . PRO A 1 374 ? 35.209 2.805 -33.292 1.00 35.75 374 PRO A CA 1
ATOM 3097 C C . PRO A 1 374 ? 34.225 3.915 -33.697 1.00 35.75 374 PRO A C 1
ATOM 3099 O O . PRO A 1 374 ? 33.007 3.716 -33.709 1.00 35.75 374 PRO A O 1
ATOM 3102 N N . LEU A 1 375 ? 34.780 5.077 -34.068 1.00 42.19 375 LEU A N 1
ATOM 3103 C CA . LEU A 1 375 ? 34.107 6.301 -34.552 1.00 42.19 375 LEU A CA 1
ATOM 3104 C C . LEU A 1 375 ? 33.021 6.065 -35.625 1.00 42.19 375 LEU A C 1
ATOM 3106 O O . LEU A 1 375 ? 32.150 6.906 -35.838 1.00 42.19 375 LEU A O 1
ATOM 3110 N N . THR A 1 376 ? 33.026 4.900 -36.268 1.00 47.47 376 THR A N 1
ATOM 3111 C CA . THR A 1 376 ? 32.028 4.444 -37.238 1.00 47.47 376 THR A CA 1
ATOM 3112 C C . THR A 1 376 ? 30.638 4.195 -36.647 1.00 47.47 376 THR A C 1
ATOM 3114 O O . THR A 1 376 ? 29.655 4.313 -37.371 1.00 47.47 376 THR A O 1
ATOM 3117 N N . LEU A 1 377 ? 30.515 3.837 -35.360 1.00 40.00 377 LEU A N 1
ATOM 3118 C CA . LEU A 1 377 ? 29.205 3.531 -34.764 1.00 40.00 377 LEU A CA 1
ATOM 3119 C C . LEU A 1 377 ? 28.395 4.810 -34.523 1.00 40.00 377 LEU A C 1
ATOM 3121 O O . LEU A 1 377 ? 27.226 4.879 -34.890 1.00 40.00 377 LEU A O 1
ATOM 3125 N N . TRP A 1 378 ? 29.041 5.851 -33.994 1.00 42.12 378 TRP A N 1
ATOM 3126 C CA . TRP A 1 378 ? 28.406 7.150 -33.780 1.00 42.12 378 TRP A CA 1
ATOM 3127 C C . TRP A 1 378 ? 28.060 7.847 -35.094 1.00 42.12 378 TRP A C 1
ATOM 3129 O O . TRP A 1 378 ? 26.969 8.392 -35.207 1.00 42.12 378 TRP A O 1
ATOM 3139 N N . SER A 1 379 ? 28.910 7.763 -36.127 1.00 44.66 379 SER A N 1
ATOM 3140 C CA . SER A 1 379 ? 28.560 8.327 -37.439 1.00 44.66 379 SER A CA 1
ATOM 3141 C C . SER A 1 379 ? 27.369 7.600 -38.077 1.00 44.66 379 SER A C 1
ATOM 3143 O O . SER A 1 379 ? 26.514 8.251 -38.674 1.00 44.66 379 SER A O 1
ATOM 3145 N N . ARG A 1 380 ? 27.265 6.271 -37.908 1.00 42.62 380 ARG A N 1
ATOM 3146 C CA . ARG A 1 380 ? 26.121 5.472 -38.375 1.00 42.62 380 ARG A CA 1
ATOM 3147 C C . ARG A 1 380 ? 24.844 5.802 -37.611 1.00 42.62 380 ARG A C 1
ATOM 3149 O O . ARG A 1 380 ? 23.815 5.977 -38.248 1.00 42.62 380 ARG A O 1
ATOM 3156 N N . ILE A 1 381 ? 24.909 5.957 -36.287 1.00 45.69 381 ILE A N 1
ATOM 3157 C CA . ILE A 1 381 ? 23.757 6.367 -35.469 1.00 45.69 381 ILE A CA 1
ATOM 3158 C C . ILE A 1 381 ? 23.272 7.753 -35.901 1.00 45.69 381 ILE A C 1
ATOM 3160 O O . ILE A 1 381 ? 22.085 7.927 -36.153 1.00 45.69 381 ILE A O 1
ATOM 3164 N N . THR A 1 382 ? 24.175 8.717 -36.083 1.00 46.75 382 THR A N 1
ATOM 3165 C CA . THR A 1 382 ? 23.802 10.071 -36.515 1.00 46.75 382 THR A CA 1
ATOM 3166 C C . THR A 1 382 ? 23.205 10.081 -37.925 1.00 46.75 382 THR A C 1
ATOM 3168 O O . THR A 1 382 ? 22.229 10.785 -38.167 1.00 46.75 382 THR A O 1
ATOM 3171 N N . HIS A 1 383 ? 23.728 9.266 -38.846 1.00 45.78 383 HIS A N 1
ATOM 3172 C CA . HIS A 1 383 ? 23.196 9.155 -40.207 1.00 45.78 383 HIS A CA 1
ATOM 3173 C C . HIS A 1 383 ? 21.827 8.450 -40.242 1.00 45.78 383 HIS A C 1
ATOM 3175 O O . HIS A 1 383 ? 20.930 8.894 -40.949 1.00 45.78 383 HIS A O 1
ATOM 3181 N N . ILE A 1 384 ? 21.628 7.404 -39.431 1.00 45.88 384 ILE A N 1
ATOM 3182 C CA . ILE A 1 384 ? 20.338 6.707 -39.281 1.00 45.88 384 ILE A CA 1
ATOM 3183 C C . ILE A 1 384 ? 19.297 7.632 -38.640 1.00 45.88 384 ILE A C 1
ATOM 3185 O O . ILE A 1 384 ? 18.160 7.689 -39.103 1.00 45.88 384 ILE A O 1
ATOM 3189 N N . CYS A 1 385 ? 19.680 8.407 -37.622 1.00 42.81 385 CYS A N 1
ATOM 3190 C CA . CYS A 1 385 ? 18.807 9.413 -37.021 1.00 42.81 385 CYS A CA 1
ATOM 3191 C C . CYS A 1 385 ? 18.434 10.512 -38.026 1.00 42.81 385 CYS A C 1
ATOM 3193 O O . CYS A 1 385 ? 17.273 10.902 -38.075 1.00 42.81 385 CYS A O 1
ATOM 3195 N N . ALA A 1 386 ? 19.374 10.968 -38.860 1.00 45.38 386 ALA A N 1
ATOM 3196 C CA . ALA A 1 386 ? 19.103 11.960 -39.901 1.00 45.38 386 ALA A CA 1
ATOM 3197 C C . ALA A 1 386 ? 18.180 11.418 -41.007 1.00 45.38 386 ALA A C 1
ATOM 3199 O O . ALA A 1 386 ? 17.260 12.116 -41.421 1.00 45.38 386 ALA A O 1
ATOM 3200 N N . LEU A 1 387 ? 18.366 10.168 -41.447 1.00 45.31 387 LEU A N 1
ATOM 3201 C CA . LEU A 1 387 ? 17.505 9.532 -42.452 1.00 45.31 387 LEU A CA 1
ATOM 3202 C C . LEU A 1 387 ? 16.090 9.265 -41.922 1.00 45.31 387 LEU A C 1
ATOM 3204 O O . LEU A 1 387 ? 15.119 9.559 -42.616 1.00 45.31 387 LEU A O 1
ATOM 3208 N N . ASN A 1 388 ? 15.958 8.789 -40.678 1.00 43.81 388 ASN A N 1
ATOM 3209 C CA . ASN A 1 388 ? 14.652 8.614 -40.034 1.00 43.81 388 ASN A CA 1
ATOM 3210 C C . ASN A 1 388 ? 13.943 9.957 -39.819 1.00 43.81 388 ASN A C 1
ATOM 3212 O O . ASN A 1 388 ? 12.729 10.042 -39.978 1.00 43.81 388 ASN A O 1
ATOM 3216 N N . PHE A 1 389 ? 14.694 11.014 -39.506 1.00 44.78 389 PHE A N 1
ATOM 3217 C CA . PHE A 1 389 ? 14.151 12.361 -39.358 1.00 44.78 389 PHE A CA 1
ATOM 3218 C C . PHE A 1 389 ? 13.689 12.951 -40.702 1.00 44.78 389 PHE A C 1
ATOM 3220 O O . PHE A 1 389 ? 12.590 13.494 -40.782 1.00 44.78 389 PHE A O 1
ATOM 3227 N N . CYS A 1 390 ? 14.458 12.777 -41.782 1.00 43.41 390 CYS A N 1
ATOM 3228 C CA . CYS A 1 390 ? 14.043 13.185 -43.130 1.00 43.41 390 CYS A CA 1
ATOM 3229 C C . CYS A 1 390 ? 12.818 12.400 -43.626 1.00 43.41 390 CYS A C 1
ATOM 3231 O O . CYS A 1 390 ? 11.912 12.996 -44.200 1.00 43.41 390 CYS A O 1
ATOM 3233 N N . SER A 1 391 ? 12.746 11.094 -43.346 1.00 44.94 391 SER A N 1
ATOM 3234 C CA . SER A 1 391 ? 11.586 10.258 -43.683 1.00 44.94 391 SER A CA 1
ATOM 3235 C C . SER A 1 391 ? 10.326 10.678 -42.914 1.00 44.94 391 SER A C 1
ATOM 3237 O O . SER A 1 391 ? 9.243 10.717 -43.495 1.00 44.94 391 SER A O 1
ATOM 3239 N N . GLN A 1 392 ? 10.456 11.081 -41.644 1.00 44.84 392 GLN A N 1
ATOM 3240 C CA . GLN A 1 392 ? 9.344 11.652 -40.874 1.00 44.84 392 GLN A CA 1
ATOM 3241 C C . GLN A 1 392 ? 8.887 13.007 -41.428 1.00 44.84 392 GLN A C 1
ATOM 3243 O O . GLN A 1 392 ? 7.688 13.269 -41.479 1.00 44.84 392 GLN A O 1
ATOM 3248 N N . ILE A 1 393 ? 9.814 13.854 -41.889 1.00 46.81 393 ILE A N 1
ATOM 3249 C CA . ILE A 1 393 ? 9.472 15.122 -42.554 1.00 46.81 393 ILE A CA 1
ATOM 3250 C C . ILE A 1 393 ? 8.714 14.865 -43.864 1.00 46.81 393 ILE A C 1
ATOM 3252 O O . ILE A 1 393 ? 7.712 15.528 -44.121 1.00 46.81 393 ILE A O 1
ATOM 3256 N N . GLU A 1 394 ? 9.143 13.893 -44.670 1.00 45.06 394 GLU A N 1
ATOM 3257 C CA . GLU A 1 394 ? 8.486 13.530 -45.932 1.00 45.06 394 GLU A CA 1
ATOM 3258 C C . GLU A 1 394 ? 7.093 12.920 -45.703 1.00 45.06 394 GLU A C 1
ATOM 3260 O O . GLU A 1 394 ? 6.132 13.267 -46.393 1.00 45.06 394 GLU A O 1
ATOM 3265 N N . GLN A 1 395 ? 6.942 12.083 -44.672 1.00 45.22 395 GLN A N 1
ATOM 3266 C CA . GLN A 1 395 ? 5.650 11.525 -44.273 1.00 45.22 395 GLN A CA 1
ATOM 3267 C C . GLN A 1 395 ? 4.685 12.620 -43.792 1.00 45.22 395 GLN A C 1
ATOM 3269 O O . GLN A 1 395 ? 3.538 12.664 -44.237 1.00 45.22 395 GLN A O 1
ATOM 3274 N N . HIS A 1 396 ? 5.159 13.558 -42.967 1.00 49.22 396 HIS A N 1
ATOM 3275 C CA . HIS A 1 396 ? 4.356 14.702 -42.533 1.00 49.22 396 HIS A CA 1
ATOM 3276 C C . HIS A 1 396 ? 4.038 15.679 -43.676 1.00 49.22 396 HIS A C 1
ATOM 3278 O O . HIS A 1 396 ? 2.961 16.272 -43.680 1.00 49.22 396 HIS A O 1
ATOM 3284 N N . TYR A 1 397 ? 4.914 15.818 -44.677 1.00 47.62 397 TYR A N 1
ATOM 3285 C CA . TYR A 1 397 ? 4.652 16.616 -45.880 1.00 47.62 397 TYR A CA 1
ATOM 3286 C C . TYR A 1 397 ? 3.561 15.990 -46.771 1.00 47.62 397 TYR A C 1
ATOM 3288 O O . TYR A 1 397 ? 2.678 16.699 -47.260 1.00 47.62 397 TYR A O 1
ATOM 3296 N N . ASN A 1 398 ? 3.558 14.662 -46.921 1.00 45.16 398 ASN A N 1
ATOM 3297 C CA . ASN A 1 398 ? 2.533 13.930 -47.676 1.00 45.16 398 ASN A CA 1
ATOM 3298 C C . ASN A 1 398 ? 1.173 13.909 -46.951 1.00 45.16 398 ASN A C 1
ATOM 3300 O O . ASN A 1 398 ? 0.126 14.097 -47.574 1.00 45.16 398 ASN A O 1
ATOM 3304 N N . GLU A 1 399 ? 1.164 13.763 -45.622 1.00 50.41 399 GLU A N 1
ATOM 3305 C CA . GLU A 1 399 ? -0.045 13.949 -44.804 1.00 50.41 399 GLU A CA 1
ATOM 3306 C C . GLU A 1 399 ? -0.578 15.390 -44.911 1.00 50.41 399 GLU A C 1
ATOM 3308 O O . GLU A 1 399 ? -1.786 15.606 -45.023 1.00 50.41 399 GLU A O 1
ATOM 3313 N N . PHE A 1 400 ? 0.316 16.381 -44.984 1.00 49.62 400 PHE A N 1
ATOM 3314 C CA . PHE A 1 400 ? -0.025 17.792 -45.178 1.00 49.62 400 PHE A CA 1
ATOM 3315 C C . PHE A 1 400 ? -0.636 18.085 -46.558 1.00 49.62 400 PHE A C 1
ATOM 3317 O O . PHE A 1 400 ? -1.575 18.879 -46.646 1.00 49.62 400 PHE A O 1
ATOM 3324 N N . THR A 1 401 ? -0.176 17.427 -47.631 1.00 53.25 401 THR A N 1
ATOM 3325 C CA . THR A 1 401 ? -0.767 17.599 -48.975 1.00 53.25 401 THR A CA 1
ATOM 3326 C C . THR A 1 401 ? -2.212 17.090 -49.008 1.00 53.25 401 THR A C 1
ATOM 3328 O O . THR A 1 401 ? -3.089 17.732 -49.587 1.00 53.25 401 THR A O 1
ATOM 3331 N N . ASN A 1 402 ? -2.484 15.995 -48.292 1.00 51.12 402 ASN A N 1
ATOM 3332 C CA . ASN A 1 402 ? -3.826 15.431 -48.147 1.00 51.12 402 ASN A CA 1
ATOM 3333 C C . ASN A 1 402 ? -4.750 16.306 -47.282 1.00 51.12 402 ASN A C 1
ATOM 3335 O O . ASN A 1 402 ? -5.918 16.485 -47.620 1.00 51.12 402 ASN A O 1
ATOM 3339 N N . ILE A 1 403 ? -4.237 16.913 -46.207 1.00 51.81 403 ILE A N 1
ATOM 3340 C CA . ILE A 1 403 ? -5.012 17.833 -45.356 1.00 51.81 403 ILE A CA 1
ATOM 3341 C C . ILE A 1 403 ? -5.300 19.156 -46.090 1.00 51.81 403 ILE A C 1
ATOM 3343 O O . ILE A 1 403 ? -6.418 19.667 -46.027 1.00 51.81 403 ILE A O 1
ATOM 3347 N N . SER A 1 404 ? -4.338 19.683 -46.853 1.00 50.03 404 SER A N 1
ATOM 3348 C CA . SER A 1 404 ? -4.501 20.871 -47.708 1.00 50.03 404 SER A CA 1
ATOM 3349 C C . SER A 1 404 ? -5.638 20.711 -48.733 1.00 50.03 404 SER A C 1
ATOM 3351 O O . SER A 1 404 ? -6.449 21.623 -48.912 1.00 50.03 404 SER A O 1
ATOM 3353 N N . LEU A 1 405 ? -5.769 19.522 -49.336 1.00 51.72 405 LEU A N 1
ATOM 3354 C CA . LEU A 1 405 ? -6.860 19.191 -50.262 1.00 51.72 405 LEU A CA 1
ATOM 3355 C C . LEU A 1 405 ? -8.240 19.206 -49.578 1.00 51.72 405 LEU A C 1
ATOM 3357 O O . LEU A 1 405 ? -9.205 19.704 -50.162 1.00 51.72 405 LEU A O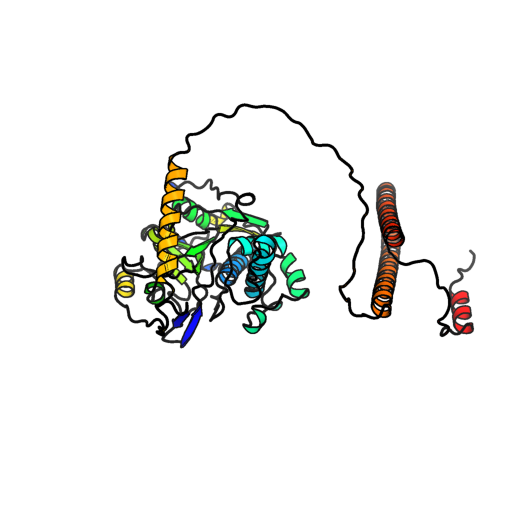 1
ATOM 3361 N N . ILE A 1 406 ? -8.326 18.745 -48.325 1.00 51.31 406 ILE A N 1
ATOM 3362 C CA . ILE A 1 406 ? -9.570 18.688 -47.535 1.00 51.31 406 ILE A CA 1
ATOM 3363 C C . ILE A 1 406 ? -10.068 20.094 -47.140 1.00 51.31 406 ILE A C 1
ATOM 3365 O O . ILE A 1 406 ? -11.275 20.345 -47.125 1.00 51.31 406 ILE A O 1
ATOM 3369 N N . PHE A 1 407 ? -9.163 21.044 -46.882 1.00 48.81 407 PHE A N 1
ATOM 3370 C CA . PHE A 1 407 ? -9.512 22.400 -46.426 1.00 48.81 407 PHE A CA 1
ATOM 3371 C C . PHE A 1 407 ? -9.747 23.431 -47.545 1.00 48.81 407 PHE A C 1
ATOM 3373 O O . PHE A 1 407 ? -10.108 24.573 -47.254 1.00 48.81 407 PHE A O 1
ATOM 3380 N N . SER A 1 408 ? -9.635 23.044 -48.820 1.00 47.84 408 SER A N 1
ATOM 3381 C CA . SER A 1 408 ? -9.917 23.926 -49.968 1.00 47.84 408 SER A CA 1
ATOM 3382 C C . SER A 1 408 ? -11.408 24.273 -50.160 1.00 47.84 408 SER A C 1
ATOM 3384 O O . SER A 1 408 ? -11.738 25.127 -50.981 1.00 47.84 408 SER A O 1
ATOM 3386 N N . SER A 1 409 ? -12.317 23.659 -49.388 1.00 53.81 409 SER A N 1
ATOM 3387 C CA . SER A 1 409 ? -13.770 23.771 -49.593 1.00 53.81 409 SER A CA 1
ATOM 3388 C C . SER A 1 409 ? -14.526 24.720 -48.649 1.00 53.81 409 SER A C 1
ATOM 3390 O O . SER A 1 409 ? -15.725 24.915 -48.849 1.00 53.81 409 SER A O 1
ATOM 3392 N N . GLN A 1 410 ? -13.891 25.358 -47.651 1.00 54.19 410 GLN A N 1
ATOM 3393 C CA . GLN A 1 410 ? -14.601 26.281 -46.744 1.00 54.19 410 GLN A CA 1
ATOM 3394 C C . GLN A 1 410 ? -13.847 27.580 -46.414 1.00 54.19 410 GLN A C 1
ATOM 3396 O O . GLN A 1 410 ? -12.626 27.614 -46.286 1.00 54.19 410 GLN A O 1
ATOM 3401 N N . LYS A 1 411 ? -14.622 28.670 -46.262 1.00 52.69 411 LYS A N 1
ATOM 3402 C CA . LYS A 1 411 ? -14.229 30.085 -46.065 1.00 52.69 411 LYS A CA 1
ATOM 3403 C C . LYS A 1 411 ? -13.445 30.365 -44.760 1.00 52.69 411 LYS A C 1
ATOM 3405 O O . LYS A 1 411 ? -13.849 31.205 -43.958 1.00 52.69 411 LYS A O 1
ATOM 3410 N N . HIS A 1 412 ? -12.293 29.732 -44.547 1.00 57.25 412 HIS A N 1
ATOM 3411 C CA . HIS A 1 412 ? -11.462 29.922 -43.347 1.00 57.25 412 HIS A CA 1
ATOM 3412 C C . HIS A 1 412 ? -9.997 30.282 -43.657 1.00 57.25 412 HIS A C 1
ATOM 3414 O O . HIS A 1 412 ? -9.072 29.850 -42.972 1.00 57.25 412 HIS A O 1
ATOM 3420 N N . HIS A 1 413 ? -9.770 31.163 -44.638 1.00 56.91 413 HIS A N 1
ATOM 3421 C CA . HIS A 1 413 ? -8.427 31.633 -45.021 1.00 56.91 413 HIS A CA 1
ATOM 3422 C C . HIS A 1 413 ? -7.603 32.235 -43.866 1.00 56.91 413 HIS A C 1
ATOM 3424 O O . HIS A 1 413 ? -6.382 32.103 -43.851 1.00 56.91 413 HIS A O 1
ATOM 3430 N N . ARG A 1 414 ? -8.239 32.858 -42.862 1.00 55.22 414 ARG A N 1
ATOM 3431 C CA . ARG A 1 414 ? -7.520 33.471 -41.727 1.00 55.22 414 ARG A CA 1
ATOM 3432 C C . ARG A 1 414 ? -6.912 32.445 -40.764 1.00 55.22 414 ARG A C 1
ATOM 3434 O O . ARG A 1 414 ? -5.829 32.691 -40.246 1.00 55.22 414 ARG A O 1
ATOM 3441 N N . PHE A 1 415 ? -7.558 31.296 -40.562 1.00 53.59 415 PHE A N 1
ATOM 3442 C CA . PHE A 1 415 ? -7.024 30.235 -39.701 1.00 53.59 415 PHE A CA 1
ATOM 3443 C C . PHE A 1 415 ? -5.857 29.502 -40.363 1.00 53.59 415 PHE A C 1
ATOM 3445 O O . PHE A 1 415 ? -4.865 29.216 -39.701 1.00 53.59 415 PHE A O 1
ATOM 3452 N N . ILE A 1 416 ? -5.934 29.291 -41.679 1.00 58.19 416 ILE A N 1
ATOM 3453 C CA . ILE A 1 416 ? -4.864 28.658 -42.459 1.00 58.19 416 ILE A CA 1
ATOM 3454 C C . ILE A 1 416 ? -3.584 29.505 -42.410 1.00 58.19 416 ILE A C 1
ATOM 3456 O O . ILE A 1 416 ? -2.506 28.970 -42.174 1.00 58.19 416 ILE A O 1
ATOM 3460 N N . ILE A 1 417 ? -3.692 30.832 -42.543 1.00 60.78 417 ILE A N 1
ATOM 3461 C CA . ILE A 1 417 ? -2.529 31.734 -42.487 1.00 60.78 417 ILE A CA 1
ATOM 3462 C C . ILE A 1 417 ? -1.863 31.709 -41.104 1.00 60.78 417 ILE A C 1
ATOM 3464 O O . ILE A 1 417 ? -0.644 31.580 -41.016 1.00 60.78 417 ILE A O 1
ATOM 3468 N N . VAL A 1 418 ? -2.643 31.782 -40.019 1.00 61.44 418 VAL A N 1
ATOM 3469 C CA . VAL A 1 418 ? -2.100 31.718 -38.648 1.00 61.44 418 VAL A CA 1
ATOM 3470 C C . VAL A 1 418 ? -1.426 30.368 -38.388 1.00 61.44 418 VAL A C 1
ATOM 3472 O O . VAL A 1 418 ? -0.350 30.317 -37.795 1.00 61.44 418 VAL A O 1
ATOM 3475 N N . PHE A 1 419 ? -2.009 29.279 -38.889 1.00 57.00 419 PHE A N 1
ATOM 3476 C CA . PHE A 1 419 ? -1.457 27.937 -38.736 1.00 57.00 419 PHE A CA 1
ATOM 3477 C C . PHE A 1 419 ? -0.146 27.746 -39.522 1.00 57.00 419 PHE A C 1
ATOM 3479 O O . PHE A 1 419 ? 0.821 27.217 -38.978 1.00 57.00 419 PHE A O 1
ATOM 3486 N N . ILE A 1 420 ? -0.061 28.268 -40.754 1.00 65.69 420 ILE A N 1
ATOM 3487 C CA . ILE A 1 420 ? 1.173 28.266 -41.561 1.00 65.69 420 ILE A CA 1
ATOM 3488 C C . ILE A 1 420 ? 2.289 29.063 -40.868 1.00 65.69 420 ILE A C 1
ATOM 3490 O O . ILE A 1 420 ? 3.434 28.616 -40.847 1.00 65.69 420 ILE A O 1
ATOM 3494 N N . ILE A 1 421 ? 1.970 30.208 -40.251 1.00 65.94 421 ILE A N 1
ATOM 3495 C CA . ILE A 1 421 ? 2.955 31.023 -39.519 1.00 65.94 421 ILE A CA 1
ATOM 3496 C C . ILE A 1 421 ? 3.501 30.266 -38.299 1.00 65.94 421 ILE A C 1
ATOM 3498 O O . ILE A 1 421 ? 4.714 30.235 -38.092 1.00 65.94 421 ILE A O 1
ATOM 3502 N N . ILE A 1 422 ? 2.637 29.613 -37.514 1.00 62.34 422 ILE A N 1
ATOM 3503 C CA . ILE A 1 422 ? 3.051 28.837 -36.330 1.00 62.34 422 ILE A CA 1
ATOM 3504 C C . ILE A 1 422 ? 3.967 27.671 -36.725 1.00 62.34 422 ILE A C 1
ATOM 3506 O O . ILE A 1 422 ? 4.967 27.416 -36.045 1.00 62.34 422 ILE A O 1
ATOM 3510 N N . ILE A 1 423 ? 3.663 26.994 -37.836 1.00 60.78 423 ILE A N 1
ATOM 3511 C CA . ILE A 1 423 ? 4.492 25.907 -38.371 1.00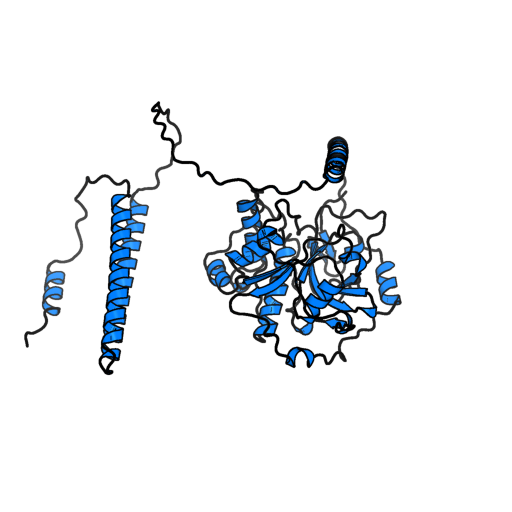 60.78 423 ILE A CA 1
ATOM 3512 C C . ILE A 1 423 ? 5.830 26.444 -38.891 1.00 60.78 423 ILE A C 1
ATOM 3514 O O . ILE A 1 423 ? 6.873 25.875 -38.574 1.00 60.78 423 ILE A O 1
ATOM 3518 N N . GLY A 1 424 ? 5.832 27.567 -39.617 1.00 68.69 424 GLY A N 1
ATOM 3519 C CA . GLY A 1 424 ? 7.062 28.209 -40.089 1.00 68.69 424 GLY A CA 1
ATOM 3520 C C . GLY A 1 424 ? 8.009 28.579 -38.943 1.00 68.69 424 GLY A C 1
ATOM 3521 O O . GLY A 1 424 ? 9.213 28.338 -39.028 1.00 68.69 424 GLY A O 1
ATOM 3522 N N . ILE A 1 425 ? 7.461 29.073 -37.828 1.00 68.19 425 ILE A N 1
ATOM 3523 C CA . ILE A 1 425 ? 8.229 29.366 -36.610 1.00 68.19 425 ILE A CA 1
ATOM 3524 C C . ILE A 1 425 ? 8.815 28.081 -36.003 1.00 68.19 425 ILE A C 1
ATOM 3526 O O . ILE A 1 425 ? 9.988 28.071 -35.630 1.00 68.19 425 ILE A O 1
ATOM 3530 N N . HIS A 1 426 ? 8.051 26.985 -35.945 1.00 60.16 426 HIS A N 1
ATOM 3531 C CA . HIS A 1 426 ? 8.550 25.704 -35.429 1.00 60.16 426 HIS A CA 1
ATOM 3532 C C . HIS A 1 426 ? 9.687 25.136 -36.283 1.00 60.16 426 HIS A C 1
ATOM 3534 O O . HIS A 1 426 ? 10.717 24.741 -35.738 1.00 60.16 426 HIS A O 1
ATOM 3540 N N . VAL A 1 427 ? 9.544 25.147 -37.612 1.00 65.25 427 VAL A N 1
ATOM 3541 C CA . VAL A 1 427 ? 10.596 24.690 -38.535 1.00 65.25 427 VAL A CA 1
ATOM 3542 C C . VAL A 1 427 ? 11.863 25.530 -38.363 1.00 65.25 427 VAL A C 1
ATOM 3544 O O . VAL A 1 427 ? 12.958 24.981 -38.251 1.00 65.25 427 VAL A O 1
ATOM 3547 N N . MET A 1 428 ? 11.726 26.854 -38.244 1.00 67.75 428 MET A N 1
ATOM 3548 C CA . MET A 1 428 ? 12.859 27.752 -38.021 1.00 67.75 428 MET A CA 1
ATOM 3549 C C . MET A 1 428 ? 13.587 27.459 -36.697 1.00 67.75 428 MET A C 1
ATOM 3551 O O . MET A 1 428 ? 14.816 27.394 -36.680 1.00 67.75 428 MET A O 1
ATOM 3555 N N . ILE A 1 429 ? 12.854 27.227 -35.601 1.00 63.34 429 ILE A N 1
ATOM 3556 C CA . ILE A 1 429 ? 13.432 26.878 -34.291 1.00 63.34 429 ILE A CA 1
ATOM 3557 C C . ILE A 1 429 ? 14.209 25.557 -34.368 1.00 63.34 429 ILE A C 1
ATOM 3559 O O . ILE A 1 429 ? 15.323 25.463 -33.851 1.00 63.34 429 ILE A O 1
ATOM 3563 N N . VAL A 1 430 ? 13.660 24.552 -35.053 1.00 59.97 430 VAL A N 1
ATOM 3564 C CA . VAL A 1 430 ? 14.308 23.245 -35.227 1.00 59.97 430 VAL A CA 1
ATOM 3565 C C . VAL A 1 430 ? 15.579 23.359 -36.077 1.00 59.97 430 VAL A C 1
ATOM 3567 O O . VAL A 1 430 ? 16.609 22.797 -35.707 1.00 59.97 430 VAL A O 1
ATOM 3570 N N . CYS A 1 431 ? 15.562 24.142 -37.161 1.00 62.09 431 CYS A N 1
ATOM 3571 C CA . CYS A 1 431 ? 16.757 24.408 -37.968 1.00 62.09 431 CYS A CA 1
ATOM 3572 C C . CYS A 1 431 ? 17.848 25.140 -37.172 1.00 62.09 431 CYS A C 1
ATOM 3574 O O . CYS A 1 431 ? 19.025 24.798 -37.290 1.00 62.09 431 CYS A O 1
ATOM 3576 N N . LEU A 1 432 ? 17.474 26.111 -36.332 1.00 65.50 432 LEU A N 1
ATOM 3577 C CA . LEU A 1 432 ? 18.414 26.833 -35.470 1.00 65.50 432 LEU A CA 1
ATOM 3578 C C . LEU A 1 432 ? 19.019 25.927 -34.388 1.00 65.50 432 LEU A C 1
ATOM 3580 O O . LEU A 1 432 ? 20.216 26.018 -34.125 1.00 65.50 432 LEU A O 1
ATOM 3584 N N . LEU A 1 433 ? 18.235 25.013 -33.809 1.00 57.34 433 LEU A N 1
ATOM 3585 C CA . LEU A 1 433 ? 18.725 23.989 -32.878 1.00 57.34 433 LEU A CA 1
ATOM 3586 C C . LEU A 1 433 ? 19.686 23.008 -33.560 1.00 57.34 433 LEU A C 1
ATOM 3588 O O . LEU A 1 433 ? 20.736 22.698 -33.000 1.00 57.34 433 LEU A O 1
ATOM 3592 N N . ALA A 1 434 ? 19.378 22.566 -34.782 1.00 58.16 434 ALA A N 1
ATOM 3593 C CA . ALA A 1 434 ? 20.266 21.705 -35.560 1.00 58.16 434 ALA A CA 1
ATOM 3594 C C . ALA A 1 434 ? 21.596 22.407 -35.890 1.00 58.16 434 ALA A C 1
ATOM 3596 O O . ALA A 1 434 ? 22.663 21.828 -35.688 1.00 58.16 434 ALA A O 1
ATOM 3597 N N . LEU A 1 435 ? 21.550 23.675 -36.315 1.00 59.50 435 LEU A N 1
ATOM 3598 C CA . LEU A 1 435 ? 22.738 24.510 -36.536 1.00 59.50 435 LEU A CA 1
ATOM 3599 C C . LEU A 1 435 ? 23.540 24.724 -35.247 1.00 59.50 435 LEU A C 1
ATOM 3601 O O . LEU A 1 435 ? 24.761 24.599 -35.265 1.00 59.50 435 LEU A O 1
ATOM 3605 N N . TYR A 1 436 ? 22.875 24.980 -34.120 1.00 61.38 436 TYR A N 1
ATOM 3606 C CA . TYR A 1 436 ? 23.525 25.129 -32.817 1.00 61.38 436 TYR A CA 1
ATOM 3607 C C . TYR A 1 436 ? 24.272 23.854 -32.401 1.00 61.38 436 TYR A C 1
ATOM 3609 O O . TYR A 1 436 ? 25.426 23.926 -31.977 1.00 61.38 436 TYR A O 1
ATOM 3617 N N . ILE A 1 437 ? 23.647 22.685 -32.575 1.00 56.56 437 ILE A N 1
ATOM 3618 C CA . ILE A 1 437 ? 24.255 21.379 -32.288 1.00 56.56 437 ILE A CA 1
ATOM 3619 C C . ILE A 1 437 ? 25.445 21.117 -33.223 1.00 56.56 437 ILE A C 1
ATOM 3621 O O . ILE A 1 437 ? 26.497 20.676 -32.762 1.00 56.56 437 ILE A O 1
ATOM 3625 N N . LEU A 1 438 ? 25.321 21.443 -34.514 1.00 54.38 438 LEU A N 1
ATOM 3626 C CA . LEU A 1 438 ? 26.411 21.318 -35.487 1.00 54.38 438 LEU A CA 1
ATOM 3627 C C . LEU A 1 438 ? 27.591 22.248 -35.162 1.00 54.38 438 LEU A C 1
ATOM 3629 O O . LEU A 1 438 ? 28.737 21.822 -35.259 1.00 54.38 438 LEU A O 1
ATOM 3633 N N . CYS A 1 439 ? 27.331 23.482 -34.720 1.00 54.66 439 CYS A N 1
ATOM 3634 C CA . CYS A 1 439 ? 28.367 24.447 -34.340 1.00 54.66 439 CYS A CA 1
ATOM 3635 C C . CYS A 1 439 ? 29.034 24.143 -32.987 1.00 54.66 439 CYS A C 1
ATOM 3637 O O . CYS A 1 439 ? 30.160 24.579 -32.755 1.00 54.66 439 CYS A O 1
ATOM 3639 N N . LYS A 1 440 ? 28.360 23.420 -32.082 1.00 47.00 440 LYS A N 1
ATOM 3640 C CA . LYS A 1 440 ? 28.889 23.012 -30.765 1.00 47.00 440 LYS A CA 1
ATOM 3641 C C . LYS A 1 440 ? 29.539 21.624 -30.767 1.00 47.00 440 LYS A C 1
ATOM 3643 O O . LYS A 1 440 ? 30.135 21.246 -29.759 1.00 47.00 440 LYS A O 1
ATOM 3648 N N . SER A 1 441 ? 29.436 20.873 -31.864 1.00 46.00 441 SER A N 1
ATOM 3649 C CA . SER A 1 441 ? 30.049 19.551 -31.991 1.00 46.00 441 SER A CA 1
ATOM 3650 C C . SER A 1 441 ? 31.571 19.677 -32.190 1.00 46.00 441 SER A C 1
ATOM 3652 O O . SER A 1 441 ? 32.003 20.431 -33.061 1.00 46.00 441 SER A O 1
ATOM 3654 N N . PRO A 1 442 ? 32.415 18.958 -31.424 1.00 40.81 442 PRO A N 1
ATOM 3655 C CA . PRO A 1 442 ? 33.870 19.150 -31.398 1.00 40.81 442 PRO A CA 1
ATOM 3656 C C . PRO A 1 442 ? 34.599 18.492 -32.587 1.00 40.81 442 PRO A C 1
ATOM 3658 O O . PRO A 1 442 ? 35.738 18.052 -32.453 1.00 40.81 442 PRO A O 1
ATOM 3661 N N . VAL A 1 443 ? 33.954 18.383 -33.751 1.00 43.75 443 VAL A N 1
ATOM 3662 C CA . VAL A 1 443 ? 34.506 17.691 -34.924 1.00 43.75 443 VAL A CA 1
ATOM 3663 C C . VAL A 1 443 ? 35.275 18.692 -35.798 1.00 43.75 443 VAL A C 1
ATOM 3665 O O . VAL A 1 443 ? 34.663 19.604 -36.357 1.00 43.75 443 VAL A O 1
ATOM 3668 N N . PRO A 1 444 ? 36.606 18.556 -35.958 1.00 36.59 444 PRO A N 1
ATOM 3669 C CA . PRO A 1 444 ? 37.373 19.461 -36.797 1.00 36.59 444 PRO A CA 1
ATOM 3670 C C . PRO A 1 444 ? 37.096 19.217 -38.286 1.00 36.59 444 PRO A C 1
ATOM 3672 O O . PRO A 1 444 ? 37.053 18.093 -38.784 1.00 36.59 444 PRO A O 1
ATOM 3675 N N . TYR A 1 445 ? 36.945 20.326 -39.002 1.00 38.44 445 TYR A N 1
ATOM 3676 C CA . TYR A 1 445 ? 36.587 20.443 -40.412 1.00 38.44 445 TYR A CA 1
ATOM 3677 C C . TYR A 1 445 ? 37.750 20.057 -41.351 1.00 38.44 445 TYR A C 1
ATOM 3679 O O . TYR A 1 445 ? 38.234 20.894 -42.105 1.00 38.44 445 TYR A O 1
ATOM 3687 N N . ARG A 1 446 ? 38.259 18.818 -41.314 1.00 35.50 446 ARG A N 1
ATOM 3688 C CA . ARG A 1 446 ? 39.209 18.296 -42.324 1.00 35.50 446 ARG A CA 1
ATOM 3689 C C . ARG A 1 446 ? 39.116 16.775 -42.447 1.00 35.50 446 ARG A C 1
ATOM 3691 O O . ARG A 1 446 ? 39.787 16.063 -41.720 1.00 35.50 446 ARG A O 1
ATOM 3698 N N . HIS A 1 447 ? 38.295 16.296 -43.378 1.00 30.58 447 HIS A N 1
ATOM 3699 C CA . HIS A 1 447 ? 38.688 15.351 -44.435 1.00 30.58 447 HIS A CA 1
ATOM 3700 C C . HIS A 1 447 ? 37.449 14.964 -45.248 1.00 30.58 447 HIS A C 1
ATOM 3702 O O . HIS A 1 447 ? 36.535 14.287 -44.788 1.00 30.58 447 HIS A O 1
ATOM 3708 N N . ARG A 1 448 ? 37.432 15.464 -46.479 1.00 35.69 448 ARG A N 1
ATOM 3709 C CA . ARG A 1 448 ? 36.529 15.084 -47.559 1.00 35.69 448 ARG A CA 1
ATOM 3710 C C . ARG A 1 448 ? 37.187 13.905 -48.304 1.00 35.69 448 ARG A C 1
ATOM 3712 O O . ARG A 1 448 ? 38.412 13.887 -48.394 1.00 35.69 448 ARG A O 1
ATOM 3719 N N . ILE A 1 449 ? 36.357 13.063 -48.932 1.00 33.22 449 ILE A N 1
ATOM 3720 C CA . ILE A 1 449 ? 36.665 12.081 -50.002 1.00 33.22 449 ILE A CA 1
ATOM 3721 C C . ILE A 1 449 ? 37.051 10.662 -49.531 1.00 33.22 449 ILE A C 1
ATOM 3723 O O . ILE A 1 449 ? 38.186 10.413 -49.148 1.00 33.22 449 ILE A O 1
ATOM 3727 N N . GLN A 1 450 ? 36.091 9.732 -49.620 1.00 29.95 450 GLN A N 1
ATOM 3728 C CA . GLN A 1 450 ? 36.101 8.537 -50.494 1.00 29.95 450 GLN A CA 1
ATOM 3729 C C . GLN A 1 450 ? 35.069 7.523 -49.984 1.00 29.95 450 GLN A C 1
ATOM 3731 O O . GLN A 1 450 ? 35.254 6.941 -48.923 1.00 29.95 450 GLN A O 1
ATOM 3736 N N . LEU A 1 451 ? 34.002 7.312 -50.753 1.00 27.70 451 LEU A N 1
ATOM 3737 C CA . LEU A 1 451 ? 33.239 6.060 -50.810 1.00 27.70 451 LEU A CA 1
ATOM 3738 C C . LEU A 1 451 ? 32.412 6.117 -52.100 1.00 27.70 451 LEU A C 1
ATOM 3740 O O . LEU A 1 451 ? 31.311 6.662 -52.136 1.00 27.70 451 LEU A O 1
ATOM 3744 N N . ASP A 1 452 ? 33.036 5.641 -53.176 1.00 29.80 452 ASP A N 1
ATOM 3745 C CA . ASP A 1 452 ? 32.403 5.394 -54.466 1.00 29.80 452 ASP A CA 1
ATOM 3746 C C . ASP A 1 452 ? 31.545 4.113 -54.430 1.00 29.80 452 ASP A C 1
ATOM 3748 O O . ASP A 1 452 ? 31.878 3.155 -53.730 1.00 29.80 452 ASP A O 1
ATOM 3752 N N . TYR A 1 453 ? 30.520 4.115 -55.297 1.00 31.34 453 TYR A N 1
ATOM 3753 C CA . TYR A 1 453 ? 29.590 3.044 -55.710 1.00 31.34 453 TYR A CA 1
ATOM 3754 C C . TYR A 1 453 ? 28.462 2.712 -54.706 1.00 31.34 453 TYR A C 1
ATOM 3756 O O . TYR A 1 453 ? 28.703 2.464 -53.535 1.00 31.34 453 TYR A O 1
ATOM 3764 N N . ILE A 1 454 ? 27.170 2.668 -55.070 1.00 31.55 454 ILE A N 1
ATOM 3765 C CA . ILE A 1 454 ? 26.542 2.126 -56.289 1.00 31.55 454 ILE A CA 1
ATOM 3766 C C . ILE A 1 454 ? 25.222 2.882 -56.569 1.00 31.55 454 ILE A C 1
ATOM 3768 O O . ILE A 1 454 ? 24.251 2.668 -55.851 1.00 31.55 454 ILE A O 1
ATOM 3772 N N . ILE A 1 455 ? 25.140 3.698 -57.627 1.00 37.47 455 ILE A N 1
ATOM 3773 C CA . ILE A 1 455 ? 23.883 3.959 -58.358 1.00 37.47 455 ILE A CA 1
ATOM 3774 C C . ILE A 1 455 ? 24.252 4.071 -59.839 1.00 37.47 455 ILE A C 1
ATOM 3776 O O . ILE A 1 455 ? 25.069 4.908 -60.217 1.00 37.47 455 ILE A O 1
ATOM 3780 N N . ASP A 1 456 ? 23.675 3.199 -60.663 1.00 43.28 456 ASP A N 1
ATOM 3781 C CA . ASP A 1 456 ? 23.820 3.205 -62.118 1.00 43.28 456 ASP A CA 1
ATOM 3782 C C . ASP A 1 456 ? 23.374 4.571 -62.699 1.00 43.28 456 ASP A C 1
ATOM 3784 O O . ASP A 1 456 ? 22.208 4.961 -62.539 1.00 43.28 456 ASP A O 1
ATOM 3788 N N . PRO A 1 457 ? 24.270 5.319 -63.375 1.00 46.53 457 PRO A N 1
ATOM 3789 C CA . PRO A 1 457 ? 23.962 6.629 -63.946 1.00 46.53 457 PRO A CA 1
ATOM 3790 C C . PRO A 1 457 ? 22.818 6.609 -64.971 1.00 46.53 457 PRO A C 1
ATOM 3792 O O . PRO A 1 457 ? 22.145 7.627 -65.152 1.00 46.53 457 PRO A O 1
ATOM 3795 N N . GLN A 1 458 ? 22.567 5.478 -65.641 1.00 43.59 458 GLN A N 1
ATOM 3796 C CA . GLN A 1 458 ? 21.454 5.357 -66.586 1.00 43.59 458 GLN A CA 1
ATOM 3797 C C . GLN A 1 458 ? 20.103 5.254 -65.869 1.00 43.59 458 GLN A C 1
ATOM 3799 O O . GLN A 1 458 ? 19.124 5.849 -66.328 1.00 43.59 458 GLN A O 1
ATOM 3804 N N . LEU A 1 459 ? 20.062 4.601 -64.702 1.00 46.78 459 LEU A N 1
ATOM 3805 C CA . LEU A 1 459 ? 18.860 4.484 -63.871 1.00 46.78 459 LEU A CA 1
ATOM 3806 C C . LEU A 1 459 ? 18.459 5.838 -63.260 1.00 46.78 459 LEU A C 1
ATOM 3808 O O . LEU A 1 459 ? 17.284 6.207 -63.267 1.00 46.78 459 LEU A O 1
ATOM 3812 N N . ALA A 1 460 ? 19.445 6.621 -62.806 1.00 45.03 460 ALA A N 1
ATOM 3813 C CA . ALA A 1 460 ? 19.220 7.970 -62.282 1.00 45.03 460 ALA A CA 1
ATOM 3814 C C . ALA A 1 460 ? 18.696 8.935 -63.364 1.00 45.03 460 ALA A C 1
ATOM 3816 O O . ALA A 1 460 ? 17.827 9.768 -63.100 1.00 45.03 460 ALA A O 1
ATOM 3817 N N . LYS A 1 461 ? 19.164 8.786 -64.612 1.00 42.81 461 LYS A N 1
ATOM 3818 C CA . LYS A 1 461 ? 18.717 9.608 -65.747 1.00 42.81 461 LYS A CA 1
ATOM 3819 C C . LYS A 1 461 ? 17.302 9.247 -66.221 1.00 42.81 461 LYS A C 1
ATOM 3821 O O . LYS A 1 461 ? 16.549 10.141 -66.598 1.00 42.81 461 LYS A O 1
ATOM 3826 N N . GLN A 1 462 ? 16.908 7.972 -66.157 1.00 47.38 462 GLN A N 1
ATOM 3827 C CA . GLN A 1 462 ? 15.534 7.542 -66.462 1.00 47.38 462 GLN A CA 1
ATOM 3828 C C . GLN A 1 462 ? 14.521 7.965 -65.387 1.00 47.38 462 GLN A C 1
ATOM 3830 O O . GLN A 1 462 ? 13.387 8.304 -65.725 1.00 47.38 462 GLN A O 1
ATOM 3835 N N . ALA A 1 463 ? 14.920 7.997 -64.111 1.00 45.50 463 ALA A N 1
ATOM 3836 C CA . ALA A 1 463 ? 14.070 8.482 -63.022 1.00 45.50 463 ALA A CA 1
ATOM 3837 C C . ALA A 1 463 ? 13.809 9.999 -63.115 1.00 45.50 463 ALA A C 1
ATOM 3839 O O . ALA A 1 463 ? 12.682 10.442 -62.902 1.00 45.50 463 ALA A O 1
ATOM 3840 N N . ALA A 1 464 ? 14.814 10.786 -63.519 1.00 42.59 464 ALA A N 1
ATOM 3841 C CA . ALA A 1 464 ? 14.685 12.236 -63.684 1.00 42.59 464 ALA A CA 1
ATOM 3842 C C . ALA A 1 464 ? 13.747 12.647 -64.841 1.00 42.59 464 ALA A C 1
ATOM 3844 O O . ALA A 1 464 ? 13.075 13.670 -64.750 1.00 42.59 464 ALA A O 1
ATOM 3845 N N . LEU A 1 465 ? 13.650 11.840 -65.905 1.00 44.22 465 LEU A N 1
ATOM 3846 C CA . LEU A 1 465 ? 12.761 12.096 -67.050 1.00 44.22 465 LEU A CA 1
ATOM 3847 C C . LEU A 1 465 ? 11.284 11.750 -66.785 1.00 44.22 465 LEU A C 1
ATOM 3849 O O . LEU A 1 465 ? 10.419 12.242 -67.500 1.00 44.22 465 LEU A O 1
ATOM 3853 N N . LYS A 1 466 ? 10.974 10.945 -65.757 1.00 45.19 466 LYS A N 1
ATOM 3854 C CA . LYS A 1 466 ? 9.590 10.606 -65.361 1.00 45.19 466 LYS A CA 1
ATOM 3855 C C . LYS A 1 466 ? 8.943 11.613 -64.399 1.00 45.19 466 LYS A C 1
ATOM 3857 O O . LYS A 1 466 ? 7.753 11.494 -64.131 1.00 45.19 466 LYS A O 1
ATOM 3862 N N . LEU A 1 467 ? 9.710 12.568 -63.870 1.00 42.19 467 LEU A N 1
ATOM 3863 C CA . LEU A 1 467 ? 9.275 13.522 -62.837 1.00 42.19 467 LEU A CA 1
ATOM 3864 C C . LEU A 1 467 ? 9.138 14.969 -63.343 1.00 42.19 467 LEU A C 1
ATOM 3866 O O . LEU A 1 467 ? 8.873 15.867 -62.548 1.00 42.19 467 LEU A O 1
ATOM 3870 N N . ALA A 1 468 ? 9.306 15.216 -64.644 1.00 37.53 468 ALA A N 1
ATOM 3871 C CA . ALA A 1 468 ? 9.052 16.531 -65.221 1.00 37.53 468 ALA A CA 1
ATOM 3872 C C . ALA A 1 468 ? 7.535 16.720 -65.448 1.00 37.53 468 ALA A C 1
ATOM 3874 O O . ALA A 1 468 ? 6.939 15.903 -66.152 1.00 37.53 468 ALA A O 1
ATOM 3875 N N . PRO A 1 469 ? 6.891 17.754 -64.875 1.00 43.47 469 PRO A N 1
ATOM 3876 C CA . PRO A 1 469 ? 5.501 18.071 -65.195 1.00 43.47 469 PRO A CA 1
ATOM 3877 C C . PRO A 1 469 ? 5.390 18.566 -66.646 1.00 43.47 469 PRO A C 1
ATOM 3879 O O . PRO A 1 469 ? 6.220 19.363 -67.091 1.00 43.47 469 PRO A O 1
ATOM 3882 N N . GLU A 1 470 ? 4.373 18.102 -67.382 1.00 45.72 470 GLU A N 1
ATOM 3883 C CA . GLU A 1 470 ? 4.033 18.678 -68.689 1.00 45.72 470 GLU A CA 1
ATOM 3884 C C . GLU A 1 470 ? 3.626 20.154 -68.531 1.00 45.72 470 GLU A C 1
ATOM 3886 O O . GLU A 1 470 ? 2.934 20.499 -67.566 1.00 45.72 470 GLU A O 1
ATOM 3891 N N . PRO A 1 471 ? 4.042 21.039 -69.452 1.00 45.75 471 PRO A N 1
ATOM 3892 C CA . PRO A 1 471 ? 3.592 22.422 -69.449 1.00 45.75 471 PRO A CA 1
ATOM 3893 C C . PRO A 1 471 ? 2.116 22.499 -69.874 1.00 45.75 471 PRO A C 1
ATOM 3895 O O . PRO A 1 471 ? 1.752 21.994 -70.936 1.00 45.75 471 PRO A O 1
ATOM 3898 N N . VAL A 1 472 ? 1.292 23.153 -69.047 1.00 37.06 472 VAL A N 1
ATOM 3899 C CA . VAL A 1 472 ? -0.022 23.703 -69.437 1.00 37.06 472 VAL A CA 1
ATOM 3900 C C . VAL A 1 472 ? 0.177 25.076 -70.057 1.00 37.06 472 VAL A C 1
ATOM 3902 O O . VAL A 1 472 ? 0.960 25.860 -69.468 1.00 37.06 472 VAL A O 1
#

Foldseek 3Di:
DDDDQWFADPPVRFIAGFQQADDDDPPVCPPVAAAQDFPQDPVNQDLKFFQPVLWDAFAAPTNFSQLLLRAVQRQLQSLCCLFPVDGFGWASLQLFQQQQVQCCVPPNDPCLVDSNHGYNSSSLVSLQVQAIATCVQPPDDPVCNSPHRDPSGSVRRVVWGFDDKHWYALDPSSQSSCQLLVWKKKKWFWDWLLCNLQQQQERDDDDPPIDTDPGTGMWIFRMDRNVQQWTKIAGRNALRGHPGRIHTHHSVQSSPCVGMDDIMTRADTPPTGDPPDVCSVPPPPVVPPCPPPDVVSVVSSVPPPDDDDDDDDDDDDPPPVVVVVVVVVVVVVVVVVVPDDDDDDDDDDDDDDDDDDDDDDDDDDDDDDDDDDDPVVVVVVVVVVVVVVVVVVVVVVVVVVVVVVVPPPDDDPVVVVVVVVVVVVVVVVVVVVVVVCVVPDPDDDDDDDDDDDDDDPVVVVVVVVVPDDDDD

Organism: NCBI:txid392033